Protein AF-0000000087530765 (afdb_homodimer)

Sequence (676 aa):
MNNKEIEQIQALQKEIGFSGTFSARGKEKQGSGSSGFANLPEKWENQITTRFNMASGSQIFTAVAVCRLIEEEKLDFDTLLKDCLDITFPYFDEDITIKHLLLHTSGIPDYFEDETMRAYEDLWIQKPMYRMKKTSDYLSLFQQKKMVSPVEAMFHANHAGYIVLGLIIEQVTGMDFSEYIEQHVFEKAGMKDSGYFKLDQLPERTAVGYIETKEGESKTNHYAIPIKGGPDRGAYTTAADMVLFWEALMSCKLLSKEMTTIFLEPHVSLSESISYGYAGYMEREGEEVVKYILMGYDPGANFRSFYRPDQNLAVAVCSNKEDGAHEMVRKIEEIFIKMNNKEIEQIQALQKEIGFSGTFSARGKEKQGSGSSGFANLPEKWENQITTRFNMASGSQIFTAVAVCRLIEEEKLDFDTLLKDCLDITFPYFDEDITIKHLLLHTSGIPDYFEDETMRAYEDLWIQKPMYRMKKTSDYLSLFQQKKMVSPVEAMFHANHAGYIVLGLIIEQVTGMDFSEYIEQHVFEKAGMKDSGYFKLDQLPERTAVGYIETKEGESKTNHYAIPIKGGPDRGAYTTAADMVLFWEALMSCKLLSKEMTTIFLEPHVSLSESISYGYAGYMEREGEEVVKYILMGYDPGANFRSFYRPDQNLAVAVCSNKEDGAHEMVRKIEEIFIK

Foldseek 3Di:
DDPVLVVVLVVLCVVVVFAWKKWKDWDPDTDIDGAFALDPVVRHGADLFFKFWQAQLLLLLLLLLLLQCVVVVLFHQQAFLVPQFPADQPAFDRRAGNVLLLQQQRQADALDDVVVDVALLVSCPVPFLAVCPALCVCCVSGSHPHGRDHGNPDHDDHLVSQSSSQNSSCRSPVDGSQVSSCVQQQVLLVQPSKGWDFQVGDDPSYGFFWAQDPVRDIDTCCRSHHRTDTSRTTMMGRNVSVLSRLVCLVVCSRHHPVSSVQQPAFDADPDPQWGQGSQGIFGDDVRDTQKRWGWRATRQWTKIWMAGPVGRMTMIIIGSHRDDRVVSVVSVVVVVVD/DDPVLVVVLVVLCVVVVFAWKKWKDWDPDTDIDGAFALDPVVRHGADLFFKFWQAQLLLLLLLLLLLQCVVVVLFHQQAFLVPQFPADQPAFDRRAGNVLLLQQQRQADALDDVVVDVALLVSCPPPFLAVCPALCVCCVSGSHPHGRDHGRPDHDDHLVSQSSSQNSSCRSPVDGSQVSSCVQQQVLLVQPSKGWDFQVGDDPSYGFFWAQDPVRDIDTCCRSHHRTDTSRTTIMGRNVSVLSRLVCLVVCSRHHPVSSVQQPAFDADPDPQWGQGSQGIFGDDVRDTQKRWGWRATRQWTKIWMAGPVGRMTMIIIGSHRDDRVVSVVSVCVVVVD

Radius of gyration: 29.15 Å; Cα contacts (8 Å, |Δi|>4): 1527; chains: 2; bounding box: 59×82×72 Å

pLDDT: mean 95.78, std 6.95, range [44.16, 98.94]

Nearest PDB structures (foldseek):
  3tg9-assembly1_B  TM=9.712E-01  e=1.327E-42  Halalkalibacterium halodurans C-125
  3tg9-assembly1_A  TM=9.652E-01  e=1.863E-41  Halalkalibacterium halodurans C-125
  2qmi-assembly1_C  TM=8.527E-01  e=4.474E-23  Pyrococcus abyssi
  4y7p-assembly2_A  TM=8.324E-01  e=9.471E-22  Bacillus cereus
  7mqn-assembly2_B  TM=7.438E-01  e=4.324E-16  Cereibacter sphaeroides 2.4.1

Organism: NCBI:txid342944

InterPro domains:
  IPR001466 Beta-lactamase-related [PF00144] (36-332)
  IPR012338 Beta-lactamase/transpeptidase-like [G3DSA:3.40.710.10] (5-336)
  IPR012338 Beta-lactamase/transpeptidase-like [SSF56601] (7-335)
  IPR050491 Beta-lactamase AmpC-like [PTHR46825] (32-329)

Structure (mmCIF, N/CA/C/O backbone):
data_AF-0000000087530765-model_v1
#
loop_
_entity.id
_entity.type
_entity.pdbx_description
1 polymer 'CubicO group peptidase (Beta-lactamase class C family)'
#
loop_
_atom_site.group_PDB
_atom_site.id
_atom_site.type_symbol
_atom_site.label_atom_id
_atom_site.label_alt_id
_atom_site.label_comp_id
_atom_site.label_asym_id
_atom_site.label_entity_id
_atom_site.label_seq_id
_atom_site.pdbx_PDB_ins_code
_atom_site.Cartn_x
_atom_site.Cartn_y
_atom_site.Cartn_z
_atom_site.occupancy
_atom_site.B_iso_or_equiv
_atom_site.auth_seq_id
_atom_site.auth_comp_id
_atom_site.auth_asym_id
_atom_site.auth_atom_id
_atom_site.pdbx_PDB_model_num
ATOM 1 N N . MET A 1 1 ? 25.078 26.406 9.094 1 92.44 1 MET A N 1
ATOM 2 C CA . MET A 1 1 ? 25.844 25.516 9.961 1 92.44 1 MET A CA 1
ATOM 3 C C . MET A 1 1 ? 27.266 25.328 9.445 1 92.44 1 MET A C 1
ATOM 5 O O . MET A 1 1 ? 27.484 25.266 8.242 1 92.44 1 MET A O 1
ATOM 9 N N . ASN A 1 2 ? 28.219 25.328 10.312 1 92.44 2 ASN A N 1
ATOM 10 C CA . ASN A 1 2 ? 29.594 25.047 9.922 1 92.44 2 ASN A CA 1
ATOM 11 C C . ASN A 1 2 ? 29.875 23.547 9.906 1 92.44 2 ASN A C 1
ATOM 13 O O . ASN A 1 2 ? 29.016 22.75 10.242 1 92.44 2 ASN A O 1
ATOM 17 N N . ASN A 1 3 ? 31.047 23.25 9.562 1 93.25 3 ASN A N 1
ATOM 18 C CA . ASN A 1 3 ? 31.422 21.859 9.367 1 93.25 3 ASN A CA 1
ATOM 19 C C . ASN A 1 3 ? 31.344 21.062 10.664 1 93.25 3 ASN A C 1
ATOM 21 O O . ASN A 1 3 ? 30.906 19.922 10.672 1 93.25 3 ASN A O 1
ATOM 25 N N . LYS A 1 4 ? 31.781 21.656 11.695 1 93.62 4 LYS A N 1
ATOM 26 C CA . LYS A 1 4 ? 31.766 20.984 12.984 1 93.62 4 LYS A CA 1
ATOM 27 C C . LYS A 1 4 ? 30.344 20.672 13.43 1 93.62 4 LYS A C 1
ATOM 29 O O . LYS A 1 4 ? 30.078 19.594 13.977 1 93.62 4 LYS A O 1
ATOM 34 N N . GLU A 1 5 ? 29.406 21.594 13.18 1 95.25 5 GLU A N 1
ATOM 35 C CA . GLU A 1 5 ? 28 21.438 13.508 1 95.25 5 GLU A CA 1
ATOM 36 C C . GLU A 1 5 ? 27.359 20.344 12.664 1 95.25 5 GLU A C 1
ATOM 38 O O . GLU A 1 5 ? 26.594 19.516 13.18 1 95.25 5 GLU A O 1
ATOM 43 N N . ILE A 1 6 ? 27.734 20.359 11.469 1 94.19 6 ILE A N 1
ATOM 44 C CA . ILE A 1 6 ? 27.234 19.359 10.539 1 94.19 6 ILE A CA 1
ATOM 45 C C . ILE A 1 6 ? 27.688 17.969 10.977 1 94.19 6 ILE A C 1
ATOM 47 O O . ILE A 1 6 ? 26.906 17.016 10.961 1 94.19 6 ILE A O 1
ATOM 51 N N . GLU A 1 7 ? 28.891 17.859 11.375 1 96 7 GLU A N 1
ATOM 52 C CA . GLU A 1 7 ? 29.453 16.594 11.82 1 96 7 GLU A CA 1
ATOM 53 C C . GLU A 1 7 ? 28.75 16.078 13.07 1 96 7 GLU A C 1
ATOM 55 O O . GLU A 1 7 ? 28.547 14.875 13.234 1 96 7 GLU A O 1
ATOM 60 N N . GLN A 1 8 ? 28.406 17 13.922 1 97 8 GLN A N 1
ATOM 61 C CA . GLN A 1 8 ? 27.688 16.609 15.133 1 97 8 GLN A CA 1
ATOM 62 C C . GLN A 1 8 ? 26.312 16.031 14.797 1 97 8 GLN A C 1
ATOM 64 O O . GLN A 1 8 ? 25.891 15.047 15.398 1 97 8 GLN A O 1
ATOM 69 N N . ILE A 1 9 ? 25.641 16.641 13.891 1 97.5 9 ILE A N 1
ATOM 70 C CA . ILE A 1 9 ? 24.328 16.188 13.484 1 97.5 9 ILE A CA 1
ATOM 71 C C . ILE A 1 9 ? 24.438 14.82 12.812 1 97.5 9 ILE A C 1
ATOM 73 O O . ILE A 1 9 ? 23.641 13.922 13.094 1 97.5 9 ILE A O 1
ATOM 77 N N . GLN A 1 10 ? 25.453 14.68 12 1 97 10 GLN A N 1
ATOM 78 C CA . GLN A 1 10 ? 25.656 13.422 11.297 1 97 10 GLN A CA 1
ATOM 79 C C . GLN A 1 10 ? 25.969 12.289 12.273 1 97 10 GLN A C 1
ATOM 81 O O . GLN A 1 10 ? 25.516 11.156 12.078 1 97 10 GLN A O 1
ATOM 86 N N . ALA A 1 11 ? 26.703 12.602 13.273 1 97.81 11 ALA A N 1
ATOM 87 C CA . ALA A 1 11 ? 27.031 11.609 14.297 1 97.81 11 ALA A CA 1
ATOM 88 C C . ALA A 1 11 ? 25.781 11.148 15.031 1 97.81 11 ALA A C 1
ATOM 90 O O . ALA A 1 11 ? 25.625 9.953 15.297 1 97.81 11 ALA A O 1
ATOM 91 N N . LEU A 1 12 ? 24.922 12.047 15.359 1 98.25 12 LEU A N 1
ATOM 92 C CA . LEU A 1 12 ? 23.656 11.695 16.016 1 98.25 12 LEU A CA 1
ATOM 93 C C . LEU A 1 12 ? 22.781 10.844 15.094 1 98.25 12 LEU A C 1
ATOM 95 O O . LEU A 1 12 ? 22.188 9.867 15.539 1 98.25 12 LEU A O 1
ATOM 99 N N . GLN A 1 13 ? 22.672 11.258 13.836 1 98.06 13 GLN A N 1
ATOM 100 C CA . GLN A 1 13 ? 21.859 10.523 12.859 1 98.06 13 GLN A CA 1
ATOM 101 C C . GLN A 1 13 ? 22.281 9.062 12.789 1 98.06 13 GLN A C 1
ATOM 103 O O . GLN A 1 13 ? 21.438 8.164 12.766 1 98.06 13 GLN A O 1
ATOM 108 N N . LYS A 1 14 ? 23.594 8.82 12.742 1 97.56 14 LYS A N 1
ATOM 109 C CA . LYS A 1 14 ? 24.125 7.465 12.695 1 97.56 14 LYS A CA 1
ATOM 110 C C . LYS A 1 14 ? 23.828 6.711 13.992 1 97.56 14 LYS A C 1
ATOM 112 O O . LYS A 1 14 ? 23.422 5.547 13.961 1 97.56 14 LYS A O 1
ATOM 117 N N . GLU A 1 15 ? 24.016 7.391 15.078 1 97.94 15 GLU A N 1
ATOM 118 C CA . GLU A 1 15 ? 23.828 6.785 16.391 1 97.94 15 GLU A CA 1
ATOM 119 C C . GLU A 1 15 ? 22.406 6.293 16.578 1 97.94 15 GLU A C 1
ATOM 121 O O . GLU A 1 15 ? 22.188 5.191 17.094 1 97.94 15 GLU A O 1
ATOM 126 N N . ILE A 1 16 ? 21.438 7.062 16.109 1 97.81 16 ILE A N 1
ATOM 127 C CA . ILE A 1 16 ? 20.047 6.727 16.422 1 97.81 16 ILE A CA 1
ATOM 128 C C . ILE A 1 16 ? 19.391 6.062 15.219 1 97.81 16 ILE A C 1
ATOM 130 O O . ILE A 1 16 ? 18.203 5.73 15.25 1 97.81 16 ILE A O 1
ATOM 134 N N . GLY A 1 17 ? 20.141 5.887 14.156 1 97.25 17 GLY A N 1
ATOM 135 C CA . GLY A 1 17 ? 19.562 5.312 12.953 1 97.25 17 GLY A CA 1
ATOM 136 C C . GLY A 1 17 ? 18.453 6.156 12.367 1 97.25 17 GLY A C 1
ATOM 137 O O . GLY A 1 17 ? 17.391 5.637 12 1 97.25 17 GLY A O 1
ATOM 138 N N . PHE A 1 18 ? 18.688 7.469 12.359 1 98.44 18 PHE A N 1
ATOM 139 C CA . PHE A 1 18 ? 17.703 8.414 11.867 1 98.44 18 PHE A CA 1
ATOM 140 C C . PHE A 1 18 ? 17.453 8.219 10.375 1 98.44 18 PHE A C 1
ATOM 142 O O . PHE A 1 18 ? 18.406 8.008 9.609 1 98.44 18 PHE A O 1
ATOM 149 N N . SER A 1 19 ? 16.281 8.211 9.969 1 98.75 19 SER A N 1
ATOM 150 C CA . SER A 1 19 ? 15.867 8.234 8.562 1 98.75 19 SER A CA 1
ATOM 151 C C . SER A 1 19 ? 14.898 9.375 8.289 1 98.75 19 SER A C 1
ATOM 153 O O . SER A 1 19 ? 13.727 9.312 8.68 1 98.75 19 SER A O 1
ATOM 155 N N . GLY A 1 20 ? 15.32 10.391 7.691 1 98.75 20 GLY A N 1
ATOM 156 C CA . GLY A 1 20 ? 14.523 11.594 7.496 1 98.75 20 GLY A CA 1
ATOM 157 C C . GLY A 1 20 ? 15.344 12.797 7.074 1 98.75 20 GLY A C 1
ATOM 158 O O . GLY A 1 20 ? 16.438 12.641 6.512 1 98.75 20 GLY A O 1
ATOM 159 N N . THR A 1 21 ? 14.75 13.953 7.172 1 98.81 21 THR A N 1
ATOM 160 C CA . THR A 1 21 ? 15.359 15.219 6.762 1 98.81 21 THR A CA 1
ATOM 161 C C . THR A 1 21 ? 15.109 16.297 7.801 1 98.81 21 THR A C 1
ATOM 163 O O . THR A 1 21 ? 14.219 16.156 8.648 1 98.81 21 THR A O 1
ATOM 166 N N . PHE A 1 22 ? 15.977 17.281 7.809 1 98.75 22 PHE A N 1
ATOM 167 C CA . PHE A 1 22 ? 15.727 18.469 8.625 1 98.75 22 PHE A CA 1
ATOM 168 C C . PHE A 1 22 ? 16.047 19.734 7.84 1 98.75 22 PHE A C 1
ATOM 170 O O . PHE A 1 22 ? 16.828 19.703 6.883 1 98.75 22 PHE A O 1
ATOM 177 N N . SER A 1 23 ? 15.398 20.75 8.125 1 98.81 23 SER A N 1
ATOM 178 C CA . SER A 1 23 ? 15.68 22.109 7.676 1 98.81 23 SER A CA 1
ATOM 179 C C . SER A 1 23 ? 15.578 23.109 8.828 1 98.81 23 SER A C 1
ATOM 181 O O . SER A 1 23 ? 14.68 23.016 9.664 1 98.81 23 SER A O 1
ATOM 183 N N . ALA A 1 24 ? 16.547 23.938 8.945 1 98.56 24 ALA A N 1
ATOM 184 C CA . ALA A 1 24 ? 16.609 24.984 9.969 1 98.56 24 ALA A CA 1
ATOM 185 C C . ALA A 1 24 ? 17.016 26.328 9.367 1 98.56 24 ALA A C 1
ATOM 187 O O . ALA A 1 24 ? 17.938 26.391 8.562 1 98.56 24 ALA A O 1
ATOM 188 N N . ARG A 1 25 ? 16.281 27.297 9.711 1 98.06 25 ARG A N 1
ATOM 189 C CA . ARG A 1 25 ? 16.578 28.656 9.242 1 98.06 25 ARG A CA 1
ATOM 190 C C . ARG A 1 25 ? 16.422 29.672 10.367 1 98.06 25 ARG A C 1
ATOM 192 O O . ARG A 1 25 ? 15.312 29.844 10.906 1 98.06 25 ARG A O 1
ATOM 199 N N . GLY A 1 26 ? 17.469 30.266 10.766 1 95.5 26 GLY A N 1
ATOM 200 C CA . GLY A 1 26 ? 17.453 31.344 11.734 1 95.5 26 GLY A CA 1
ATOM 201 C C . GLY A 1 26 ? 17.984 32.656 11.18 1 95.5 26 GLY A C 1
ATOM 202 O O . GLY A 1 26 ? 18.25 32.75 9.984 1 95.5 26 GLY A O 1
ATOM 203 N N . LYS A 1 27 ? 18.094 33.625 12 1 90 27 LYS A N 1
ATOM 204 C CA . LYS A 1 27 ? 18.562 34.969 11.602 1 90 27 LYS A CA 1
ATOM 205 C C . LYS A 1 27 ? 20 34.906 11.086 1 90 27 LYS A C 1
ATOM 207 O O . LYS A 1 27 ? 20.312 35.531 10.07 1 90 27 LYS A O 1
ATOM 212 N N . GLU A 1 28 ? 20.906 34.219 11.641 1 88.25 28 GLU A N 1
ATOM 213 C CA . GLU A 1 28 ? 22.328 34.25 11.352 1 88.25 28 GLU A CA 1
ATOM 214 C C . GLU A 1 28 ? 22.812 32.969 10.734 1 88.25 28 GLU A C 1
ATOM 216 O O . GLU A 1 28 ? 23.922 32.875 10.203 1 88.25 28 GLU A O 1
ATOM 221 N N . LYS A 1 29 ? 22 31.984 10.906 1 92.62 29 LYS A N 1
ATOM 222 C CA . LYS A 1 29 ? 22.438 30.641 10.57 1 92.62 29 LYS A CA 1
ATOM 223 C C . LYS A 1 29 ? 21.312 29.828 9.922 1 92.62 29 LYS A C 1
ATOM 225 O O . LYS A 1 29 ? 20.141 30.031 10.227 1 92.62 29 LYS A O 1
ATOM 230 N N . GLN A 1 30 ? 21.656 29.031 8.883 1 96.62 30 GLN A N 1
ATOM 231 C CA . GLN A 1 30 ? 20.719 28.078 8.289 1 96.62 30 GLN A CA 1
ATOM 232 C C . GLN A 1 30 ? 21.406 26.75 7.984 1 96.62 30 GLN A C 1
ATOM 234 O O . GLN A 1 30 ? 22.625 26.672 7.93 1 96.62 30 GLN A O 1
ATOM 239 N N . GLY A 1 31 ? 20.656 25.734 7.863 1 96.81 31 GLY A N 1
ATOM 240 C CA . GLY A 1 31 ? 21.188 24.406 7.531 1 96.81 31 GLY A CA 1
ATOM 241 C C . GLY A 1 31 ? 20.109 23.391 7.238 1 96.81 31 GLY A C 1
ATOM 242 O O . GLY A 1 31 ? 18.953 23.562 7.645 1 96.81 31 GLY A O 1
ATOM 243 N N . SER A 1 32 ? 20.469 22.406 6.434 1 97.94 32 SER A N 1
ATOM 244 C CA . SER A 1 32 ? 19.609 21.266 6.133 1 97.94 32 SER A CA 1
ATOM 245 C C . SER A 1 32 ? 20.406 19.984 5.969 1 97.94 32 SER A C 1
ATOM 247 O O . SER A 1 32 ? 21.641 20.031 5.824 1 97.94 32 SER A O 1
ATOM 249 N N . GLY A 1 33 ? 19.734 18.922 6.109 1 97.81 33 GLY A N 1
ATOM 250 C CA . GLY A 1 33 ? 20.375 17.625 5.938 1 97.81 33 GLY A CA 1
ATOM 251 C C . GLY A 1 33 ? 19.391 16.484 5.82 1 97.81 33 GLY A C 1
ATOM 252 O O . GLY A 1 33 ? 18.188 16.672 6.012 1 97.81 33 GLY A O 1
ATOM 253 N N . SER A 1 34 ? 19.875 15.375 5.34 1 98.38 34 SER A N 1
ATOM 254 C CA . SER A 1 34 ? 19.094 14.148 5.18 1 98.38 34 SER A CA 1
ATOM 255 C C . SER A 1 34 ? 19.891 12.93 5.625 1 98.38 34 SER A C 1
ATOM 257 O O . SER A 1 34 ? 21.109 12.984 5.734 1 98.38 34 SER A O 1
ATOM 259 N N . SER A 1 35 ? 19.234 11.922 5.992 1 98.62 35 SER A N 1
ATOM 260 C CA . SER A 1 35 ? 19.828 10.656 6.391 1 98.62 35 SER A CA 1
ATOM 261 C C . SER A 1 35 ? 18.859 9.5 6.18 1 98.62 35 SER A C 1
ATOM 263 O O . SER A 1 35 ? 17.656 9.703 6.105 1 98.62 35 SER A O 1
ATOM 265 N N . GLY A 1 36 ? 19.453 8.281 6.008 1 98.5 36 GLY A N 1
ATOM 266 C CA . GLY A 1 36 ? 18.641 7.086 5.883 1 98.5 36 GLY A CA 1
ATOM 267 C C . GLY A 1 36 ? 18.031 6.918 4.5 1 98.5 36 GLY A C 1
ATOM 268 O O . GLY A 1 36 ? 18.5 7.52 3.533 1 98.5 36 GLY A O 1
ATOM 269 N N . PHE A 1 37 ? 17.016 6.027 4.449 1 98.44 37 PHE A N 1
ATOM 270 C CA . PHE A 1 37 ? 16.516 5.617 3.143 1 98.44 37 PHE A CA 1
ATOM 271 C C . PHE A 1 37 ? 15.039 5.988 2.99 1 98.44 37 PHE A C 1
ATOM 273 O O . PHE A 1 37 ? 14.219 5.684 3.861 1 98.44 37 PHE A O 1
ATOM 280 N N . ALA A 1 38 ? 14.68 6.668 1.836 1 98.5 38 ALA A N 1
ATOM 281 C CA . ALA A 1 38 ? 13.289 6.922 1.47 1 98.5 38 ALA A CA 1
ATOM 282 C C . ALA A 1 38 ? 12.57 5.629 1.091 1 98.5 38 ALA A C 1
ATOM 284 O O . ALA A 1 38 ? 11.352 5.523 1.219 1 98.5 38 ALA A O 1
ATOM 285 N N . ASN A 1 39 ? 13.312 4.668 0.568 1 97.94 39 ASN A N 1
ATOM 286 C CA . ASN A 1 39 ? 12.898 3.312 0.233 1 97.94 39 ASN A CA 1
ATOM 287 C C . ASN A 1 39 ? 13.938 2.281 0.67 1 97.94 39 ASN A C 1
ATOM 289 O O . ASN A 1 39 ? 15.008 2.182 0.072 1 97.94 39 ASN A O 1
ATOM 293 N N . LEU A 1 40 ? 13.633 1.477 1.597 1 97.19 40 LEU A N 1
ATOM 294 C CA . LEU A 1 40 ? 14.602 0.633 2.289 1 97.19 40 LEU A CA 1
ATOM 295 C C . LEU A 1 40 ? 15.086 -0.494 1.384 1 97.19 40 LEU A C 1
ATOM 297 O O . LEU A 1 40 ? 16.281 -0.671 1.196 1 97.19 40 LEU A O 1
ATOM 301 N N . PRO A 1 41 ? 14.125 -1.277 0.775 1 96.38 41 PRO A N 1
ATOM 302 C CA . PRO A 1 41 ? 14.609 -2.4 -0.033 1 96.38 41 PRO A CA 1
ATOM 303 C C . PRO A 1 41 ? 15.484 -1.95 -1.2 1 96.38 41 PRO A C 1
ATOM 305 O O . PRO A 1 41 ? 16.438 -2.645 -1.565 1 96.38 41 PRO A O 1
ATOM 308 N N . GLU A 1 42 ? 15.227 -0.788 -1.736 1 96.19 42 GLU A N 1
ATOM 309 C CA . GLU A 1 42 ? 15.977 -0.279 -2.883 1 96.19 42 GLU A CA 1
ATOM 310 C C . GLU A 1 42 ? 17.188 0.524 -2.436 1 96.19 42 GLU A C 1
ATOM 312 O O . GLU A 1 42 ? 18.047 0.887 -3.256 1 96.19 42 GLU A O 1
ATOM 317 N N . LYS A 1 43 ? 17.234 0.859 -1.136 1 96.69 43 LYS A N 1
ATOM 318 C CA . LYS A 1 43 ? 18.297 1.688 -0.549 1 96.69 43 LYS A CA 1
ATOM 319 C C . LYS A 1 43 ? 18.359 3.053 -1.226 1 96.69 43 LYS A C 1
ATOM 321 O O . LYS A 1 43 ? 19.438 3.537 -1.557 1 96.69 43 LYS A O 1
ATOM 326 N N . TRP A 1 44 ? 17.188 3.521 -1.528 1 96.44 44 TRP A N 1
ATOM 327 C CA . TRP A 1 44 ? 17.094 4.887 -2.035 1 96.44 44 TRP A CA 1
ATOM 328 C C . TRP A 1 44 ? 17.25 5.898 -0.903 1 96.44 44 TRP A C 1
ATOM 330 O O . TRP A 1 44 ? 16.391 5.977 -0.014 1 96.44 44 TRP A O 1
ATOM 340 N N . GLU A 1 45 ? 18.266 6.684 -0.952 1 98.06 45 GLU A N 1
ATOM 341 C CA . GLU A 1 45 ? 18.578 7.613 0.131 1 98.06 45 GLU A CA 1
ATOM 342 C C . GLU A 1 45 ? 17.578 8.766 0.179 1 98.06 45 GLU A C 1
ATOM 344 O O . GLU A 1 45 ? 17.109 9.234 -0.862 1 98.06 45 GLU A O 1
ATOM 349 N N . ASN A 1 46 ? 17.297 9.242 1.345 1 98.62 46 ASN A N 1
ATOM 350 C CA . ASN A 1 46 ? 16.594 10.508 1.484 1 98.62 46 ASN A CA 1
ATOM 351 C C . ASN A 1 46 ? 17.391 11.664 0.915 1 98.62 46 ASN A C 1
ATOM 353 O O . ASN A 1 46 ? 18.625 11.688 1.033 1 98.62 46 ASN A O 1
ATOM 357 N N . GLN A 1 47 ? 16.672 12.516 0.3 1 98.38 47 GLN A N 1
ATOM 358 C CA . GLN A 1 47 ? 17.203 13.805 -0.126 1 98.38 47 GLN A CA 1
ATOM 359 C C . GLN A 1 47 ? 16.562 14.953 0.643 1 98.38 47 GLN A C 1
ATOM 361 O O . GLN A 1 47 ? 15.492 14.789 1.229 1 98.38 47 GLN A O 1
ATOM 366 N N . ILE A 1 48 ? 17.172 16.078 0.63 1 98.06 48 ILE A N 1
ATOM 367 C CA . ILE A 1 48 ? 16.656 17.234 1.365 1 98.06 48 ILE A CA 1
ATOM 368 C C . ILE A 1 48 ? 15.258 17.594 0.853 1 98.06 48 ILE A C 1
ATOM 370 O O . ILE A 1 48 ? 14.477 18.234 1.558 1 98.06 48 ILE A O 1
ATOM 374 N N . THR A 1 49 ? 14.938 17.078 -0.391 1 98.38 49 THR A N 1
ATOM 375 C CA . THR A 1 49 ? 13.672 17.438 -1.017 1 98.38 49 THR A CA 1
ATOM 376 C C . THR A 1 49 ? 12.656 16.312 -0.848 1 98.38 49 THR A C 1
ATOM 378 O O . THR A 1 49 ? 11.555 16.375 -1.396 1 98.38 49 THR A O 1
ATOM 381 N N . THR A 1 50 ? 13.047 15.242 -0.115 1 98.81 50 THR A N 1
ATOM 382 C CA . THR A 1 50 ? 12.141 14.117 0.086 1 98.81 50 THR A CA 1
ATOM 383 C C . THR A 1 50 ? 10.891 14.555 0.832 1 98.81 50 THR A C 1
ATOM 385 O O . THR A 1 50 ? 10.969 15.328 1.788 1 98.81 50 THR A O 1
ATOM 388 N N . ARG A 1 51 ? 9.703 14.117 0.33 1 98.88 51 ARG A N 1
ATOM 389 C CA . ARG A 1 51 ? 8.43 14.367 0.994 1 98.88 51 ARG A CA 1
ATOM 390 C C . ARG A 1 51 ? 8.156 13.32 2.07 1 98.88 51 ARG A C 1
ATOM 392 O O . ARG A 1 51 ? 8.445 12.141 1.881 1 98.88 51 ARG A O 1
ATOM 399 N N . PHE A 1 52 ? 7.598 13.797 3.207 1 98.88 52 PHE A N 1
ATOM 400 C CA . PHE A 1 52 ? 7.27 12.914 4.32 1 98.88 52 PHE A CA 1
ATOM 401 C C . PHE A 1 52 ? 5.852 13.172 4.816 1 98.88 52 PHE A C 1
ATOM 403 O O . PHE A 1 52 ? 5.363 14.305 4.75 1 98.88 52 PHE A O 1
ATOM 410 N N . ASN A 1 53 ? 5.23 12.086 5.281 1 98.69 53 ASN A N 1
ATOM 411 C CA . ASN A 1 53 ? 3.982 12.219 6.023 1 98.69 53 ASN A CA 1
ATOM 412 C C . ASN A 1 53 ? 4.188 12.969 7.34 1 98.69 53 ASN A C 1
ATOM 414 O O . ASN A 1 53 ? 5.09 12.633 8.109 1 98.69 53 ASN A O 1
ATOM 418 N N . MET A 1 54 ? 3.426 13.93 7.562 1 97.19 54 MET A N 1
ATOM 419 C CA . MET A 1 54 ? 3.666 14.75 8.742 1 97.19 54 MET A CA 1
ATOM 420 C C . MET A 1 54 ? 2.746 14.344 9.891 1 97.19 54 MET A C 1
ATOM 422 O O . MET A 1 54 ? 2.697 15.008 10.922 1 97.19 54 MET A O 1
ATOM 426 N N . ALA A 1 55 ? 1.949 13.305 9.711 1 97 55 ALA A N 1
ATOM 427 C CA . ALA A 1 55 ? 1.021 12.828 10.727 1 97 55 ALA A CA 1
ATOM 428 C C . ALA A 1 55 ? 0.166 13.969 11.273 1 97 55 ALA A C 1
ATOM 430 O O . ALA A 1 55 ? -0.416 14.734 10.5 1 97 55 ALA A O 1
ATOM 431 N N . SER A 1 56 ? 0.005 14.078 12.562 1 97.25 56 SER A N 1
ATOM 432 C CA . SER A 1 56 ? -0.9 15.055 13.164 1 97.25 56 SER A CA 1
ATOM 433 C C . SER A 1 56 ? -0.309 16.453 13.117 1 97.25 56 SER A C 1
ATOM 435 O O . SER A 1 56 ? -0.991 17.438 13.43 1 97.25 56 SER A O 1
ATOM 437 N N . GLY A 1 57 ? 0.926 16.562 12.656 1 97.62 57 GLY A N 1
ATOM 438 C CA . GLY A 1 57 ? 1.505 17.891 12.484 1 97.62 57 GLY A CA 1
ATOM 439 C C . GLY A 1 57 ? 0.714 18.766 11.531 1 97.62 57 GLY A C 1
ATOM 440 O O . GLY A 1 57 ? 0.801 20 11.594 1 97.62 57 GLY A O 1
ATOM 441 N N . SER A 1 58 ? -0.091 18.172 10.719 1 98.06 58 SER A N 1
ATOM 442 C CA . SER A 1 58 ? -0.817 18.906 9.688 1 98.06 58 SER A CA 1
ATOM 443 C C . SER A 1 58 ? -2.066 19.562 10.25 1 98.06 58 SER A C 1
ATOM 445 O O . SER A 1 58 ? -2.736 20.344 9.562 1 98.06 58 SER A O 1
ATOM 447 N N . GLN A 1 59 ? -2.357 19.375 11.539 1 98.56 59 GLN A N 1
ATOM 448 C CA . GLN A 1 59 ? -3.5 20.031 12.172 1 98.56 59 GLN A CA 1
ATOM 449 C C . GLN A 1 59 ? -3.389 21.547 12.094 1 98.56 59 GLN A C 1
ATOM 451 O O . GLN A 1 59 ? -4.398 22.25 12.016 1 98.56 59 GLN A O 1
ATOM 456 N N . ILE A 1 60 ? -2.193 22.031 12.062 1 98.88 60 ILE A N 1
ATOM 457 C CA . ILE A 1 60 ? -1.99 23.469 12.055 1 98.88 60 ILE A CA 1
ATOM 458 C C . ILE A 1 60 ? -2.576 24.062 10.781 1 98.88 60 ILE A C 1
ATOM 460 O O . ILE A 1 60 ? -3.072 25.203 10.781 1 98.88 60 ILE A O 1
ATOM 464 N N . PHE A 1 61 ? -2.557 23.328 9.664 1 98.94 61 PHE A N 1
ATOM 465 C CA . PHE A 1 61 ? -3.119 23.812 8.414 1 98.94 61 PHE A CA 1
ATOM 466 C C . PHE A 1 61 ? -4.629 23.984 8.531 1 98.94 61 PHE A C 1
ATOM 468 O O . PHE A 1 61 ? -5.195 24.953 8.016 1 98.94 61 PHE A O 1
ATOM 475 N N . THR A 1 62 ? -5.266 23.031 9.211 1 98.88 62 THR A N 1
ATOM 476 C CA . THR A 1 62 ? -6.699 23.125 9.461 1 98.88 62 THR A CA 1
ATOM 477 C C . THR A 1 62 ? -7.02 24.328 10.336 1 98.88 62 THR A C 1
ATOM 479 O O . THR A 1 62 ? -7.977 25.062 10.07 1 98.88 62 THR A O 1
ATOM 482 N N . ALA A 1 63 ? -6.223 24.531 11.359 1 98.94 63 ALA A N 1
ATOM 483 C CA . ALA A 1 63 ? -6.426 25.688 12.25 1 98.94 63 ALA A CA 1
ATOM 484 C C . ALA A 1 63 ? -6.301 27 11.484 1 98.94 63 ALA A C 1
ATOM 486 O O . ALA A 1 63 ? -7.117 27.906 11.656 1 98.94 63 ALA A O 1
ATOM 487 N N . VAL A 1 64 ? -5.309 27.078 10.633 1 98.94 64 VAL A N 1
ATOM 488 C CA . VAL A 1 64 ? -5.125 28.281 9.812 1 98.94 64 VAL A CA 1
ATOM 489 C C . VAL A 1 64 ? -6.348 28.484 8.914 1 98.94 64 VAL A C 1
ATOM 491 O O . VAL A 1 64 ? -6.855 29.594 8.789 1 98.94 64 VAL A O 1
ATOM 494 N N . ALA A 1 65 ? -6.801 27.406 8.297 1 98.88 65 ALA A N 1
ATOM 495 C CA . ALA A 1 65 ? -7.949 27.484 7.398 1 98.88 65 ALA A CA 1
ATOM 496 C C . ALA A 1 65 ? -9.188 28 8.133 1 98.88 65 ALA A C 1
ATOM 498 O O . ALA A 1 65 ? -9.906 28.859 7.625 1 98.88 65 ALA A O 1
ATOM 499 N N . VAL A 1 66 ? -9.414 27.484 9.328 1 98.88 66 VAL A N 1
ATOM 500 C CA . VAL A 1 66 ? -10.57 27.906 10.117 1 98.88 66 VAL A CA 1
ATOM 501 C C . VAL A 1 66 ? -10.438 29.391 10.469 1 98.88 66 VAL A C 1
ATOM 503 O O . VAL A 1 66 ? -11.398 30.141 10.328 1 98.88 66 VAL A O 1
ATOM 506 N N . CYS A 1 67 ? -9.305 29.797 10.883 1 98.88 67 CYS A N 1
ATOM 507 C CA . CYS A 1 67 ? -9.094 31.172 11.273 1 98.88 67 CYS A CA 1
ATOM 508 C C . CYS A 1 67 ? -9.219 32.125 10.078 1 98.88 67 CYS A C 1
ATOM 510 O O . CYS A 1 67 ? -9.68 33.25 10.219 1 98.88 67 CYS A O 1
ATOM 512 N N . ARG A 1 68 ? -8.805 31.594 8.914 1 98.69 68 ARG A N 1
ATOM 513 C CA . ARG A 1 68 ? -9.031 32.375 7.695 1 98.69 68 ARG A CA 1
ATOM 514 C C . ARG A 1 68 ? -10.516 32.594 7.461 1 98.69 68 ARG A C 1
ATOM 516 O O . ARG A 1 68 ? -10.93 33.719 7.137 1 98.69 68 ARG A O 1
ATOM 523 N N . LEU A 1 69 ? -11.32 31.594 7.648 1 98.62 69 LEU A N 1
ATOM 524 C CA . LEU A 1 69 ? -12.758 31.719 7.449 1 98.62 69 LEU A CA 1
ATOM 525 C C . LEU A 1 69 ? -13.375 32.625 8.5 1 98.62 69 LEU A C 1
ATOM 527 O O . LEU A 1 69 ? -14.359 33.312 8.219 1 98.62 69 LEU A O 1
ATOM 531 N N . ILE A 1 70 ? -12.781 32.688 9.703 1 98.62 70 ILE A N 1
ATOM 532 C CA . ILE A 1 70 ? -13.25 33.562 10.766 1 98.62 70 ILE A CA 1
ATOM 533 C C . ILE A 1 70 ? -12.922 35.031 10.414 1 98.62 70 ILE A C 1
ATOM 535 O O . ILE A 1 70 ? -13.781 35.906 10.531 1 98.62 70 ILE A O 1
ATOM 539 N N . GLU A 1 71 ? -11.703 35.25 9.961 1 97.88 71 GLU A N 1
ATOM 540 C CA . GLU A 1 71 ? -11.367 36.625 9.625 1 97.88 71 GLU A CA 1
ATOM 541 C C . GLU A 1 71 ? -12.141 37.125 8.391 1 97.88 71 GLU A C 1
ATOM 543 O O . GLU A 1 71 ? -12.352 38.312 8.211 1 97.88 71 GLU A O 1
ATOM 548 N N . GLU A 1 72 ? -12.625 36.156 7.586 1 97.69 72 GLU A N 1
ATOM 549 C CA . GLU A 1 72 ? -13.492 36.469 6.453 1 97.69 72 GLU A CA 1
ATOM 550 C C . GLU A 1 72 ? -14.945 36.625 6.895 1 97.69 72 GLU A C 1
ATOM 552 O O . GLU A 1 72 ? -15.836 36.812 6.062 1 97.69 72 GLU A O 1
ATOM 557 N N . GLU A 1 73 ? -15.211 36.469 8.133 1 97.94 73 GLU A N 1
ATOM 558 C CA . GLU A 1 73 ? -16.5 36.656 8.773 1 97.94 73 GLU A CA 1
ATOM 559 C C . GLU A 1 73 ? -17.516 35.594 8.328 1 97.94 73 GLU A C 1
ATOM 561 O O . GLU A 1 73 ? -18.719 35.812 8.344 1 97.94 73 GLU A O 1
ATOM 566 N N . LYS A 1 74 ? -17 34.438 7.934 1 97.88 74 LYS A N 1
ATOM 567 C CA . LYS A 1 74 ? -17.859 33.312 7.57 1 97.88 74 LYS A CA 1
ATOM 568 C C . LYS A 1 74 ? -18.156 32.438 8.781 1 97.88 74 LYS A C 1
ATOM 570 O O . LYS A 1 74 ? -19.125 31.688 8.789 1 97.88 74 LYS A O 1
ATOM 575 N N . LEU A 1 75 ? -17.25 32.469 9.703 1 98.06 75 LEU A N 1
ATOM 576 C CA . LEU A 1 75 ? -17.359 31.781 10.992 1 98.06 75 LEU A CA 1
ATOM 577 C C . LEU A 1 75 ? -16.953 32.719 12.133 1 98.06 75 LEU A C 1
ATOM 579 O O . LEU A 1 75 ? -16.453 33.812 11.906 1 98.06 75 LEU A O 1
ATOM 583 N N . ASP A 1 76 ? -17.281 32.281 13.297 1 98.44 76 ASP A N 1
ATOM 584 C CA . ASP A 1 76 ? -16.781 32.875 14.539 1 98.44 76 ASP A CA 1
ATOM 585 C C . ASP A 1 76 ? -16.25 31.797 15.492 1 98.44 76 ASP A C 1
ATOM 587 O O . ASP A 1 76 ? -16.688 30.641 15.438 1 98.44 76 ASP A O 1
ATOM 591 N N . PHE A 1 77 ? -15.328 32.188 16.344 1 98.56 77 PHE A N 1
ATOM 592 C CA . PHE A 1 77 ? -14.828 31.234 17.328 1 98.56 77 PHE A CA 1
ATOM 593 C C . PHE A 1 77 ? -15.969 30.688 18.172 1 98.56 77 PHE A C 1
ATOM 595 O O . PHE A 1 77 ? -15.938 29.531 18.578 1 98.56 77 PHE A O 1
ATOM 602 N N . ASP A 1 78 ? -16.984 31.484 18.359 1 98.31 78 ASP A N 1
ATOM 603 C CA . ASP A 1 78 ? -18.094 31.094 19.234 1 98.31 78 ASP A CA 1
ATOM 604 C C . ASP A 1 78 ? -19.266 30.516 18.438 1 98.31 78 ASP A C 1
ATOM 606 O O . ASP A 1 78 ? -20.312 30.219 19 1 98.31 78 ASP A O 1
ATOM 610 N N . THR A 1 79 ? -19.062 30.391 17.141 1 98.19 79 THR A N 1
ATOM 611 C CA . THR A 1 79 ? -20.094 29.734 16.359 1 98.19 79 THR A CA 1
ATOM 612 C C . THR A 1 79 ? -20.359 28.328 16.891 1 98.19 79 THR A C 1
ATOM 614 O O . THR A 1 79 ? -19.422 27.547 17.125 1 98.19 79 THR A O 1
ATOM 617 N N . LEU A 1 80 ? -21.656 28.016 17.094 1 98.06 80 LEU A N 1
ATOM 618 C CA . LEU A 1 80 ? -22.047 26.703 17.578 1 98.06 80 LEU A CA 1
ATOM 619 C C . LEU A 1 80 ? -21.953 25.672 16.453 1 98.06 80 LEU A C 1
ATOM 621 O O . LEU A 1 80 ? -22.328 25.953 15.32 1 98.06 80 LEU A O 1
ATOM 625 N N . LEU A 1 81 ? -21.438 24.438 16.844 1 98.06 81 LEU A N 1
ATOM 626 C CA . LEU A 1 81 ? -21.328 23.344 15.883 1 98.06 81 LEU A CA 1
ATOM 627 C C . LEU A 1 81 ? -22.688 23.047 15.234 1 98.06 81 LEU A C 1
ATOM 629 O O . LEU A 1 81 ? -22.766 22.859 14.023 1 98.06 81 LEU A O 1
ATOM 633 N N . LYS A 1 82 ? -23.766 23.047 15.961 1 96.06 82 LYS A N 1
ATOM 634 C CA . LYS A 1 82 ? -25.109 22.688 15.492 1 96.06 82 LYS A CA 1
ATOM 635 C C . LYS A 1 82 ? -25.625 23.703 14.477 1 96.06 82 LYS A C 1
ATOM 637 O O . LYS A 1 82 ? -26.547 23.406 13.711 1 96.06 82 LYS A O 1
ATOM 642 N N . ASP A 1 83 ? -25 24.875 14.414 1 95.44 83 ASP A N 1
ATOM 643 C CA . ASP A 1 83 ? -25.5 25.953 13.555 1 95.44 83 ASP A CA 1
ATOM 644 C C . ASP A 1 83 ? -24.703 26.031 12.258 1 95.44 83 ASP A C 1
ATOM 646 O O . ASP A 1 83 ? -25.125 26.703 11.305 1 95.44 83 ASP A O 1
ATOM 650 N N . CYS A 1 84 ? -23.547 25.359 12.203 1 93.12 84 CYS A N 1
ATOM 651 C CA . CYS A 1 84 ? -22.688 25.625 11.055 1 93.12 84 CYS A CA 1
ATOM 652 C C . CYS A 1 84 ? -22.469 24.344 10.242 1 93.12 84 CYS A C 1
ATOM 654 O O . CYS A 1 84 ? -21.797 24.375 9.203 1 93.12 84 CYS A O 1
ATOM 656 N N . LEU A 1 85 ? -22.922 23.25 10.68 1 95.81 85 LEU A N 1
ATOM 657 C CA . LEU A 1 85 ? -22.75 21.984 9.969 1 95.81 85 LEU A CA 1
ATOM 658 C C . LEU A 1 85 ? -24.062 21.234 9.844 1 95.81 85 LEU A C 1
ATOM 660 O O . LEU A 1 85 ? -24.734 20.984 10.844 1 95.81 85 LEU A O 1
ATOM 664 N N . ASP A 1 86 ? -24.438 20.906 8.602 1 94.88 86 ASP A N 1
ATOM 665 C CA . ASP A 1 86 ? -25.688 20.188 8.336 1 94.88 86 ASP A CA 1
ATOM 666 C C . ASP A 1 86 ? -25.516 18.688 8.57 1 94.88 86 ASP A C 1
ATOM 668 O O . ASP A 1 86 ? -25.781 17.875 7.684 1 94.88 86 ASP A O 1
ATOM 672 N N . ILE A 1 87 ? -24.844 18.25 9.492 1 96.62 87 ILE A N 1
ATOM 673 C CA . ILE A 1 87 ? -24.672 16.875 9.953 1 96.62 87 ILE A CA 1
ATOM 674 C C . ILE A 1 87 ? -25.109 16.75 11.414 1 96.62 87 ILE A C 1
ATOM 676 O O . ILE A 1 87 ? -24.766 17.609 12.234 1 96.62 87 ILE A O 1
ATOM 680 N N . THR A 1 88 ? -25.828 15.781 11.688 1 95.38 88 THR A N 1
ATOM 681 C CA . THR A 1 88 ? -26.344 15.617 13.039 1 95.38 88 THR A CA 1
ATOM 682 C C . THR A 1 88 ? -25.406 14.742 13.875 1 95.38 88 THR A C 1
ATOM 684 O O . THR A 1 88 ? -24.938 13.711 13.406 1 95.38 88 THR A O 1
ATOM 687 N N . PHE A 1 89 ? -25.141 15.211 15.023 1 97.75 89 PHE A N 1
ATOM 688 C CA . PHE A 1 89 ? -24.469 14.445 16.062 1 97.75 89 PHE A CA 1
ATOM 689 C C . PHE A 1 89 ? -25.391 14.266 17.281 1 97.75 89 PHE A C 1
ATOM 691 O O . PHE A 1 89 ? -25.359 15.086 18.203 1 97.75 89 PHE A O 1
ATOM 698 N N . PRO A 1 90 ? -26.047 13.102 17.312 1 97.38 90 PRO A N 1
ATOM 699 C CA . PRO A 1 90 ? -27.156 12.945 18.266 1 97.38 90 PRO A CA 1
ATOM 700 C C . PRO A 1 90 ? -26.719 13.086 19.719 1 97.38 90 PRO A C 1
ATOM 702 O O . PRO A 1 90 ? -27.516 13.453 20.578 1 97.38 90 PRO A O 1
ATOM 705 N N . TYR A 1 91 ? -25.484 12.859 19.953 1 97.88 91 TYR A N 1
ATOM 706 C CA . TYR A 1 91 ? -25.078 12.781 21.359 1 97.88 91 TYR A CA 1
ATOM 707 C C . TYR A 1 91 ? -24.078 13.875 21.719 1 97.88 91 TYR A C 1
ATOM 709 O O . TYR A 1 91 ? -23.562 13.906 22.828 1 97.88 91 TYR A O 1
ATOM 717 N N . PHE A 1 92 ? -23.797 14.734 20.781 1 98 92 PHE A N 1
ATOM 718 C CA . PHE A 1 92 ? -22.875 15.836 21.047 1 98 92 PHE A CA 1
ATOM 719 C C . PHE A 1 92 ? -23.578 16.953 21.812 1 98 92 PHE A C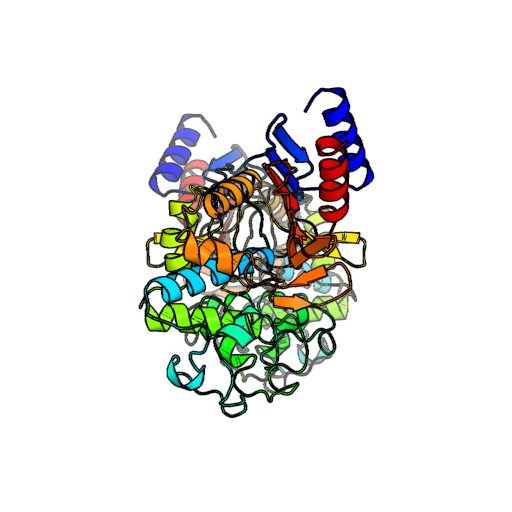 1
ATOM 721 O O . PHE A 1 92 ? -24.75 17.25 21.562 1 98 92 PHE A O 1
ATOM 728 N N . ASP A 1 93 ? -22.891 17.547 22.734 1 98.12 93 ASP A N 1
ATOM 729 C CA . ASP A 1 93 ? -23.406 18.719 23.453 1 98.12 93 ASP A CA 1
ATOM 730 C C . ASP A 1 93 ? -23.688 19.859 22.484 1 98.12 93 ASP A C 1
ATOM 732 O O . ASP A 1 93 ? -22.875 20.156 21.609 1 98.12 93 ASP A O 1
ATOM 736 N N . GLU A 1 94 ? -24.781 20.562 22.625 1 96.88 94 GLU A N 1
ATOM 737 C CA . GLU A 1 94 ? -25.219 21.625 21.719 1 96.88 94 GLU A CA 1
ATOM 738 C C . GLU A 1 94 ? -24.406 22.891 21.922 1 96.88 94 GLU A C 1
ATOM 740 O O . GLU A 1 94 ? -24.438 23.797 21.078 1 96.88 94 GLU A O 1
ATOM 745 N N . ASP A 1 95 ? -23.609 22.953 22.953 1 97.5 95 ASP A N 1
ATOM 746 C CA . ASP A 1 95 ? -22.859 24.156 23.281 1 97.5 95 ASP A CA 1
ATOM 747 C C . ASP A 1 95 ? -21.469 24.125 22.672 1 97.5 95 ASP A C 1
ATOM 749 O O . ASP A 1 95 ? -20.688 25.078 22.812 1 97.5 95 ASP A O 1
ATOM 753 N N . ILE A 1 96 ? -21.141 23.062 21.984 1 98.19 96 ILE A N 1
ATOM 754 C CA . ILE A 1 96 ? -19.828 22.953 21.375 1 98.19 96 ILE A CA 1
ATOM 755 C C . ILE A 1 96 ? -19.625 24.062 20.344 1 98.19 96 ILE A C 1
ATOM 757 O O . ILE A 1 96 ? -20.484 24.25 19.469 1 98.19 96 ILE A O 1
ATOM 761 N N . THR A 1 97 ? -18.516 24.766 20.453 1 98.56 97 THR A N 1
ATOM 762 C CA . THR A 1 97 ? -18.188 25.844 19.516 1 98.56 97 THR A CA 1
ATOM 763 C C . THR A 1 97 ? -16.953 25.469 18.688 1 98.56 97 THR A C 1
ATOM 765 O O . THR A 1 97 ? -16.297 24.453 18.953 1 98.56 97 THR A O 1
ATOM 768 N N . ILE A 1 98 ? -16.672 26.297 17.719 1 98.56 98 ILE A N 1
ATOM 769 C CA . ILE A 1 98 ? -15.477 26.156 16.891 1 98.56 98 ILE A CA 1
ATOM 770 C C . ILE A 1 98 ? -14.234 26.25 17.766 1 98.56 98 ILE A C 1
ATOM 772 O O . ILE A 1 98 ? -13.297 25.453 17.609 1 98.56 98 ILE A O 1
ATOM 776 N N . LYS A 1 99 ? -14.266 27.141 18.703 1 98.62 99 LYS A N 1
ATOM 777 C CA . LYS A 1 99 ? -13.156 27.328 19.625 1 98.62 99 LYS A CA 1
ATOM 778 C C . LYS A 1 99 ? -12.867 26.031 20.406 1 98.62 99 LYS A C 1
ATOM 780 O O . LYS A 1 99 ? -11.711 25.641 20.547 1 98.62 99 LYS A O 1
ATOM 785 N N . HIS A 1 100 ? -13.891 25.375 20.844 1 98.56 100 HIS A N 1
ATOM 786 C CA . HIS A 1 100 ? -13.734 24.141 21.609 1 98.56 100 HIS A CA 1
ATOM 787 C C . HIS A 1 100 ? -13.055 23.062 20.781 1 98.56 100 HIS A C 1
ATOM 789 O O . HIS A 1 100 ? -12.219 22.312 21.281 1 98.56 100 HIS A O 1
ATOM 795 N N . LEU A 1 101 ? -13.43 22.969 19.516 1 98.56 101 LEU A N 1
ATOM 796 C CA . LEU A 1 101 ? -12.844 21.984 18.625 1 98.56 101 LEU A CA 1
ATOM 797 C C . LEU A 1 101 ? -11.383 22.297 18.344 1 98.56 101 LEU A C 1
ATOM 799 O O . LEU A 1 101 ? -10.523 21.406 18.438 1 98.56 101 LEU A O 1
ATOM 803 N N . LEU A 1 102 ? -11.062 23.547 18.094 1 98.69 102 LEU A N 1
ATOM 804 C CA . LEU A 1 102 ? -9.711 23.969 17.781 1 98.69 102 LEU A CA 1
ATOM 805 C C . LEU A 1 102 ? -8.773 23.719 18.953 1 98.69 102 LEU A C 1
ATOM 807 O O . LEU A 1 102 ? -7.605 23.375 18.766 1 98.69 102 LEU A O 1
ATOM 811 N N . LEU A 1 103 ? -9.344 23.844 20.172 1 98.62 103 LEU A N 1
ATOM 812 C CA . LEU A 1 103 ? -8.508 23.828 21.375 1 98.62 103 LEU A CA 1
ATOM 813 C C . LEU A 1 103 ? -8.57 22.469 22.062 1 98.62 103 LEU A C 1
ATOM 815 O O . LEU A 1 103 ? -8.078 22.312 23.188 1 98.62 103 LEU A O 1
ATOM 819 N N . HIS A 1 104 ? -9.188 21.453 21.469 1 97.88 104 HIS A N 1
ATOM 820 C CA . HIS A 1 104 ? -9.273 20.109 22 1 97.88 104 HIS A CA 1
ATOM 821 C C . HIS A 1 104 ? -9.945 20.094 23.375 1 97.88 104 HIS A C 1
ATOM 823 O O . HIS A 1 104 ? -9.508 19.391 24.281 1 97.88 104 HIS A O 1
ATOM 829 N N . THR A 1 105 ? -10.992 20.953 23.453 1 97.94 105 THR A N 1
ATOM 830 C CA . THR A 1 105 ? -11.711 21.031 24.719 1 97.94 105 THR A CA 1
ATOM 831 C C . THR A 1 105 ? -13.203 20.766 24.516 1 97.94 105 THR A C 1
ATOM 833 O O . THR A 1 105 ? -14.023 21.141 25.344 1 97.94 105 THR A O 1
ATOM 836 N N . SER A 1 106 ? -13.586 20.141 23.422 1 97.62 106 SER A N 1
ATOM 837 C CA . SER A 1 106 ? -14.992 19.953 23.078 1 97.62 106 SER A CA 1
ATOM 838 C C . SER A 1 106 ? -15.617 18.828 23.891 1 97.62 106 SER A C 1
ATOM 840 O O . SER A 1 106 ? -16.828 18.766 24.062 1 97.62 106 SER A O 1
ATOM 842 N N . GLY A 1 107 ? -14.781 17.891 24.297 1 96.88 107 GLY A N 1
ATOM 843 C CA . GLY A 1 107 ? -15.281 16.75 25.047 1 96.88 107 GLY A CA 1
ATOM 844 C C . GLY A 1 107 ? -15.883 15.664 24.172 1 96.88 107 GLY A C 1
ATOM 845 O O . GLY A 1 107 ? -16.328 14.633 24.688 1 96.88 107 GLY A O 1
ATOM 846 N N . ILE A 1 108 ? -15.867 15.797 22.891 1 96.38 108 ILE A N 1
ATOM 847 C CA . ILE A 1 108 ? -16.453 14.797 22 1 96.38 108 ILE A CA 1
ATOM 848 C C . ILE A 1 108 ? -15.57 13.547 21.984 1 96.38 108 ILE A C 1
ATOM 850 O O . ILE A 1 108 ? -14.398 13.602 22.359 1 96.38 108 ILE A O 1
ATOM 854 N N . PRO A 1 109 ? -16.156 12.391 21.609 1 95.31 109 PRO A N 1
ATOM 855 C CA . PRO A 1 109 ? -15.352 11.18 21.469 1 95.31 109 PRO A CA 1
ATOM 856 C C . PRO A 1 109 ? -14.359 11.266 20.297 1 95.31 109 PRO A C 1
ATOM 858 O O . PRO A 1 109 ? -14.633 11.938 19.297 1 95.31 109 PRO A O 1
ATOM 861 N N . ASP A 1 110 ? -13.258 10.609 20.5 1 94.06 110 ASP A N 1
ATOM 862 C CA . ASP A 1 110 ? -12.32 10.461 19.375 1 94.06 110 ASP A CA 1
ATOM 863 C C . ASP A 1 110 ? -12.609 9.18 18.594 1 94.06 110 ASP A C 1
ATOM 865 O O . ASP A 1 110 ? -13.422 8.352 19.016 1 94.06 110 ASP A O 1
ATOM 869 N N . TYR A 1 111 ? -12.047 9.148 17.406 1 89.25 111 TYR A N 1
ATOM 870 C CA . TYR A 1 111 ? -12.273 7.926 16.641 1 89.25 111 TYR A CA 1
ATOM 871 C C . TYR A 1 111 ? -11.148 6.922 16.875 1 89.25 111 TYR A C 1
ATOM 873 O O . TYR A 1 111 ? -11.25 5.766 16.469 1 89.25 111 TYR A O 1
ATOM 881 N N . PHE A 1 112 ? -10.047 7.418 17.438 1 78.62 112 PHE A N 1
ATOM 882 C CA . PHE A 1 112 ? -8.961 6.535 17.859 1 78.62 112 PHE A CA 1
ATOM 883 C C . PHE A 1 112 ? -8.758 6.602 19.375 1 78.62 112 PHE A C 1
ATOM 885 O O . PHE A 1 112 ? -8.539 7.68 19.922 1 78.62 112 PHE A O 1
ATOM 892 N N . GLU A 1 113 ? -9.32 5.688 20.031 1 64.81 113 GLU A N 1
ATOM 893 C CA . GLU A 1 113 ? -9.188 5.754 21.484 1 64.81 113 GLU A CA 1
ATOM 894 C C . GLU A 1 113 ? -8.047 4.875 21.969 1 64.81 113 GLU A C 1
ATOM 896 O O . GLU A 1 113 ? -8.055 3.66 21.766 1 64.81 113 GLU A O 1
ATOM 901 N N . ASP A 1 114 ? -7 5.52 22.344 1 55.25 114 ASP A N 1
ATOM 902 C CA . ASP A 1 114 ? -5.805 4.84 22.828 1 55.25 114 ASP A CA 1
ATOM 903 C C . ASP A 1 114 ? -6.164 3.775 23.859 1 55.25 114 ASP A C 1
ATOM 905 O O . ASP A 1 114 ? -5.578 2.691 23.875 1 55.25 114 ASP A O 1
ATOM 909 N N . GLU A 1 115 ? -7.059 4.156 24.734 1 47.44 115 GLU A N 1
ATOM 910 C CA . GLU A 1 115 ? -7.352 3.236 25.828 1 47.44 115 GLU A CA 1
ATOM 911 C C . GLU A 1 115 ? -7.961 1.937 25.312 1 47.44 115 GLU A C 1
ATOM 913 O O . GLU A 1 115 ? -7.742 0.869 25.891 1 47.44 115 GLU A O 1
ATOM 918 N N . THR A 1 116 ? -8.586 2.029 24.297 1 44.16 116 THR A N 1
ATOM 919 C CA . THR A 1 116 ? -9.297 0.856 23.797 1 44.16 116 THR A CA 1
ATOM 920 C C . THR A 1 116 ? -8.594 0.256 22.594 1 44.16 116 THR A C 1
ATOM 922 O O . THR A 1 116 ? -8.742 -0.934 22.297 1 44.16 116 THR A O 1
ATOM 925 N N . MET A 1 117 ? -7.762 1.084 22.062 1 56.22 117 MET A N 1
ATOM 926 C CA . MET A 1 117 ? -7.102 0.581 20.859 1 56.22 117 MET A CA 1
ATOM 927 C C . MET A 1 117 ? -5.617 0.337 21.109 1 56.22 117 MET A C 1
ATOM 929 O O . MET A 1 117 ? -4.922 1.212 21.625 1 56.22 117 MET A O 1
ATOM 933 N N . ARG A 1 118 ? -5.336 -0.902 20.984 1 53.47 118 ARG A N 1
ATOM 934 C CA . ARG A 1 118 ? -3.965 -1.329 21.25 1 53.47 118 ARG A CA 1
ATOM 935 C C . ARG A 1 118 ? -3.002 -0.705 20.25 1 53.47 118 ARG A C 1
ATOM 937 O O . ARG A 1 118 ? -1.897 -0.294 20.609 1 53.47 118 ARG A O 1
ATOM 944 N N . ALA A 1 119 ? -3.566 -0.713 19.031 1 67.44 119 ALA A N 1
ATOM 945 C CA . ALA A 1 119 ? -2.713 -0.183 17.984 1 67.44 119 ALA A CA 1
ATOM 946 C C . ALA A 1 119 ? -3.537 0.57 16.938 1 67.44 119 ALA A C 1
ATOM 948 O O . ALA A 1 119 ? -4.672 0.188 16.641 1 67.44 119 ALA A O 1
ATOM 949 N N . TYR A 1 120 ? -3.025 1.788 16.578 1 74.12 120 TYR A N 1
ATOM 950 C CA . TYR A 1 120 ? -3.645 2.576 15.516 1 74.12 120 TYR A CA 1
ATOM 951 C C . TYR A 1 120 ? -4.113 1.684 14.375 1 74.12 120 TYR A C 1
ATOM 953 O O . TYR A 1 120 ? -5.199 1.887 13.828 1 74.12 120 TYR A O 1
ATOM 961 N N . GLU A 1 121 ? -3.469 0.628 14.164 1 77.31 121 GLU A N 1
ATOM 962 C CA . GLU A 1 121 ? -3.756 -0.284 13.055 1 77.31 121 GLU A CA 1
ATOM 963 C C . GLU A 1 121 ? -5.031 -1.08 13.32 1 77.31 121 GLU A C 1
ATOM 965 O O . GLU A 1 121 ? -5.652 -1.589 12.383 1 77.31 121 GLU A O 1
ATOM 970 N N . ASP A 1 122 ? -5.445 -1.14 14.57 1 79.31 122 ASP A N 1
ATOM 971 C CA . ASP A 1 122 ? -6.629 -1.913 14.922 1 79.31 122 ASP A CA 1
ATOM 972 C C . ASP A 1 122 ? -7.891 -1.289 14.328 1 79.31 122 ASP A C 1
ATOM 974 O O . ASP A 1 122 ? -8.875 -1.988 14.062 1 79.31 122 ASP A O 1
ATOM 978 N N . LEU A 1 123 ? -7.762 -0.021 14.055 1 81.62 123 LEU A N 1
ATOM 979 C CA . LEU A 1 123 ? -8.883 0.709 13.477 1 81.62 123 LEU A CA 1
ATOM 980 C C . LEU A 1 123 ? -9.258 0.132 12.109 1 81.62 123 LEU A C 1
ATOM 982 O O . LEU A 1 123 ? -10.422 0.169 11.719 1 81.62 123 LEU A O 1
ATOM 986 N N . TRP A 1 124 ? -8.289 -0.467 11.516 1 86.56 124 TRP A N 1
ATOM 987 C CA . TRP A 1 124 ? -8.453 -0.79 10.102 1 86.56 124 TRP A CA 1
ATOM 988 C C . TRP A 1 124 ? -8.75 -2.273 9.906 1 86.56 124 TRP A C 1
ATOM 990 O O . TRP A 1 124 ? -8.68 -2.791 8.789 1 86.56 124 TRP A O 1
ATOM 1000 N N . ILE A 1 125 ? -9.016 -2.947 11 1 82.62 125 ILE A N 1
ATOM 1001 C CA . ILE A 1 125 ? -9.305 -4.375 10.938 1 82.62 125 ILE A CA 1
ATOM 1002 C C . ILE A 1 125 ? -10.68 -4.598 10.297 1 82.62 125 ILE A C 1
ATOM 1004 O O . ILE A 1 125 ? -10.828 -5.449 9.414 1 82.62 125 ILE A O 1
ATOM 1008 N N . GLN A 1 126 ? -11.625 -3.77 10.695 1 79.44 126 GLN A N 1
ATOM 1009 C CA . GLN A 1 126 ? -12.969 -3.963 10.148 1 79.44 126 GLN A CA 1
ATOM 1010 C C . GLN A 1 126 ? -13.32 -2.865 9.148 1 79.44 126 GLN A C 1
ATOM 1012 O O . GLN A 1 126 ? -14.281 -2.992 8.391 1 79.44 126 GLN A O 1
ATOM 1017 N N . LYS A 1 127 ? -12.594 -1.786 9.203 1 86.88 127 LYS A N 1
ATOM 1018 C CA . LYS A 1 127 ? -12.773 -0.67 8.281 1 86.88 127 LYS A CA 1
ATOM 1019 C C . LYS A 1 127 ? -11.516 -0.444 7.445 1 86.88 127 LYS A C 1
ATOM 1021 O O . LYS A 1 127 ? -10.547 0.156 7.918 1 86.88 127 LYS A O 1
ATOM 1026 N N . PRO A 1 128 ? -11.609 -0.853 6.18 1 93.44 128 PRO A N 1
ATOM 1027 C CA . PRO A 1 128 ? -10.391 -0.719 5.387 1 93.44 128 PRO A CA 1
ATOM 1028 C C . PRO A 1 128 ? -9.914 0.728 5.273 1 93.44 128 PRO A C 1
ATOM 1030 O O . PRO A 1 128 ? -10.68 1.603 4.863 1 93.44 128 PRO A O 1
ATOM 1033 N N . MET A 1 129 ? -8.625 0.966 5.559 1 94.75 129 MET A N 1
ATOM 1034 C CA . MET A 1 129 ? -8.039 2.303 5.559 1 94.75 129 MET A CA 1
ATOM 1035 C C . MET A 1 129 ? -8.125 2.936 4.172 1 94.75 129 MET A C 1
ATOM 1037 O O . MET A 1 129 ? -8.188 4.16 4.051 1 94.75 129 MET A O 1
ATOM 1041 N N . TYR A 1 130 ? -8.133 2.119 3.113 1 94.94 130 TYR A N 1
ATOM 1042 C CA . TYR A 1 130 ? -8.102 2.674 1.766 1 94.94 130 TYR A CA 1
ATOM 1043 C C . TYR A 1 130 ? -9.492 3.113 1.325 1 94.94 130 TYR A C 1
ATOM 1045 O O . TYR A 1 130 ? -9.672 3.57 0.195 1 94.94 130 TYR A O 1
ATOM 1053 N N . ARG A 1 131 ? -10.492 3.039 2.213 1 93.75 131 ARG A N 1
ATOM 1054 C CA . ARG A 1 131 ? -11.82 3.58 1.978 1 93.75 131 ARG A CA 1
ATOM 1055 C C . ARG A 1 131 ? -11.953 4.984 2.561 1 93.75 131 ARG A C 1
ATOM 1057 O O . ARG A 1 131 ? -12.938 5.68 2.305 1 93.75 131 ARG A O 1
ATOM 1064 N N . MET A 1 132 ? -10.992 5.414 3.309 1 94.88 132 MET A N 1
ATOM 1065 C CA . MET A 1 132 ? -11.008 6.727 3.947 1 94.88 132 MET A CA 1
ATOM 1066 C C . MET A 1 132 ? -10.484 7.797 2.998 1 94.88 132 MET A C 1
ATOM 1068 O O . MET A 1 132 ? -9.383 8.32 3.191 1 94.88 132 MET A O 1
ATOM 1072 N N . LYS A 1 133 ? -11.336 8.188 2.029 1 94.94 133 LYS A N 1
ATOM 1073 C CA . LYS A 1 133 ? -10.906 9.023 0.915 1 94.94 133 LYS A CA 1
ATOM 1074 C C . LYS A 1 133 ? -11.336 10.477 1.112 1 94.94 133 LYS A C 1
ATOM 1076 O O . LYS A 1 133 ? -10.742 11.391 0.546 1 94.94 133 LYS A O 1
ATOM 1081 N N . LYS A 1 134 ? -12.398 10.648 1.875 1 97.06 134 LYS A N 1
ATOM 1082 C CA . LYS A 1 134 ? -12.938 11.984 2.117 1 97.06 134 LYS A CA 1
ATOM 1083 C C . LYS A 1 134 ? -13.172 12.219 3.605 1 97.06 134 LYS A C 1
ATOM 1085 O O . LYS A 1 134 ? -13.234 11.273 4.387 1 97.06 134 LYS A O 1
ATOM 1090 N N . THR A 1 135 ? -13.336 13.461 3.918 1 98.38 135 THR A N 1
ATOM 1091 C CA . THR A 1 135 ? -13.508 13.844 5.312 1 98.38 135 THR A CA 1
ATOM 1092 C C . THR A 1 135 ? -14.727 13.156 5.922 1 98.38 135 THR A C 1
ATOM 1094 O O . THR A 1 135 ? -14.664 12.672 7.055 1 98.38 135 THR A O 1
ATOM 1097 N N . SER A 1 136 ? -15.797 13.016 5.156 1 98.12 136 SER A N 1
ATOM 1098 C CA . SER A 1 136 ? -17.062 12.477 5.656 1 98.12 136 SER A CA 1
ATOM 1099 C C . SER A 1 136 ? -16.953 10.977 5.91 1 98.12 136 SER A C 1
ATOM 1101 O O . SER A 1 136 ? -17.812 10.398 6.59 1 98.12 136 SER A O 1
ATOM 1103 N N . ASP A 1 137 ? -15.922 10.352 5.324 1 96.62 137 ASP A N 1
ATOM 1104 C CA . ASP A 1 137 ? -15.766 8.914 5.52 1 96.62 137 ASP A CA 1
ATOM 1105 C C . ASP A 1 137 ? -15.453 8.586 6.98 1 96.62 137 ASP A C 1
ATOM 1107 O O . ASP A 1 137 ? -15.648 7.457 7.422 1 96.62 137 ASP A O 1
ATOM 1111 N N . TYR A 1 138 ? -15.023 9.562 7.762 1 96.5 138 TYR A N 1
ATOM 1112 C CA . TYR A 1 138 ? -14.641 9.352 9.156 1 96.5 138 TYR A CA 1
ATOM 1113 C C . TYR A 1 138 ? -15.859 9.398 10.07 1 96.5 138 TYR A C 1
ATOM 1115 O O . TYR A 1 138 ? -15.781 8.992 11.234 1 96.5 138 TYR A O 1
ATOM 1123 N N . LEU A 1 139 ? -17 9.883 9.594 1 97.12 139 LEU A N 1
ATOM 1124 C CA . LEU A 1 139 ? -18.172 10.094 10.43 1 97.12 139 LEU A CA 1
ATOM 1125 C C . LEU A 1 139 ? -18.609 8.781 11.078 1 97.12 139 LEU A C 1
ATOM 1127 O O . LEU A 1 139 ? -18.984 8.766 12.25 1 97.12 139 LEU A O 1
ATOM 1131 N N . SER A 1 140 ? -18.484 7.699 10.336 1 93.56 140 SER A N 1
ATOM 1132 C CA . SER A 1 140 ? -18.969 6.406 10.82 1 93.56 140 SER A CA 1
ATOM 1133 C C . SER A 1 140 ? -18.219 5.969 12.07 1 93.56 140 SER A C 1
ATOM 1135 O O . SER A 1 140 ? -18.688 5.105 12.82 1 93.56 140 SER A O 1
ATOM 1137 N N . LEU A 1 141 ? -17.109 6.562 12.32 1 93.31 141 LEU A N 1
ATOM 1138 C CA . LEU A 1 141 ? -16.234 6.113 13.406 1 93.31 141 LEU A CA 1
ATOM 1139 C C . LEU A 1 141 ? -16.609 6.793 14.719 1 93.31 141 LEU A C 1
ATOM 1141 O O . LEU A 1 141 ? -16.188 6.344 15.789 1 93.31 141 LEU A O 1
ATOM 1145 N N . PHE A 1 142 ? -17.391 7.918 14.656 1 95.62 142 PHE A N 1
ATOM 1146 C CA . PHE A 1 142 ? -17.578 8.602 15.93 1 95.62 142 PHE A CA 1
ATOM 1147 C C . PHE A 1 142 ? -18.938 9.312 15.961 1 95.62 142 PHE A C 1
ATOM 1149 O O . PHE A 1 142 ? -19.359 9.797 17.016 1 95.62 142 PHE A O 1
ATOM 1156 N N . GLN A 1 143 ? -19.703 9.398 14.875 1 96.56 143 GLN A N 1
ATOM 1157 C CA . GLN A 1 143 ? -20.891 10.227 14.742 1 96.56 143 GLN A CA 1
ATOM 1158 C C . GLN A 1 143 ? -21.938 9.852 15.781 1 96.56 143 GLN A C 1
ATOM 1160 O O . GLN A 1 143 ? -22.656 10.719 16.297 1 96.56 143 GLN A O 1
ATOM 1165 N N . GLN A 1 144 ? -21.984 8.531 16.156 1 96.75 144 GLN A N 1
ATOM 1166 C CA . GLN A 1 144 ? -23.031 8.047 17.031 1 96.75 144 GLN A CA 1
ATOM 1167 C C . GLN A 1 144 ? -22.516 7.828 18.453 1 96.75 144 GLN A C 1
ATOM 1169 O O . GLN A 1 144 ? -23.188 7.227 19.281 1 96.75 144 GLN A O 1
ATOM 1174 N N . LYS A 1 145 ? -21.312 8.258 18.719 1 95.81 145 LYS A N 1
ATOM 1175 C CA . LYS A 1 145 ? -20.719 8.047 20.031 1 95.81 145 LYS A CA 1
ATOM 1176 C C . LYS A 1 145 ? -21.078 9.172 21 1 95.81 145 LYS A C 1
ATOM 1178 O O . LYS A 1 145 ? -21.344 10.297 20.562 1 95.81 145 LYS A O 1
ATOM 1183 N N . LYS A 1 146 ? -21.031 8.883 22.219 1 96.88 146 LYS A N 1
ATOM 1184 C CA . LYS A 1 146 ? -21.406 9.828 23.266 1 96.88 146 LYS A CA 1
ATOM 1185 C C . LYS A 1 146 ? -20.219 10.68 23.703 1 96.88 146 LYS A C 1
ATOM 1187 O O . LYS A 1 146 ? -19.062 10.305 23.469 1 96.88 146 LYS A O 1
ATOM 1192 N N . MET A 1 147 ? -20.594 11.82 24.344 1 97 147 MET A N 1
ATOM 1193 C CA . MET A 1 147 ? -19.578 12.688 24.938 1 97 147 MET A CA 1
ATOM 1194 C C . MET A 1 147 ? -18.719 11.906 25.922 1 97 147 MET A C 1
ATOM 1196 O O . MET A 1 147 ? -19.203 11.023 26.625 1 97 147 MET A O 1
ATOM 1200 N N . VAL A 1 148 ? -17.391 12.242 25.969 1 95.19 148 VAL A N 1
ATOM 1201 C CA . VAL A 1 148 ? -16.516 11.57 26.922 1 95.19 148 VAL A CA 1
ATOM 1202 C C . VAL A 1 148 ? -16.25 12.477 28.109 1 95.19 148 VAL A C 1
ATOM 1204 O O . VAL A 1 148 ? -15.82 12.016 29.172 1 95.19 148 VAL A O 1
ATOM 1207 N N . SER A 1 149 ? -16.516 13.805 28 1 96.38 149 SER A N 1
ATOM 1208 C CA . SER A 1 149 ? -16.453 14.797 29.062 1 96.38 149 SER A CA 1
ATOM 1209 C C . SER A 1 149 ? -17.297 16.016 28.734 1 96.38 149 SER A C 1
ATOM 1211 O O . SER A 1 149 ? -17.688 16.219 27.594 1 96.38 149 SER A O 1
ATOM 1213 N N . PRO A 1 150 ? -17.609 16.812 29.766 1 96.56 150 PRO A N 1
ATOM 1214 C CA . PRO A 1 150 ? -18.312 18.062 29.484 1 96.56 150 PRO A CA 1
ATOM 1215 C C . PRO A 1 150 ? -17.453 19.031 28.656 1 96.56 150 PRO A C 1
ATOM 1217 O O . PRO A 1 150 ? -16.234 18.969 28.703 1 96.56 150 PRO A O 1
ATOM 1220 N N . VAL A 1 151 ? -18.109 19.859 27.953 1 96.62 151 VAL A N 1
ATOM 1221 C CA . VAL A 1 151 ? -17.438 20.906 27.172 1 96.62 151 VAL A CA 1
ATOM 1222 C C . VAL A 1 151 ? -16.531 21.734 28.078 1 96.62 151 VAL A C 1
ATOM 1224 O O . VAL A 1 151 ? -16.922 22.078 29.203 1 96.62 151 VAL A O 1
ATOM 1227 N N . GLU A 1 152 ? -15.312 21.953 27.719 1 93.06 152 GLU A N 1
ATOM 1228 C CA . GLU A 1 152 ? -14.32 22.844 28.328 1 93.06 152 GLU A CA 1
ATOM 1229 C C . GLU A 1 152 ? -13.781 22.25 29.625 1 93.06 152 GLU A C 1
ATOM 1231 O O . GLU A 1 152 ? -12.992 22.891 30.328 1 93.06 152 GLU A O 1
ATOM 1236 N N . ALA A 1 153 ? -14.156 21 29.875 1 88.75 153 ALA A N 1
ATOM 1237 C CA . ALA A 1 153 ? -13.75 20.406 31.156 1 88.75 153 ALA A CA 1
ATOM 1238 C C . ALA A 1 153 ? -12.266 20.047 31.141 1 88.75 153 ALA A C 1
ATOM 1240 O O . ALA A 1 153 ? -11.586 20.156 32.156 1 88.75 153 ALA A O 1
ATOM 1241 N N . MET A 1 154 ? -11.828 19.578 30.047 1 91.56 154 MET A N 1
ATOM 1242 C CA . MET A 1 154 ? -10.445 19.094 30 1 91.56 154 MET A CA 1
ATOM 1243 C C . MET A 1 154 ? -9.891 19.172 28.578 1 91.56 154 MET A C 1
ATOM 1245 O O . MET A 1 154 ? -10.641 19.078 27.609 1 91.56 154 MET A O 1
ATOM 1249 N N . PHE A 1 155 ? -8.57 19.406 28.594 1 94.75 155 PHE A N 1
ATOM 1250 C CA . PHE A 1 155 ? -7.844 19.266 27.344 1 94.75 155 PHE A CA 1
ATOM 1251 C C . PHE A 1 155 ? -7.617 17.797 27 1 94.75 155 PHE A C 1
ATOM 1253 O O . PHE A 1 155 ? -7.039 17.062 27.812 1 94.75 155 PHE A O 1
ATOM 1260 N N . HIS A 1 156 ? -8.055 17.422 25.844 1 92.06 156 HIS A N 1
ATOM 1261 C CA . HIS A 1 156 ? -7.805 16.078 25.297 1 92.06 156 HIS A CA 1
ATOM 1262 C C . HIS A 1 156 ? -7.645 16.109 23.781 1 92.06 156 HIS A C 1
ATOM 1264 O O . HIS A 1 156 ? -8.625 16.297 23.062 1 92.06 156 HIS A O 1
ATOM 1270 N N . ALA A 1 157 ? -6.344 15.906 23.438 1 91 157 ALA A N 1
ATOM 1271 C CA . ALA A 1 157 ? -6.113 15.898 21.984 1 91 157 ALA A CA 1
ATOM 1272 C C . ALA A 1 157 ? -7.098 14.977 21.281 1 91 157 ALA A C 1
ATOM 1274 O O . ALA A 1 157 ? -7.23 13.805 21.641 1 91 157 ALA A O 1
ATOM 1275 N N . ASN A 1 158 ? -7.77 15.508 20.312 1 94.88 158 ASN A N 1
ATOM 1276 C CA . ASN A 1 158 ? -8.906 14.836 19.703 1 94.88 158 ASN A CA 1
ATOM 1277 C C . ASN A 1 158 ? -8.883 14.961 18.188 1 94.88 158 ASN A C 1
ATOM 1279 O O . ASN A 1 158 ? -8.984 16.062 17.656 1 94.88 158 ASN A O 1
ATOM 1283 N N . HIS A 1 159 ? -8.766 13.852 17.5 1 95.69 159 HIS A N 1
ATOM 1284 C CA . HIS A 1 159 ? -8.711 13.852 16.047 1 95.69 159 HIS A CA 1
ATOM 1285 C C . HIS A 1 159 ? -10.102 14.055 15.445 1 95.69 159 HIS A C 1
ATOM 1287 O O . HIS A 1 159 ? -10.242 14.711 14.414 1 95.69 159 HIS A O 1
ATOM 1293 N N . ALA A 1 160 ? -11.094 13.523 16.047 1 97 160 ALA A N 1
ATOM 1294 C CA . ALA A 1 160 ? -12.469 13.672 15.562 1 97 160 ALA A CA 1
ATOM 1295 C C . ALA A 1 160 ? -12.867 15.148 15.5 1 97 160 ALA A C 1
ATOM 1297 O O . ALA A 1 160 ? -13.57 15.562 14.578 1 97 160 ALA A O 1
ATOM 1298 N N . GLY A 1 161 ? -12.43 15.906 16.453 1 97.94 161 GLY A N 1
ATOM 1299 C CA . GLY A 1 161 ? -12.703 17.344 16.438 1 97.94 161 GLY A CA 1
ATOM 1300 C C . GLY A 1 161 ? -12.172 18.031 15.203 1 97.94 161 GLY A C 1
ATOM 1301 O O . GLY A 1 161 ? -12.859 18.891 14.625 1 97.94 161 GLY A O 1
ATOM 1302 N N . TYR A 1 162 ? -11.055 17.641 14.805 1 98.5 162 TYR A N 1
ATOM 1303 C CA . TYR A 1 162 ? -10.461 18.25 13.617 1 98.5 162 TYR A CA 1
ATOM 1304 C C . TYR A 1 162 ? -11.125 17.719 12.352 1 98.5 162 TYR A C 1
ATOM 1306 O O . TYR A 1 162 ? -11.25 18.453 11.359 1 98.5 162 TYR A O 1
ATOM 1314 N N . ILE A 1 163 ? -11.57 16.469 12.383 1 98.62 163 ILE A N 1
ATOM 1315 C CA . ILE A 1 163 ? -12.383 15.992 11.266 1 98.62 163 ILE A CA 1
ATOM 1316 C C . ILE A 1 163 ? -13.633 16.859 11.125 1 98.62 163 ILE A C 1
ATOM 1318 O O . ILE A 1 163 ? -13.977 17.281 10.023 1 98.62 163 ILE A O 1
ATOM 1322 N N . VAL A 1 164 ? -14.266 17.156 12.211 1 98.75 164 VAL A N 1
ATOM 1323 C CA . VAL A 1 164 ? -15.469 18 12.219 1 98.75 164 VAL A CA 1
ATOM 1324 C C . VAL A 1 164 ? -15.141 19.375 11.672 1 98.75 164 VAL A C 1
ATOM 1326 O O . VAL A 1 164 ? -15.883 19.922 10.859 1 98.75 164 VAL A O 1
ATOM 1329 N N . LEU A 1 165 ? -13.984 19.938 12.109 1 98.88 165 LEU A N 1
ATOM 1330 C CA . LEU A 1 165 ? -13.555 21.234 11.586 1 98.88 165 LEU A CA 1
ATOM 1331 C C . LEU A 1 165 ? -13.398 21.188 10.062 1 98.88 165 LEU A C 1
ATOM 1333 O O . LEU A 1 165 ? -13.766 22.141 9.367 1 98.88 165 LEU A O 1
ATOM 1337 N N . GLY A 1 166 ? -12.82 20.078 9.57 1 98.88 166 GLY A N 1
ATOM 1338 C CA . GLY A 1 166 ? -12.719 19.906 8.133 1 98.88 166 GLY A CA 1
ATOM 1339 C C . GLY A 1 166 ? -14.062 19.891 7.43 1 98.88 166 GLY A C 1
ATOM 1340 O O . GLY A 1 166 ? -14.219 20.484 6.367 1 98.88 166 GLY A O 1
ATOM 1341 N N . LEU A 1 167 ? -15.047 19.188 8.023 1 98.81 167 LEU A N 1
ATOM 1342 C CA . LEU A 1 167 ? -16.391 19.156 7.473 1 98.81 167 LEU A CA 1
ATOM 1343 C C . LEU A 1 167 ? -17.016 20.547 7.449 1 98.81 167 LEU A C 1
ATOM 1345 O O . LEU A 1 167 ? -17.703 20.906 6.496 1 98.81 167 LEU A O 1
ATOM 1349 N N . ILE A 1 168 ? -16.75 21.344 8.43 1 98.75 168 ILE A N 1
ATOM 1350 C CA . ILE A 1 168 ? -17.234 22.719 8.492 1 98.75 168 ILE A CA 1
ATOM 1351 C C . ILE A 1 168 ? -16.625 23.547 7.371 1 98.75 168 ILE A C 1
ATOM 1353 O O . ILE A 1 168 ? -17.312 24.281 6.676 1 98.75 168 ILE A O 1
ATOM 1357 N N . ILE A 1 169 ? -15.305 23.406 7.172 1 98.75 169 ILE A N 1
ATOM 1358 C CA . ILE A 1 169 ? -14.609 24.109 6.098 1 98.75 169 ILE A CA 1
ATOM 1359 C C . ILE A 1 169 ? -15.258 23.766 4.758 1 98.75 169 ILE A C 1
ATOM 1361 O O . ILE A 1 169 ? -15.547 24.656 3.959 1 98.75 169 ILE A O 1
ATOM 1365 N N . GLU A 1 170 ? -15.477 22.453 4.57 1 98.75 170 GLU A N 1
ATOM 1366 C CA . GLU A 1 170 ? -16.094 22.016 3.32 1 98.75 170 GLU A CA 1
ATOM 1367 C C . GLU A 1 170 ? -17.484 22.625 3.156 1 98.75 170 GLU A C 1
ATOM 1369 O O . GLU A 1 170 ? -17.844 23.094 2.072 1 98.75 170 GLU A O 1
ATOM 1374 N N . GLN A 1 171 ? -18.266 22.625 4.219 1 98.12 171 GLN A N 1
ATOM 1375 C CA . GLN A 1 171 ? -19.625 23.141 4.156 1 98.12 171 GLN A CA 1
ATOM 1376 C C . GLN A 1 171 ? -19.641 24.641 3.883 1 98.12 171 GLN A C 1
ATOM 1378 O O . GLN A 1 171 ? -20.422 25.109 3.057 1 98.12 171 GLN A O 1
ATOM 1383 N N . VAL A 1 172 ? -18.797 25.391 4.504 1 97.94 172 VAL A N 1
ATOM 1384 C CA . VAL A 1 172 ? -18.781 26.844 4.441 1 97.94 172 VAL A CA 1
ATOM 1385 C C . VAL A 1 172 ? -18.219 27.297 3.096 1 97.94 172 VAL A C 1
ATOM 1387 O O . VAL A 1 172 ? -18.672 28.297 2.533 1 97.94 172 VAL A O 1
ATOM 1390 N N . THR A 1 173 ? -17.281 26.547 2.496 1 98.19 173 THR A N 1
ATOM 1391 C CA . THR A 1 173 ? -16.562 27.016 1.319 1 98.19 173 THR A CA 1
ATOM 1392 C C . THR A 1 173 ? -17.094 26.344 0.056 1 98.19 173 THR A C 1
ATOM 1394 O O . THR A 1 173 ? -16.875 26.844 -1.053 1 98.19 173 THR A O 1
ATOM 1397 N N . GLY A 1 174 ? -17.656 25.141 0.218 1 98 174 GLY A N 1
ATOM 1398 C CA . GLY A 1 174 ? -18.047 24.344 -0.938 1 98 174 GLY A CA 1
ATOM 1399 C C . GLY A 1 174 ? -16.891 23.625 -1.59 1 98 174 GLY A C 1
ATOM 1400 O O . GLY A 1 174 ? -17.062 22.953 -2.611 1 98 174 GLY A O 1
ATOM 1401 N N . MET A 1 175 ? -15.75 23.734 -1.013 1 98.31 175 MET A N 1
ATOM 1402 C CA . MET A 1 175 ? -14.555 23.094 -1.552 1 98.31 175 MET A CA 1
ATOM 1403 C C . MET A 1 175 ? -14.203 21.844 -0.752 1 98.31 175 MET A C 1
ATOM 1405 O O . MET A 1 175 ? -14.5 21.75 0.441 1 98.31 175 MET A O 1
ATOM 1409 N N . ASP A 1 176 ? -13.555 20.891 -1.447 1 98.44 176 ASP A N 1
ATOM 1410 C CA . ASP A 1 176 ? -12.93 19.797 -0.715 1 98.44 176 ASP A CA 1
ATOM 1411 C C . ASP A 1 176 ? -11.859 20.328 0.241 1 98.44 176 ASP A C 1
ATOM 1413 O O . ASP A 1 176 ? -11.109 21.234 -0.099 1 98.44 176 ASP A O 1
ATOM 1417 N N . PHE A 1 177 ? -11.812 19.688 1.387 1 98.69 177 PHE A N 1
ATOM 1418 C CA . PHE A 1 177 ? -10.898 20.141 2.426 1 98.69 177 PHE A CA 1
ATOM 1419 C C . PHE A 1 177 ? -9.477 20.266 1.884 1 98.69 177 PHE A C 1
ATOM 1421 O O . PHE A 1 177 ? -8.836 21.297 2.035 1 98.69 177 PHE A O 1
ATOM 1428 N N . SER A 1 178 ? -8.984 19.172 1.261 1 98.5 178 SER A N 1
ATOM 1429 C CA . SER A 1 178 ? -7.598 19.156 0.795 1 98.5 178 SER A CA 1
ATOM 1430 C C . SER A 1 178 ? -7.359 20.234 -0.263 1 98.5 178 SER A C 1
ATOM 1432 O O . SER A 1 178 ? -6.316 20.891 -0.268 1 98.5 178 SER A O 1
ATOM 1434 N N . GLU A 1 179 ? -8.289 20.438 -1.124 1 98.12 179 GLU A N 1
ATOM 1435 C CA . GLU A 1 179 ? -8.188 21.484 -2.143 1 98.12 179 GLU A CA 1
ATOM 1436 C C . GLU A 1 179 ? -8.102 22.859 -1.51 1 98.12 179 GLU A C 1
ATOM 1438 O O . GLU A 1 179 ? -7.328 23.719 -1.957 1 98.12 179 GLU A O 1
ATOM 1443 N N . TYR A 1 180 ? -8.93 23.094 -0.527 1 98.75 180 TYR A N 1
ATOM 1444 C CA . TYR A 1 180 ? -8.914 24.375 0.159 1 98.75 180 TYR A CA 1
ATOM 1445 C C . TYR A 1 180 ? -7.551 24.641 0.789 1 98.75 180 TYR A C 1
ATOM 1447 O O . TYR A 1 180 ? -7.008 25.75 0.67 1 98.75 180 TYR A O 1
ATOM 1455 N N . ILE A 1 181 ? -6.984 23.656 1.475 1 98.81 181 ILE A N 1
ATOM 1456 C CA . ILE A 1 181 ? -5.695 23.828 2.131 1 98.81 181 ILE A CA 1
ATOM 1457 C C . ILE A 1 181 ? -4.613 24.094 1.085 1 98.81 181 ILE A C 1
ATOM 1459 O O . ILE A 1 181 ? -3.768 24.969 1.267 1 98.81 181 ILE A O 1
ATOM 1463 N N . GLU A 1 182 ? -4.602 23.312 0.034 1 98.25 182 GLU A N 1
ATOM 1464 C CA . GLU A 1 182 ? -3.588 23.469 -1.004 1 98.25 182 GLU A CA 1
ATOM 1465 C C . GLU A 1 182 ? -3.625 24.859 -1.614 1 98.25 182 GLU A C 1
ATOM 1467 O O . GLU A 1 182 ? -2.584 25.5 -1.784 1 98.25 182 GLU A O 1
ATOM 1472 N N . GLN A 1 183 ? -4.789 25.359 -1.796 1 98.06 183 GLN A N 1
ATOM 1473 C CA . GLN A 1 183 ? -4.953 26.656 -2.459 1 98.06 183 GLN A CA 1
ATOM 1474 C C . GLN A 1 183 ? -4.707 27.812 -1.488 1 98.06 183 GLN A C 1
ATOM 1476 O O . GLN A 1 183 ? -4.074 28.797 -1.845 1 98.06 183 GLN A O 1
ATOM 1481 N N . HIS A 1 184 ? -5.16 27.688 -0.273 1 98.38 184 HIS A N 1
ATOM 1482 C CA . HIS A 1 184 ? -5.227 28.859 0.599 1 98.38 184 HIS A CA 1
ATOM 1483 C C . HIS A 1 184 ? -4.141 28.812 1.67 1 98.38 184 HIS A C 1
ATOM 1485 O O . HIS A 1 184 ? -3.947 29.781 2.408 1 98.38 184 HIS A O 1
ATOM 1491 N N . VAL A 1 185 ? -3.439 27.719 1.727 1 98.75 185 VAL A N 1
ATOM 1492 C CA . VAL A 1 185 ? -2.367 27.625 2.713 1 98.75 185 VAL A CA 1
ATOM 1493 C C . VAL A 1 185 ? -1.052 27.281 2.018 1 98.75 185 VAL A C 1
ATOM 1495 O O . VAL A 1 185 ? -0.133 28.109 1.979 1 98.75 185 VAL A O 1
ATOM 1498 N N . PHE A 1 186 ? -0.987 26.156 1.295 1 98.88 186 PHE A N 1
ATOM 1499 C CA . PHE A 1 186 ? 0.271 25.703 0.714 1 98.88 186 PHE A CA 1
ATOM 1500 C C . PHE A 1 186 ? 0.748 26.672 -0.366 1 98.88 186 PHE A C 1
ATOM 1502 O O . PHE A 1 186 ? 1.894 27.125 -0.336 1 98.88 186 PHE A O 1
ATOM 1509 N N . GLU A 1 187 ? -0.141 26.953 -1.296 1 98.62 187 GLU A N 1
ATOM 1510 C CA . GLU A 1 187 ? 0.244 27.844 -2.377 1 98.62 187 GLU A CA 1
ATOM 1511 C C . GLU A 1 187 ? 0.653 29.219 -1.837 1 98.62 187 GLU A C 1
ATOM 1513 O O . GLU A 1 187 ? 1.662 29.781 -2.264 1 98.62 187 GLU A O 1
ATOM 1518 N N . LYS A 1 188 ? -0.038 29.734 -0.899 1 98.38 188 LYS A N 1
ATOM 1519 C CA . LYS A 1 188 ? 0.242 31.047 -0.326 1 98.38 188 LYS A CA 1
ATOM 1520 C C . LYS A 1 188 ? 1.576 31.062 0.415 1 98.38 188 LYS A C 1
ATOM 1522 O O . LYS A 1 188 ? 2.279 32.062 0.433 1 98.38 188 LYS A O 1
ATOM 1527 N N . ALA A 1 189 ? 1.882 29.969 1 1 98.75 189 ALA A N 1
ATOM 1528 C CA . ALA A 1 189 ? 3.109 29.875 1.787 1 98.75 189 ALA A CA 1
ATOM 1529 C C . ALA A 1 189 ? 4.289 29.453 0.916 1 98.75 189 ALA A C 1
ATOM 1531 O O . ALA A 1 189 ? 5.422 29.359 1.396 1 98.75 189 ALA A O 1
ATOM 1532 N N . GLY A 1 190 ? 4.012 29.156 -0.376 1 98.69 190 GLY A N 1
ATOM 1533 C CA . GLY A 1 190 ? 5.062 28.703 -1.271 1 98.69 190 GLY A CA 1
ATOM 1534 C C . GLY A 1 190 ? 5.469 27.266 -1.029 1 98.69 190 GLY A C 1
ATOM 1535 O O . GLY A 1 190 ? 6.57 26.844 -1.404 1 98.69 190 GLY A O 1
ATOM 1536 N N . MET A 1 191 ? 4.66 26.516 -0.388 1 98.75 191 MET A N 1
ATOM 1537 C CA . MET A 1 191 ? 4.918 25.094 -0.111 1 98.75 191 MET A CA 1
ATOM 1538 C C . MET A 1 191 ? 4.594 24.234 -1.326 1 98.75 191 MET A C 1
ATOM 1540 O O . MET A 1 191 ? 3.699 23.391 -1.27 1 98.75 191 MET A O 1
ATOM 1544 N N . LYS A 1 192 ? 5.363 24.266 -2.303 1 98.31 192 LYS A N 1
ATOM 1545 C CA . LYS A 1 192 ? 5.074 23.688 -3.611 1 98.31 192 LYS A CA 1
ATOM 1546 C C . LYS A 1 192 ? 5.227 22.172 -3.584 1 98.31 192 LYS A C 1
ATOM 1548 O O . LYS A 1 192 ? 4.734 21.469 -4.477 1 98.31 192 LYS A O 1
ATOM 1553 N N . ASP A 1 193 ? 5.941 21.703 -2.59 1 98.56 193 ASP A N 1
ATOM 1554 C CA . ASP A 1 193 ? 6.195 20.266 -2.527 1 98.56 193 ASP A CA 1
ATOM 1555 C C . ASP A 1 193 ? 5.328 19.609 -1.459 1 98.56 193 ASP A C 1
ATOM 1557 O O . ASP A 1 193 ? 5.625 18.5 -1.014 1 98.56 193 ASP A O 1
ATOM 1561 N N . SER A 1 194 ? 4.293 20.266 -1.021 1 98.81 194 SER A N 1
ATOM 1562 C CA . SER A 1 194 ? 3.4 19.75 0.006 1 98.81 194 SER A CA 1
ATOM 1563 C C . SER A 1 194 ? 2.016 19.453 -0.562 1 98.81 194 SER A C 1
ATOM 1565 O O . SER A 1 194 ? 1.619 20.047 -1.575 1 98.81 194 SER A O 1
ATOM 1567 N N . GLY A 1 195 ? 1.315 18.5 0.037 1 98.69 195 GLY A N 1
ATOM 1568 C CA . GLY A 1 195 ? -0.024 18.172 -0.416 1 98.69 195 GLY A CA 1
ATOM 1569 C C . GLY A 1 195 ? -0.659 17.047 0.387 1 98.69 195 GLY A C 1
ATOM 1570 O O . GLY A 1 195 ? 0.001 16.422 1.22 1 98.69 195 GLY A O 1
ATOM 1571 N N . TYR A 1 196 ? -1.941 16.922 0.221 1 98.56 196 TYR A N 1
ATOM 1572 C CA . TYR A 1 196 ? -2.664 15.734 0.672 1 98.56 196 TYR A CA 1
ATOM 1573 C C . TYR A 1 196 ? -2.76 14.695 -0.439 1 98.56 196 TYR A C 1
ATOM 1575 O O . TYR A 1 196 ? -3.625 14.789 -1.314 1 98.56 196 TYR A O 1
ATOM 1583 N N . PHE A 1 197 ? -1.854 13.727 -0.365 1 98.19 197 PHE A N 1
ATOM 1584 C CA . PHE A 1 197 ? -1.724 12.758 -1.447 1 98.19 197 PHE A CA 1
ATOM 1585 C C . PHE A 1 197 ? -2.342 11.422 -1.057 1 98.19 197 PHE A C 1
ATOM 1587 O O . PHE A 1 197 ? -2.316 11.039 0.114 1 98.19 197 PHE A O 1
ATOM 1594 N N . LYS A 1 198 ? -2.916 10.773 -2.098 1 97.75 198 LYS A N 1
ATOM 1595 C CA . LYS A 1 198 ? -3.346 9.391 -1.892 1 97.75 198 LYS A CA 1
ATOM 1596 C C . LYS A 1 198 ? -2.152 8.438 -1.869 1 97.75 198 LYS A C 1
ATOM 1598 O O . LYS A 1 198 ? -1.242 8.555 -2.693 1 97.75 198 LYS A O 1
ATOM 1603 N N . LEU A 1 199 ? -2.211 7.504 -0.955 1 98.25 199 LEU A N 1
ATOM 1604 C CA . LEU A 1 199 ? -1.107 6.562 -0.791 1 98.25 199 LEU A CA 1
ATOM 1605 C C . LEU A 1 199 ? -0.867 5.777 -2.076 1 98.25 199 LEU A C 1
ATOM 1607 O O . LEU A 1 199 ? 0.258 5.348 -2.346 1 98.25 199 LEU A O 1
ATOM 1611 N N . ASP A 1 200 ? -1.871 5.535 -2.883 1 97.75 200 ASP A N 1
ATOM 1612 C CA . ASP A 1 200 ? -1.706 4.75 -4.102 1 97.75 200 ASP A CA 1
ATOM 1613 C C . ASP A 1 200 ? -1.432 5.652 -5.301 1 97.75 200 ASP A C 1
ATOM 1615 O O . ASP A 1 200 ? -1.438 5.191 -6.445 1 97.75 200 ASP A O 1
ATOM 1619 N N . GLN A 1 201 ? -1.19 6.961 -5.074 1 97.88 201 GLN A N 1
ATOM 1620 C CA . GLN A 1 201 ? -0.841 7.922 -6.113 1 97.88 201 GLN A CA 1
ATOM 1621 C C . GLN A 1 201 ? 0.177 8.938 -5.598 1 97.88 201 GLN A C 1
ATOM 1623 O O . GLN A 1 201 ? 0.053 10.141 -5.863 1 97.88 201 GLN A O 1
ATOM 1628 N N . LEU A 1 202 ? 1.081 8.516 -4.793 1 98.25 202 LEU A N 1
ATOM 1629 C CA . LEU A 1 202 ? 2.104 9.398 -4.242 1 98.25 202 LEU A CA 1
ATOM 1630 C C . LEU A 1 202 ? 2.988 9.961 -5.348 1 98.25 202 LEU A C 1
ATOM 1632 O O . LEU A 1 202 ? 3.344 9.25 -6.289 1 98.25 202 LEU A O 1
ATOM 1636 N N . PRO A 1 203 ? 3.365 11.211 -5.301 1 98 203 PRO A N 1
ATOM 1637 C CA . PRO A 1 203 ? 4.297 11.789 -6.27 1 98 203 PRO A CA 1
ATOM 1638 C C . PRO A 1 203 ? 5.738 11.336 -6.047 1 98 203 PRO A C 1
ATOM 1640 O O . PRO A 1 203 ? 6.02 10.617 -5.086 1 98 203 PRO A O 1
ATOM 1643 N N . GLU A 1 204 ? 6.605 11.727 -6.938 1 97.75 204 GLU A N 1
ATOM 1644 C CA . GLU A 1 204 ? 8.031 11.43 -6.828 1 97.75 204 GLU A CA 1
ATOM 1645 C C . GLU A 1 204 ? 8.617 12 -5.539 1 97.75 204 GLU A C 1
ATOM 1647 O O . GLU A 1 204 ? 8.016 12.883 -4.922 1 97.75 204 GLU A O 1
ATOM 1652 N N . ARG A 1 205 ? 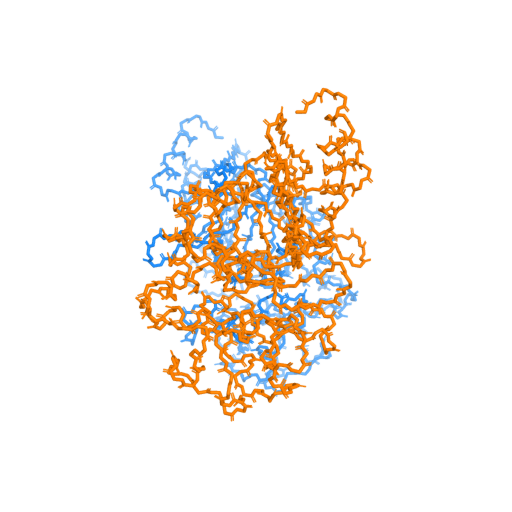9.664 11.477 -5.039 1 98.06 205 ARG A N 1
ATOM 1653 C CA . ARG A 1 205 ? 10.445 11.93 -3.887 1 98.06 205 ARG A CA 1
ATOM 1654 C C . ARG A 1 205 ? 9.641 11.789 -2.598 1 98.06 205 ARG A C 1
ATOM 1656 O O . ARG A 1 205 ? 9.742 12.641 -1.705 1 98.06 205 ARG A O 1
ATOM 1663 N N . THR A 1 206 ? 8.766 10.859 -2.535 1 98.75 206 THR A N 1
ATOM 1664 C CA . THR A 1 206 ? 8.016 10.633 -1.307 1 98.75 206 THR A CA 1
ATOM 1665 C C . THR A 1 206 ? 8.555 9.414 -0.562 1 98.75 206 THR A C 1
ATOM 1667 O O . THR A 1 206 ? 8.664 8.328 -1.134 1 98.75 206 THR A O 1
ATOM 1670 N N . ALA A 1 207 ? 8.953 9.633 0.667 1 98.75 207 ALA A N 1
ATOM 1671 C CA . ALA A 1 207 ? 9.492 8.539 1.477 1 98.75 207 ALA A CA 1
ATOM 1672 C C . ALA A 1 207 ? 8.398 7.539 1.845 1 98.75 207 ALA A C 1
ATOM 1674 O O . ALA A 1 207 ? 7.27 7.93 2.164 1 98.75 207 ALA A O 1
ATOM 1675 N N . VAL A 1 208 ? 8.711 6.316 1.794 1 98.38 208 VAL A N 1
ATOM 1676 C CA . VAL A 1 208 ? 7.859 5.262 2.334 1 98.38 208 VAL A CA 1
ATOM 1677 C C . VAL A 1 208 ? 7.988 5.223 3.855 1 98.38 208 VAL A C 1
ATOM 1679 O O . VAL A 1 208 ? 9.094 5.254 4.395 1 98.38 208 VAL A O 1
ATOM 1682 N N . GLY A 1 209 ? 6.859 5.25 4.57 1 98.5 209 GLY A N 1
ATOM 1683 C CA . GLY A 1 209 ? 6.898 5.066 6.012 1 98.5 209 GLY A CA 1
ATOM 1684 C C . GLY A 1 209 ? 7.148 3.629 6.422 1 98.5 209 GLY A C 1
ATOM 1685 O O . GLY A 1 209 ? 6.609 2.701 5.816 1 98.5 209 GLY A O 1
ATOM 1686 N N . TYR A 1 210 ? 7.961 3.455 7.43 1 98.25 210 TYR A N 1
ATOM 1687 C CA . TYR A 1 210 ? 8.305 2.104 7.859 1 98.25 210 TYR A CA 1
ATOM 1688 C C . TYR A 1 210 ? 7.977 1.9 9.336 1 98.25 210 TYR A C 1
ATOM 1690 O O . TYR A 1 210 ? 8.195 2.795 10.156 1 98.25 210 TYR A O 1
ATOM 1698 N N . ILE A 1 211 ? 7.414 0.758 9.625 1 96.75 211 ILE A N 1
ATOM 1699 C CA . ILE A 1 211 ? 7.121 0.287 10.977 1 96.75 211 ILE A CA 1
ATOM 1700 C C . ILE A 1 211 ? 8.023 -0.896 11.312 1 96.75 211 ILE A C 1
ATOM 1702 O O . ILE A 1 211 ? 8.242 -1.777 10.484 1 96.75 211 ILE A O 1
ATOM 1706 N N . GLU A 1 212 ? 8.539 -0.895 12.492 1 93.75 212 GLU A N 1
ATOM 1707 C CA . GLU A 1 212 ? 9.312 -2.045 12.945 1 93.75 212 GLU A CA 1
ATOM 1708 C C . GLU A 1 212 ? 8.422 -3.082 13.617 1 93.75 212 GLU A C 1
ATOM 1710 O O . GLU A 1 212 ? 7.672 -2.76 14.547 1 93.75 212 GLU A O 1
ATOM 1715 N N . THR A 1 213 ? 8.477 -4.262 13.125 1 90.81 213 THR A N 1
ATOM 1716 C CA . THR A 1 213 ? 7.684 -5.34 13.711 1 90.81 213 THR A CA 1
ATOM 1717 C C . THR A 1 213 ? 8.297 -5.801 15.031 1 90.81 213 THR A C 1
ATOM 1719 O O . THR A 1 213 ? 9.414 -5.418 15.367 1 90.81 213 THR A O 1
ATOM 1722 N N . LYS A 1 214 ? 7.582 -6.66 15.758 1 86.81 214 LYS A N 1
ATOM 1723 C CA . LYS A 1 214 ? 8.062 -7.223 17.016 1 86.81 214 LYS A CA 1
ATOM 1724 C C . LYS A 1 214 ? 9.305 -8.078 16.797 1 86.81 214 LYS A C 1
ATOM 1726 O O . LYS A 1 214 ? 10.141 -8.211 17.703 1 86.81 214 LYS A O 1
ATOM 1731 N N . GLU A 1 215 ? 9.445 -8.633 15.57 1 88.69 215 GLU A N 1
ATOM 1732 C CA . GLU A 1 215 ? 10.562 -9.5 15.227 1 88.69 215 GLU A CA 1
ATOM 1733 C C . GLU A 1 215 ? 11.758 -8.695 14.719 1 88.69 215 GLU A C 1
ATOM 1735 O O . GLU A 1 215 ? 12.797 -9.258 14.367 1 88.69 215 GLU A O 1
ATOM 1740 N N . GLY A 1 216 ? 11.586 -7.402 14.633 1 89.62 216 GLY A N 1
ATOM 1741 C CA . GLY A 1 216 ? 12.688 -6.551 14.219 1 89.62 216 GLY A CA 1
ATOM 1742 C C . GLY A 1 216 ? 12.734 -6.312 12.727 1 89.62 216 GLY A C 1
ATOM 1743 O O . GLY A 1 216 ? 13.695 -5.746 12.211 1 89.62 216 GLY A O 1
ATOM 1744 N N . GLU A 1 217 ? 11.672 -6.727 12.078 1 92.75 217 GLU A N 1
ATOM 1745 C CA . GLU A 1 217 ? 11.602 -6.512 10.641 1 92.75 217 GLU A CA 1
ATOM 1746 C C . GLU A 1 217 ? 10.883 -5.203 10.312 1 92.75 217 GLU A C 1
ATOM 1748 O O . GLU A 1 217 ? 10.102 -4.699 11.117 1 92.75 217 GLU A O 1
ATOM 1753 N N . SER A 1 218 ? 11.266 -4.66 9.203 1 95.94 218 SER A N 1
ATOM 1754 C CA . SER A 1 218 ? 10.633 -3.422 8.75 1 95.94 218 SER A CA 1
ATOM 1755 C C . SER A 1 218 ? 9.508 -3.707 7.758 1 95.94 218 SER A C 1
ATOM 1757 O O . SER A 1 218 ? 9.664 -4.523 6.852 1 95.94 218 SER A O 1
ATOM 1759 N N . LYS A 1 219 ? 8.375 -3.148 7.973 1 97.19 219 LYS A N 1
ATOM 1760 C CA . LYS A 1 219 ? 7.289 -3.184 7 1 97.19 219 LYS A CA 1
ATOM 1761 C C . LYS A 1 219 ? 6.797 -1.775 6.676 1 97.19 219 LYS A C 1
ATOM 1763 O O . LYS A 1 219 ? 6.941 -0.859 7.488 1 97.19 219 LYS A O 1
ATOM 1768 N N . THR A 1 220 ? 6.281 -1.565 5.5 1 97.94 220 THR A N 1
ATOM 1769 C CA . THR A 1 220 ? 5.754 -0.26 5.121 1 97.94 220 THR A CA 1
ATOM 1770 C C . THR A 1 220 ? 4.473 0.051 5.887 1 97.94 220 THR A C 1
ATOM 1772 O O . THR A 1 220 ? 3.826 -0.854 6.422 1 97.94 220 THR A O 1
ATOM 1775 N N . ASN A 1 221 ? 4.078 1.256 5.957 1 97.06 221 ASN A N 1
ATOM 1776 C CA . ASN A 1 221 ? 2.904 1.646 6.727 1 97.06 221 ASN A CA 1
ATOM 1777 C C . ASN A 1 221 ? 1.675 1.803 5.836 1 97.06 221 ASN A C 1
ATOM 1779 O O . ASN A 1 221 ? 0.688 2.424 6.238 1 97.06 221 ASN A O 1
ATOM 1783 N N . HIS A 1 222 ? 1.737 1.252 4.648 1 96 222 HIS A N 1
ATOM 1784 C CA . HIS A 1 222 ? 0.723 1.458 3.619 1 96 222 HIS A CA 1
ATOM 1785 C C . HIS A 1 222 ? -0.645 0.978 4.09 1 96 222 HIS A C 1
ATOM 1787 O O . HIS A 1 222 ? -1.675 1.445 3.6 1 96 222 HIS A O 1
ATOM 1793 N N . TYR A 1 223 ? -0.63 0.065 5.016 1 95.69 223 TYR A N 1
ATOM 1794 C CA . TYR A 1 223 ? -1.903 -0.493 5.461 1 95.69 223 TYR A CA 1
ATOM 1795 C C . TYR A 1 223 ? -2.234 -0.034 6.875 1 95.69 223 TYR A C 1
ATOM 1797 O O . TYR A 1 223 ? -3.18 -0.535 7.492 1 95.69 223 TYR A O 1
ATOM 1805 N N . ALA A 1 224 ? -1.413 0.879 7.398 1 94.81 224 ALA A N 1
ATOM 1806 C CA . ALA A 1 224 ? -1.537 1.253 8.805 1 94.81 224 ALA A CA 1
ATOM 1807 C C . ALA A 1 224 ? -2.053 2.682 8.953 1 94.81 224 ALA A C 1
ATOM 1809 O O . ALA A 1 224 ? -2.357 3.129 10.055 1 94.81 224 ALA A O 1
ATOM 1810 N N . ILE A 1 225 ? -2.143 3.406 7.891 1 96.06 225 ILE A N 1
ATOM 1811 C CA . ILE A 1 225 ? -2.633 4.781 7.906 1 96.06 225 ILE A CA 1
ATOM 1812 C C . ILE A 1 225 ? -3.682 4.965 6.812 1 96.06 225 ILE A C 1
ATOM 1814 O O . ILE A 1 225 ? -3.734 4.188 5.855 1 96.06 225 ILE A O 1
ATOM 1818 N N . PRO A 1 226 ? -4.551 5.984 6.957 1 95.94 226 PRO A N 1
ATOM 1819 C CA . PRO A 1 226 ? -5.562 6.203 5.918 1 95.94 226 PRO A CA 1
ATOM 1820 C C . PRO A 1 226 ? -4.949 6.461 4.543 1 95.94 226 PRO A C 1
ATOM 1822 O O . PRO A 1 226 ? -3.848 7.008 4.449 1 95.94 226 PRO A O 1
ATOM 1825 N N . ILE A 1 227 ? -5.652 6.137 3.492 1 97.12 227 ILE A N 1
ATOM 1826 C CA . ILE A 1 227 ? -5.16 6.238 2.123 1 97.12 227 ILE A CA 1
ATOM 1827 C C . ILE A 1 227 ? -4.836 7.695 1.798 1 97.12 227 ILE A C 1
ATOM 1829 O O . ILE A 1 227 ? -3.939 7.977 0.998 1 97.12 227 ILE A O 1
ATOM 1833 N N . LYS A 1 228 ? -5.562 8.562 2.371 1 98 228 LYS A N 1
ATOM 1834 C CA . LYS A 1 228 ? -5.383 10 2.197 1 98 228 LYS A CA 1
ATOM 1835 C C . LYS A 1 228 ? -5.543 10.742 3.521 1 98 228 LYS A C 1
ATOM 1837 O O . LYS A 1 228 ? -6.438 10.422 4.312 1 98 228 LYS A O 1
ATOM 1842 N N . GLY A 1 229 ? -4.641 11.648 3.754 1 97.25 229 GLY A N 1
ATOM 1843 C CA . GLY A 1 229 ? -4.77 12.453 4.957 1 97.25 229 GLY A CA 1
ATOM 1844 C C . GLY A 1 229 ? -5.996 13.344 4.949 1 97.25 229 GLY A C 1
ATOM 1845 O O . GLY A 1 229 ? -6.625 13.531 3.908 1 97.25 229 GLY A O 1
ATOM 1846 N N . GLY A 1 230 ? -6.348 13.844 6.066 1 97.5 230 GLY A N 1
ATOM 1847 C CA . GLY A 1 230 ? -7.48 14.734 6.258 1 97.5 230 GLY A CA 1
ATOM 1848 C C . GLY A 1 230 ? -7.176 15.883 7.203 1 97.5 230 GLY A C 1
ATOM 1849 O O . GLY A 1 230 ? -6.02 16.297 7.344 1 97.5 230 GLY A O 1
ATOM 1850 N N . PRO A 1 231 ? -8.273 16.438 7.75 1 98.75 231 PRO A N 1
ATOM 1851 C CA . PRO A 1 231 ? -8.117 17.641 8.57 1 98.75 231 PRO A CA 1
ATOM 1852 C C . PRO A 1 231 ? -7.309 17.391 9.844 1 98.75 231 PRO A C 1
ATOM 1854 O O . PRO A 1 231 ? -6.738 18.328 10.414 1 98.75 231 PRO A O 1
ATOM 1857 N N . ASP A 1 232 ? -7.258 16.141 10.211 1 97.44 232 ASP A N 1
ATOM 1858 C CA . ASP A 1 232 ? -6.637 15.844 11.5 1 97.44 232 ASP A CA 1
ATOM 1859 C C . ASP A 1 232 ? -5.188 15.398 11.32 1 97.44 232 ASP A C 1
ATOM 1861 O O . ASP A 1 232 ? -4.418 15.359 12.289 1 97.44 232 ASP A O 1
ATOM 1865 N N . ARG A 1 233 ? -4.812 14.93 10.07 1 96.81 233 ARG A N 1
ATOM 1866 C CA . ARG A 1 233 ? -3.467 14.398 9.891 1 96.81 233 ARG A CA 1
ATOM 1867 C C . ARG A 1 233 ? -3.201 14.078 8.422 1 96.81 233 ARG A C 1
ATOM 1869 O O . ARG A 1 233 ? -4.125 14.078 7.602 1 96.81 233 ARG A O 1
ATOM 1876 N N . GLY A 1 234 ? -1.984 13.914 8.133 1 97.38 234 GLY A N 1
ATOM 1877 C CA . GLY A 1 234 ? -1.637 13.086 6.988 1 97.38 234 GLY A CA 1
ATOM 1878 C C . GLY A 1 234 ? -1.257 13.898 5.762 1 97.38 234 GLY A C 1
ATOM 1879 O O . GLY A 1 234 ? -1.196 13.367 4.656 1 97.38 234 GLY A O 1
ATOM 1880 N N . ALA A 1 235 ? -1.046 15.195 5.891 1 98.69 235 ALA A N 1
ATOM 1881 C CA . ALA A 1 235 ? -0.412 15.914 4.785 1 98.69 235 ALA A CA 1
ATOM 1882 C C . ALA A 1 235 ? 1.024 15.438 4.578 1 98.69 235 ALA A C 1
ATOM 1884 O O . ALA A 1 235 ? 1.657 14.93 5.512 1 98.69 235 ALA A O 1
ATOM 1885 N N . TYR A 1 236 ? 1.461 15.523 3.361 1 98.88 236 TYR A N 1
ATOM 1886 C CA . TYR A 1 236 ? 2.873 15.336 3.053 1 98.88 236 TYR A CA 1
ATOM 1887 C C . TYR A 1 236 ? 3.576 16.672 2.857 1 98.88 236 TYR A C 1
ATOM 1889 O O . TYR A 1 236 ? 2.998 17.609 2.301 1 98.88 236 TYR A O 1
ATOM 1897 N N . THR A 1 237 ? 4.805 16.75 3.33 1 98.81 237 THR A N 1
ATOM 1898 C CA . THR A 1 237 ? 5.574 17.984 3.193 1 98.81 237 THR A CA 1
ATOM 1899 C C . THR A 1 237 ? 7.07 17.672 3.125 1 98.81 237 THR A C 1
ATOM 1901 O O . THR A 1 237 ? 7.477 16.516 3.186 1 98.81 237 THR A O 1
ATOM 1904 N N . THR A 1 238 ? 7.891 18.656 2.807 1 98.88 238 THR A N 1
ATOM 1905 C CA . THR A 1 238 ? 9.336 18.625 3.027 1 98.88 238 THR A CA 1
ATOM 1906 C C . THR A 1 238 ? 9.711 19.484 4.23 1 98.88 238 THR A C 1
ATOM 1908 O O . THR A 1 238 ? 8.961 20.375 4.625 1 98.88 238 THR A O 1
ATOM 1911 N N . ALA A 1 239 ? 10.852 19.125 4.809 1 98.88 239 ALA A N 1
ATOM 1912 C CA . ALA A 1 239 ? 11.32 19.953 5.918 1 98.88 239 ALA A CA 1
ATOM 1913 C C . ALA A 1 239 ? 11.445 21.406 5.504 1 98.88 239 ALA A C 1
ATOM 1915 O O . ALA A 1 239 ? 11.062 22.312 6.254 1 98.88 239 ALA A O 1
ATOM 1916 N N . ALA A 1 240 ? 11.883 21.656 4.312 1 98.81 240 ALA A N 1
ATOM 1917 C CA . ALA A 1 240 ? 12.047 23.016 3.795 1 98.81 240 ALA A CA 1
ATOM 1918 C C . ALA A 1 240 ? 10.695 23.703 3.652 1 98.81 240 ALA A C 1
ATOM 1920 O O . ALA A 1 240 ? 10.562 24.891 3.975 1 98.81 240 ALA A O 1
ATOM 1921 N N . ASP A 1 241 ? 9.688 23.047 3.129 1 98.88 241 ASP A N 1
ATOM 1922 C CA . ASP A 1 241 ? 8.352 23.609 2.992 1 98.88 241 ASP A CA 1
ATOM 1923 C C . ASP A 1 241 ? 7.797 24.031 4.352 1 98.88 241 ASP A C 1
ATOM 1925 O O . ASP A 1 241 ? 7.121 25.062 4.457 1 98.88 241 ASP A O 1
ATOM 1929 N N . MET A 1 242 ? 8.055 23.25 5.363 1 98.88 242 MET A N 1
ATOM 1930 C CA . MET A 1 242 ? 7.539 23.578 6.688 1 98.88 242 MET A CA 1
ATOM 1931 C C . MET A 1 242 ? 8.195 24.859 7.23 1 98.88 242 MET A C 1
ATOM 1933 O O . MET A 1 242 ? 7.562 25.609 7.965 1 98.88 242 MET A O 1
ATOM 1937 N N . VAL A 1 243 ? 9.445 25.031 6.895 1 98.81 243 VAL A N 1
ATOM 1938 C CA . VAL A 1 243 ? 10.109 26.281 7.258 1 98.81 243 VAL A CA 1
ATOM 1939 C C . VAL A 1 243 ? 9.438 27.453 6.539 1 98.81 243 VAL A C 1
ATOM 1941 O O . VAL A 1 243 ? 9.195 28.5 7.141 1 98.81 243 VAL A O 1
ATOM 1944 N N . LEU A 1 244 ? 9.109 27.25 5.289 1 98.88 244 LEU A N 1
ATOM 1945 C CA . LEU A 1 244 ? 8.391 28.281 4.539 1 98.88 244 LEU A CA 1
ATOM 1946 C C . LEU A 1 244 ? 7.043 28.578 5.191 1 98.88 244 LEU A C 1
ATOM 1948 O O . LEU A 1 244 ? 6.609 29.734 5.227 1 98.88 244 LEU A O 1
ATOM 1952 N N . PHE A 1 245 ? 6.402 27.578 5.656 1 98.94 245 PHE A N 1
ATOM 1953 C CA . PHE A 1 245 ? 5.129 27.766 6.344 1 98.94 245 PHE A CA 1
ATOM 1954 C C . PHE A 1 245 ? 5.281 28.719 7.523 1 98.94 245 PHE A C 1
ATOM 1956 O O . PHE A 1 245 ? 4.496 29.656 7.676 1 98.94 245 PHE A O 1
ATOM 1963 N N . TRP A 1 246 ? 6.254 28.453 8.406 1 98.81 246 TRP A N 1
ATOM 1964 C CA . TRP A 1 246 ? 6.488 29.297 9.57 1 98.81 246 TRP A CA 1
ATOM 1965 C C . TRP A 1 246 ? 6.742 30.734 9.148 1 98.81 246 TRP A C 1
ATOM 1967 O O . TRP A 1 246 ? 6.191 31.672 9.734 1 98.81 246 TRP A O 1
ATOM 1977 N N . GLU A 1 247 ? 7.547 30.875 8.148 1 98.19 247 GLU A N 1
ATOM 1978 C CA . GLU A 1 247 ? 7.852 32.219 7.66 1 98.19 247 GLU A CA 1
ATOM 1979 C C . GLU A 1 247 ? 6.594 32.938 7.176 1 98.19 247 GLU A C 1
ATOM 1981 O O . GLU A 1 247 ? 6.375 34.094 7.496 1 98.19 247 GLU A O 1
ATOM 1986 N N . ALA A 1 248 ? 5.809 32.219 6.465 1 98.75 248 ALA A N 1
ATOM 1987 C CA . ALA A 1 248 ? 4.574 32.781 5.938 1 98.75 248 ALA A CA 1
ATOM 1988 C C . ALA A 1 248 ? 3.607 33.125 7.066 1 98.75 248 ALA A C 1
ATOM 1990 O O . ALA A 1 248 ? 2.967 34.188 7.039 1 98.75 248 ALA A O 1
ATOM 1991 N N . LEU A 1 249 ? 3.486 32.25 8.039 1 98.75 249 LEU A N 1
ATOM 1992 C CA . LEU A 1 249 ? 2.594 32.5 9.172 1 98.75 249 LEU A CA 1
ATOM 1993 C C . LEU A 1 249 ? 3.041 33.719 9.969 1 98.75 249 LEU A C 1
ATOM 1995 O O . LEU A 1 249 ? 2.23 34.594 10.273 1 98.75 249 LEU A O 1
ATOM 1999 N N . MET A 1 250 ? 4.34 33.844 10.188 1 98.25 250 MET A N 1
ATOM 2000 C CA . MET A 1 250 ? 4.867 34.875 11.07 1 98.25 250 MET A CA 1
ATOM 2001 C C . MET A 1 250 ? 4.945 36.219 10.359 1 98.25 250 MET A C 1
ATOM 2003 O O . MET A 1 250 ? 4.988 37.281 11 1 98.25 250 MET A O 1
ATOM 2007 N N . SER A 1 251 ? 4.926 36.156 9.07 1 97.62 251 SER A N 1
ATOM 2008 C CA . SER A 1 251 ? 4.941 37.406 8.297 1 97.62 251 SER A CA 1
ATOM 2009 C C . SER A 1 251 ? 3.533 37.844 7.895 1 97.62 251 SER A C 1
ATOM 2011 O O . SER A 1 251 ? 3.359 38.719 7.066 1 97.62 251 SER A O 1
ATOM 2013 N N . CYS A 1 252 ? 2.504 37.188 8.359 1 98.44 252 CYS A N 1
ATOM 2014 C CA . CYS A 1 252 ? 1.096 37.5 8.188 1 98.44 252 CYS A CA 1
ATOM 2015 C C . CYS A 1 252 ? 0.673 37.344 6.73 1 98.44 252 CYS A C 1
ATOM 2017 O O . CYS A 1 252 ? -0.185 38.062 6.242 1 98.44 252 CYS A O 1
ATOM 2019 N N . LYS A 1 253 ? 1.375 36.438 6.082 1 98.12 253 LYS A N 1
ATOM 2020 C CA . LYS A 1 253 ? 0.998 36.156 4.699 1 98.12 253 LYS A CA 1
ATOM 2021 C C . LYS A 1 253 ? -0.231 35.25 4.648 1 98.12 253 LYS A C 1
ATOM 2023 O O . LYS A 1 253 ? -1.001 35.281 3.684 1 98.12 253 LYS A O 1
ATOM 2028 N N . LEU A 1 254 ? -0.454 34.438 5.703 1 98.69 254 LEU A N 1
ATOM 2029 C CA . LEU A 1 254 ? -1.542 33.469 5.719 1 98.69 254 LEU A CA 1
ATOM 2030 C C . LEU A 1 254 ? -2.785 34.062 6.379 1 98.69 254 LEU A C 1
ATOM 2032 O O . LEU A 1 254 ? -3.91 33.688 6.02 1 98.69 254 LEU A O 1
ATOM 2036 N N . LEU A 1 255 ? -2.568 34.844 7.344 1 98.81 255 LEU A N 1
ATOM 2037 C CA . LEU A 1 255 ? -3.6 35.531 8.125 1 98.81 255 LEU A CA 1
ATOM 2038 C C . LEU A 1 255 ? -3.277 37.031 8.273 1 98.81 255 LEU A C 1
ATOM 2040 O O . LEU A 1 255 ? -2.113 37.406 8.195 1 98.81 255 LEU A O 1
ATOM 2044 N N . SER A 1 256 ? -4.32 37.812 8.523 1 98.56 256 SER A N 1
ATOM 2045 C CA . SER A 1 256 ? -4.086 39.219 8.82 1 98.56 256 SER A CA 1
ATOM 2046 C C . SER A 1 256 ? -3.248 39.406 10.086 1 98.56 256 SER A C 1
ATOM 2048 O O . SER A 1 256 ? -3.107 38.438 10.867 1 98.56 256 SER A O 1
ATOM 2050 N N . LYS A 1 257 ? -2.701 40.594 10.234 1 98.5 257 LYS A N 1
ATOM 2051 C CA . LYS A 1 257 ? -1.921 40.875 11.438 1 98.5 257 LYS A CA 1
ATOM 2052 C C . LYS A 1 257 ? -2.752 40.656 12.695 1 98.5 257 LYS A C 1
ATOM 2054 O O . LYS A 1 257 ? -2.271 40.062 13.664 1 98.5 257 LYS A O 1
ATOM 2059 N N . GLU A 1 258 ? -3.947 41.094 12.664 1 98.44 258 GLU A N 1
ATOM 2060 C CA . GLU A 1 258 ? -4.848 40.938 13.805 1 98.44 258 GLU A CA 1
ATOM 2061 C C . GLU A 1 258 ? -5.129 39.469 14.094 1 98.44 258 GLU A C 1
ATOM 2063 O O . GLU A 1 258 ? -5.02 39.031 15.242 1 98.44 258 GLU A O 1
ATOM 2068 N N . MET A 1 259 ? -5.453 38.719 13.109 1 98.75 259 MET A N 1
ATOM 2069 C CA . MET A 1 259 ? -5.773 37.312 13.297 1 98.75 259 MET A CA 1
ATOM 2070 C C . MET A 1 259 ? -4.531 36.531 13.672 1 98.75 259 MET A C 1
ATOM 2072 O O . MET A 1 259 ? -4.609 35.562 14.461 1 98.75 259 MET A O 1
ATOM 2076 N N . THR A 1 260 ? -3.398 36.906 13.094 1 98.81 260 THR A N 1
ATOM 2077 C CA . THR A 1 260 ? -2.156 36.219 13.445 1 98.81 260 THR A CA 1
ATOM 2078 C C . THR A 1 260 ? -1.857 36.375 14.938 1 98.81 260 THR A C 1
ATOM 2080 O O . THR A 1 260 ? -1.43 35.438 15.594 1 98.81 260 THR A O 1
ATOM 2083 N N . THR A 1 261 ? -2.092 37.562 15.414 1 98.31 261 THR A N 1
ATOM 2084 C CA . THR A 1 261 ? -1.892 37.812 16.844 1 98.31 261 THR A CA 1
ATOM 2085 C C . THR A 1 261 ? -2.77 36.906 17.672 1 98.31 261 THR A C 1
ATOM 2087 O O . THR A 1 261 ? -2.293 36.281 18.625 1 98.31 261 THR A O 1
ATOM 2090 N N . ILE A 1 262 ? -4 36.781 17.297 1 98.5 262 ILE A N 1
ATOM 2091 C CA . ILE A 1 262 ? -4.938 35.906 18 1 98.5 262 ILE A CA 1
ATOM 2092 C C . ILE A 1 262 ? -4.492 34.438 17.844 1 98.5 262 ILE A C 1
ATOM 2094 O O . ILE A 1 262 ? -4.492 33.688 18.828 1 98.5 262 ILE A O 1
ATOM 2098 N N . PHE A 1 263 ? -4.043 34.062 16.672 1 98.81 263 PHE A N 1
ATOM 2099 C CA . PHE A 1 263 ? -3.648 32.719 16.328 1 98.81 263 PHE A CA 1
ATOM 2100 C C . PHE A 1 263 ? -2.479 32.25 17.188 1 98.81 263 PHE A C 1
ATOM 2102 O O . PHE A 1 263 ? -2.398 31.078 17.547 1 98.81 263 PHE A O 1
ATOM 2109 N N . LEU A 1 264 ? -1.648 33.156 17.547 1 98.56 264 LEU A N 1
ATOM 2110 C CA . LEU A 1 264 ? -0.389 32.844 18.203 1 98.56 264 LEU A CA 1
ATOM 2111 C C . LEU A 1 264 ? -0.519 32.938 19.719 1 98.56 264 LEU A C 1
ATOM 2113 O O . LEU A 1 264 ? 0.436 32.688 20.453 1 98.56 264 LEU A O 1
ATOM 2117 N N . GLU A 1 265 ? -1.694 33.25 20.203 1 98 265 GLU A N 1
ATOM 2118 C CA . GLU A 1 265 ? -1.914 33.375 21.625 1 98 265 GLU A CA 1
ATOM 2119 C C . GLU A 1 265 ? -2.139 32.031 22.297 1 98 265 GLU A C 1
ATOM 2121 O O . GLU A 1 265 ? -2.805 31.156 21.734 1 98 265 GLU A O 1
ATOM 2126 N N . PRO A 1 266 ? -1.58 31.828 23.547 1 97.81 266 PRO A N 1
ATOM 2127 C CA . PRO A 1 266 ? -1.96 30.641 24.328 1 97.81 266 PRO A CA 1
ATOM 2128 C C . PRO A 1 266 ? -3.387 30.719 24.859 1 97.81 266 PRO A C 1
ATOM 2130 O O . PRO A 1 266 ? -3.848 31.797 25.25 1 97.81 266 PRO A O 1
ATOM 2133 N N . HIS A 1 267 ? -4.055 29.594 24.875 1 97.06 267 HIS A N 1
ATOM 2134 C CA . HIS A 1 267 ? -5.449 29.609 25.297 1 97.06 267 HIS A CA 1
ATOM 2135 C C . HIS A 1 267 ? -5.699 28.609 26.422 1 97.06 267 HIS A C 1
ATOM 2137 O O . HIS A 1 267 ? -6.555 28.844 27.281 1 97.06 267 HIS A O 1
ATOM 2143 N N . VAL A 1 268 ? -5.02 27.484 26.375 1 97.12 268 VAL A N 1
ATOM 2144 C CA . VAL A 1 268 ? -5.203 26.422 27.359 1 97.12 268 VAL A CA 1
ATOM 2145 C C . VAL A 1 268 ? -3.875 26.141 28.062 1 97.12 268 VAL A C 1
ATOM 2147 O O . VAL A 1 268 ? -2.883 25.812 27.406 1 97.12 268 VAL A O 1
ATOM 2150 N N . SER A 1 269 ? -3.838 26.234 29.391 1 96.06 269 SER A N 1
ATOM 2151 C CA . SER A 1 269 ? -2.631 25.906 30.141 1 96.06 269 SER A CA 1
ATOM 2152 C C . SER A 1 269 ? -2.553 24.406 30.422 1 96.06 269 SER A C 1
ATOM 2154 O O . SER A 1 269 ? -3.455 23.844 31.047 1 96.06 269 SER A O 1
ATOM 2156 N N . LEU A 1 270 ? -1.53 23.781 29.969 1 96.5 270 LEU A N 1
ATOM 2157 C CA . LEU A 1 270 ? -1.333 22.359 30.203 1 96.5 270 LEU A CA 1
ATOM 2158 C C . LEU A 1 270 ? -0.385 22.125 31.375 1 96.5 270 LEU A C 1
ATOM 2160 O O . LEU A 1 270 ? -0.487 21.094 32.062 1 96.5 270 LEU A O 1
ATOM 2164 N N . SER A 1 271 ? 0.536 22.953 31.562 1 95.69 271 SER A N 1
ATOM 2165 C CA . SER A 1 271 ? 1.489 23 32.656 1 95.69 271 SER A CA 1
ATOM 2166 C C . SER A 1 271 ? 1.983 24.422 32.906 1 95.69 271 SER A C 1
ATOM 2168 O O . SER A 1 271 ? 1.476 25.375 32.312 1 95.69 271 SER A O 1
ATOM 2170 N N . GLU A 1 272 ? 2.918 24.484 33.781 1 94.56 272 GLU A N 1
ATOM 2171 C CA . GLU A 1 272 ? 3.479 25.797 34.094 1 94.56 272 GLU A CA 1
ATOM 2172 C C . GLU A 1 272 ? 4.184 26.391 32.875 1 94.56 272 GLU A C 1
ATOM 2174 O O . GLU A 1 272 ? 4.172 27.609 32.688 1 94.56 272 GLU A O 1
ATOM 2179 N N . SER A 1 273 ? 4.676 25.578 32.094 1 97 273 SER A N 1
ATOM 2180 C CA . SER A 1 273 ? 5.523 26.094 31.016 1 97 273 SER A CA 1
ATOM 2181 C C . SER A 1 273 ? 4.957 25.75 29.641 1 97 273 SER A C 1
ATOM 2183 O O . SER A 1 273 ? 5.516 26.141 28.625 1 97 273 SER A O 1
ATOM 2185 N N . ILE A 1 274 ? 3.924 24.984 29.609 1 97.88 274 ILE A N 1
ATOM 2186 C CA . ILE A 1 274 ? 3.391 24.547 28.312 1 97.88 274 ILE A CA 1
ATOM 2187 C C . ILE A 1 274 ? 1.924 24.953 28.203 1 97.88 274 ILE A C 1
ATOM 2189 O O . ILE A 1 274 ? 1.137 24.734 29.125 1 97.88 274 ILE A O 1
ATOM 2193 N N . SER A 1 275 ? 1.567 25.562 27.141 1 98.06 275 SER A N 1
ATOM 2194 C CA . SER A 1 275 ? 0.193 25.906 26.797 1 98.06 275 SER A CA 1
ATOM 2195 C C . SER A 1 275 ? -0.166 25.406 25.391 1 98.06 275 SER A C 1
ATOM 2197 O O . SER A 1 275 ? 0.699 24.922 24.656 1 98.06 275 SER A O 1
ATOM 2199 N N . TYR A 1 276 ? -1.413 25.406 25.156 1 98.19 276 TYR A N 1
ATOM 2200 C CA . TYR A 1 276 ? -1.931 25.078 23.828 1 98.19 276 TYR A CA 1
ATOM 2201 C C . TYR A 1 276 ? -2.768 26.219 23.281 1 98.19 276 TYR A C 1
ATOM 2203 O O . TYR A 1 276 ? -3.402 26.953 24.031 1 98.19 276 TYR A O 1
ATOM 2211 N N . GLY A 1 277 ? -2.689 26.484 22.016 1 98.31 277 GLY A N 1
ATOM 2212 C CA . GLY A 1 277 ? -3.486 27.453 21.266 1 98.31 277 GLY A CA 1
ATOM 2213 C C . GLY A 1 277 ? -3.75 27.016 19.844 1 98.31 277 GLY A C 1
ATOM 2214 O O . GLY A 1 277 ? -3.594 25.844 19.5 1 98.31 277 GLY A O 1
ATOM 2215 N N . TYR A 1 278 ? -4.211 27.938 19.047 1 98.62 278 TYR A N 1
ATOM 2216 C CA . TYR A 1 278 ? -4.562 27.609 17.672 1 98.62 278 TYR A CA 1
ATOM 2217 C C . TYR A 1 278 ? -3.326 27.219 16.875 1 98.62 278 TYR A C 1
ATOM 2219 O O . TYR A 1 278 ? -3.418 26.438 15.922 1 98.62 278 TYR A O 1
ATOM 2227 N N . ALA A 1 279 ? -2.148 27.641 17.328 1 98.44 279 ALA A N 1
ATOM 2228 C CA . ALA A 1 279 ? -0.888 27.344 16.641 1 98.44 279 ALA A CA 1
ATOM 2229 C C . ALA A 1 279 ? -0.264 26.062 17.188 1 98.44 279 ALA A C 1
ATOM 2231 O O . ALA A 1 279 ? 0.866 25.719 16.828 1 98.44 279 ALA A O 1
ATOM 2232 N N . GLY A 1 280 ? -0.997 25.375 18.031 1 98 280 GLY A N 1
ATOM 2233 C CA . GLY A 1 280 ? -0.461 24.156 18.609 1 98 280 GLY A CA 1
ATOM 2234 C C . GLY A 1 280 ? 0.13 24.359 19.984 1 98 280 GLY A C 1
ATOM 2235 O O . GLY A 1 280 ? -0.376 25.156 20.766 1 98 280 GLY A O 1
ATOM 2236 N N . TYR A 1 281 ? 1.109 23.547 20.328 1 98.5 281 TYR A N 1
ATOM 2237 C CA . TYR A 1 281 ? 1.763 23.625 21.641 1 98.5 281 TYR A CA 1
ATOM 2238 C C . TYR A 1 281 ? 2.705 24.828 21.703 1 98.5 281 TYR A C 1
ATOM 2240 O O . TYR A 1 281 ? 3.328 25.188 20.703 1 98.5 281 TYR A O 1
ATOM 2248 N N . MET A 1 282 ? 2.803 25.391 22.906 1 98.56 282 MET A N 1
ATOM 2249 C CA . MET A 1 282 ? 3.633 26.578 23.125 1 98.56 282 MET A CA 1
ATOM 2250 C C . MET A 1 282 ? 4.41 26.453 24.422 1 98.56 282 MET A C 1
ATOM 2252 O O . MET A 1 282 ? 3.852 26.078 25.453 1 98.56 282 MET A O 1
ATOM 2256 N N . GLU A 1 283 ? 5.625 26.672 24.297 1 98.44 283 GLU A N 1
ATOM 2257 C CA . GLU A 1 283 ? 6.445 26.828 25.484 1 98.44 283 GLU A CA 1
ATOM 2258 C C . GLU A 1 283 ? 6.465 28.281 25.969 1 98.44 283 GLU A C 1
ATOM 2260 O O . GLU A 1 283 ? 6.645 29.203 25.172 1 98.44 283 GLU A O 1
ATOM 2265 N N . ARG A 1 284 ? 6.277 28.391 27.25 1 97.12 284 ARG A N 1
ATOM 2266 C CA . ARG A 1 284 ? 6.191 29.734 27.812 1 97.12 284 ARG A CA 1
ATOM 2267 C C . ARG A 1 284 ? 7.23 29.938 28.906 1 97.12 284 ARG A C 1
ATOM 2269 O O . ARG A 1 284 ? 7.602 29 29.609 1 97.12 284 ARG A O 1
ATOM 2276 N N . GLU A 1 285 ? 7.719 31.078 29 1 95.81 285 GLU A N 1
ATOM 2277 C CA . GLU A 1 285 ? 8.453 31.641 30.125 1 95.81 285 GLU A CA 1
ATOM 2278 C C . GLU A 1 285 ? 7.73 32.844 30.703 1 95.81 285 GLU A C 1
ATOM 2280 O O . GLU A 1 285 ? 7.824 33.938 30.156 1 95.81 285 GLU A O 1
ATOM 2285 N N . GLY A 1 286 ? 7.082 32.656 31.828 1 92.12 286 GLY A N 1
ATOM 2286 C CA . GLY A 1 286 ? 6.164 33.688 32.281 1 92.12 286 GLY A CA 1
ATOM 2287 C C . GLY A 1 286 ? 4.996 33.906 31.344 1 92.12 286 GLY A C 1
ATOM 2288 O O . GLY A 1 286 ? 4.297 32.969 30.984 1 92.12 286 GLY A O 1
ATOM 2289 N N . GLU A 1 287 ? 4.832 35.094 30.953 1 90.19 287 GLU A N 1
ATOM 2290 C CA . GLU A 1 287 ? 3.709 35.438 30.094 1 90.19 287 GLU A CA 1
ATOM 2291 C C . GLU A 1 287 ? 4.113 35.406 28.625 1 90.19 287 GLU A C 1
ATOM 2293 O O . GLU A 1 287 ? 3.266 35.531 27.734 1 90.19 287 GLU A O 1
ATOM 2298 N N . GLU A 1 288 ? 5.328 35.031 28.406 1 95.12 288 GLU A N 1
ATOM 2299 C CA . GLU A 1 288 ? 5.836 35.125 27.047 1 95.12 288 GLU A CA 1
ATOM 2300 C C . GLU A 1 288 ? 5.938 33.719 26.406 1 95.12 288 GLU A C 1
ATOM 2302 O O . GLU A 1 288 ? 6.406 32.781 27.047 1 95.12 288 GLU A O 1
ATOM 2307 N N . VAL A 1 289 ? 5.441 33.656 25.203 1 97.62 289 VAL A N 1
ATOM 2308 C CA . VAL A 1 289 ? 5.664 32.438 24.438 1 97.62 289 VAL A CA 1
ATOM 2309 C C . VAL A 1 289 ? 7.059 32.469 23.812 1 97.62 289 VAL A C 1
ATOM 2311 O O . VAL A 1 289 ? 7.383 33.344 23.047 1 97.62 289 VAL A O 1
ATOM 2314 N N . VAL A 1 290 ? 7.871 31.453 24.109 1 97.69 290 VAL A N 1
ATOM 2315 C CA . VAL A 1 290 ? 9.258 31.469 23.656 1 97.69 290 VAL A CA 1
ATOM 2316 C C . VAL A 1 290 ? 9.43 30.469 22.516 1 97.69 290 VAL A C 1
ATOM 2318 O O . VAL A 1 290 ? 10.438 30.516 21.797 1 97.69 290 VAL A O 1
ATOM 2321 N N . LYS A 1 291 ? 8.469 29.562 22.359 1 98.25 291 LYS A N 1
ATOM 2322 C CA . LYS A 1 291 ? 8.586 28.547 21.328 1 98.25 291 LYS A CA 1
ATOM 2323 C C . LYS A 1 291 ? 7.211 28.016 20.938 1 98.25 291 LYS A C 1
ATOM 2325 O O . LYS A 1 291 ? 6.391 27.688 21.797 1 98.25 291 LYS A O 1
ATOM 2330 N N . TYR A 1 292 ? 6.922 28.016 19.656 1 98.75 292 TYR A N 1
ATOM 2331 C CA . TYR A 1 292 ? 5.777 27.312 19.094 1 98.75 292 TYR A CA 1
ATOM 2332 C C . TYR A 1 292 ? 6.176 25.906 18.625 1 98.75 292 TYR A C 1
ATOM 2334 O O . TYR A 1 292 ? 7.191 25.75 17.953 1 98.75 292 TYR A O 1
ATOM 2342 N N . ILE A 1 293 ? 5.406 24.875 19 1 98.62 293 ILE A N 1
ATOM 2343 C CA . ILE A 1 293 ? 5.844 23.5 18.812 1 98.62 293 ILE A CA 1
ATOM 2344 C C . ILE A 1 293 ? 4.781 22.719 18.047 1 98.62 293 ILE A C 1
ATOM 2346 O O . ILE A 1 293 ? 3.6 22.766 18.391 1 98.62 293 ILE A O 1
ATOM 2350 N N . LEU A 1 294 ? 5.211 22.062 16.984 1 98.19 294 LEU A N 1
ATOM 2351 C CA . LEU A 1 294 ? 4.395 21.094 16.25 1 98.19 294 LEU A CA 1
ATOM 2352 C C . LEU A 1 294 ? 4.984 19.688 16.344 1 98.19 294 LEU A C 1
ATOM 2354 O O . LEU A 1 294 ? 6.199 19.516 16.266 1 98.19 294 LEU A O 1
ATOM 2358 N N . MET A 1 295 ? 4.148 18.766 16.578 1 97.38 295 MET A N 1
ATOM 2359 C CA . MET A 1 295 ? 4.543 17.359 16.625 1 97.38 295 MET A CA 1
ATOM 2360 C C . MET A 1 295 ? 3.527 16.484 15.891 1 97.38 295 MET A C 1
ATOM 2362 O O . MET A 1 295 ? 2.346 16.828 15.82 1 97.38 295 MET A O 1
ATOM 2366 N N . GLY A 1 296 ? 3.982 15.453 15.289 1 96.62 296 GLY A N 1
ATOM 2367 C CA . GLY A 1 296 ? 3.146 14.469 14.617 1 96.62 296 GLY A CA 1
ATOM 2368 C C . GLY A 1 296 ? 3.723 13.07 14.656 1 96.62 296 GLY A C 1
ATOM 2369 O O . GLY A 1 296 ? 4.918 12.875 14.422 1 96.62 296 GLY A O 1
ATOM 2370 N N . TYR A 1 297 ? 2.812 12.148 15.031 1 95.06 297 TYR A N 1
ATOM 2371 C CA . TYR A 1 297 ? 3.184 10.742 15.062 1 95.06 297 TYR A CA 1
ATOM 2372 C C . TYR A 1 297 ? 2.117 9.883 14.391 1 95.06 297 TYR A C 1
ATOM 2374 O O . TYR A 1 297 ? 0.92 10.102 14.586 1 95.06 297 TYR A O 1
ATOM 2382 N N . ASP A 1 298 ? 2.461 9.039 13.539 1 94.75 298 ASP A N 1
ATOM 2383 C CA . ASP A 1 298 ? 1.696 7.945 12.953 1 94.75 298 ASP A CA 1
ATOM 2384 C C . ASP A 1 298 ? 2.568 6.707 12.758 1 94.75 298 ASP A C 1
ATOM 2386 O O . ASP A 1 298 ? 3.797 6.789 12.82 1 94.75 298 ASP A O 1
ATOM 2390 N N . PRO A 1 299 ? 1.912 5.531 12.586 1 95.56 299 PRO A N 1
ATOM 2391 C CA . PRO A 1 299 ? 2.75 4.402 12.172 1 95.56 299 PRO A CA 1
ATOM 2392 C C . PRO A 1 299 ? 3.66 4.742 10.992 1 95.56 299 PRO A C 1
ATOM 2394 O O . PRO A 1 299 ? 3.18 5.172 9.945 1 95.56 299 PRO A O 1
ATOM 2397 N N . GLY A 1 300 ? 4.98 4.688 11.227 1 97.19 300 GLY A N 1
ATOM 2398 C CA . GLY A 1 300 ? 5.953 4.887 10.156 1 97.19 300 GLY A CA 1
ATOM 2399 C C . GLY A 1 300 ? 6.215 6.352 9.859 1 97.19 300 GLY A C 1
ATOM 2400 O O . GLY A 1 300 ? 6.781 6.684 8.812 1 97.19 300 GLY A O 1
ATOM 2401 N N . ALA A 1 301 ? 5.801 7.262 10.711 1 97.56 301 ALA A N 1
ATOM 2402 C CA . ALA A 1 301 ? 6.016 8.695 10.508 1 97.56 301 ALA A CA 1
ATOM 2403 C C . ALA A 1 301 ? 6.234 9.414 11.836 1 97.56 301 ALA A C 1
ATOM 2405 O O . ALA A 1 301 ? 5.562 9.117 12.828 1 97.56 301 ALA A O 1
ATOM 2406 N N . ASN A 1 302 ? 7.188 10.266 11.82 1 98.25 302 ASN A N 1
ATOM 2407 C CA . ASN A 1 302 ? 7.508 11.117 12.953 1 98.25 302 ASN A CA 1
ATOM 2408 C C . ASN A 1 302 ? 7.91 12.523 12.508 1 98.25 302 ASN A C 1
ATOM 2410 O O . ASN A 1 302 ? 8.797 12.68 11.672 1 98.25 302 ASN A O 1
ATOM 2414 N N . PHE A 1 303 ? 7.199 13.5 12.984 1 98.56 303 PHE A N 1
ATOM 2415 C CA . PHE A 1 303 ? 7.379 14.883 12.57 1 98.56 303 PHE A CA 1
ATOM 2416 C C . PHE A 1 303 ? 7.555 15.797 13.781 1 98.56 303 PHE A C 1
ATOM 2418 O O . PHE A 1 303 ? 6.828 15.664 14.773 1 98.56 303 PHE A O 1
ATOM 2425 N N . ARG A 1 304 ? 8.562 16.672 13.742 1 98.75 304 ARG A N 1
ATOM 2426 C CA . ARG A 1 304 ? 8.781 17.688 14.758 1 98.75 304 ARG A CA 1
ATOM 2427 C C . ARG A 1 304 ? 9.133 19.031 14.125 1 98.75 304 ARG A C 1
ATOM 2429 O O . ARG A 1 304 ? 9.906 19.078 13.164 1 98.75 304 ARG A O 1
ATOM 2436 N N . SER A 1 305 ? 8.578 20.016 14.617 1 98.81 305 SER A N 1
ATOM 2437 C CA . SER A 1 305 ? 8.891 21.359 14.148 1 98.81 305 SER A CA 1
ATOM 2438 C C . SER A 1 305 ? 8.664 22.406 15.242 1 98.81 305 SER A C 1
ATOM 2440 O O . SER A 1 305 ? 7.863 22.188 16.156 1 98.81 305 SER A O 1
ATOM 2442 N N . PHE A 1 306 ? 9.453 23.469 15.172 1 98.69 306 PHE A N 1
ATOM 2443 C CA . PHE A 1 306 ? 9.188 24.578 16.094 1 98.69 306 PHE A CA 1
ATOM 2444 C C . PHE A 1 306 ? 9.609 25.906 15.477 1 98.69 306 PHE A C 1
ATOM 2446 O O . PHE A 1 306 ? 10.328 25.938 14.469 1 98.69 306 PHE A O 1
ATOM 2453 N N . TYR A 1 307 ? 9.094 26.938 15.969 1 98.75 307 TYR A N 1
ATOM 2454 C CA . TYR A 1 307 ? 9.5 28.312 15.68 1 98.75 307 TYR A CA 1
ATOM 2455 C C . TYR A 1 307 ? 9.82 29.078 16.953 1 98.75 307 TYR A C 1
ATOM 2457 O O . TYR A 1 307 ? 9.023 29.078 17.906 1 98.75 307 TYR A O 1
ATOM 2465 N N . ARG A 1 308 ? 10.93 29.703 17.016 1 97.69 308 ARG A N 1
ATOM 2466 C CA . ARG A 1 308 ? 11.336 30.578 18.109 1 97.69 308 ARG A CA 1
ATOM 2467 C C . ARG A 1 308 ? 11.359 32.031 17.672 1 97.69 308 ARG A C 1
ATOM 2469 O O . ARG A 1 308 ? 12.234 32.438 16.906 1 97.69 308 ARG A O 1
ATOM 2476 N N . PRO A 1 309 ? 10.445 32.812 18.281 1 95.62 309 PRO A N 1
ATOM 2477 C CA . PRO A 1 309 ? 10.32 34.188 17.812 1 95.62 309 PRO A CA 1
ATOM 2478 C C . PRO A 1 309 ? 11.57 35 18.094 1 95.62 309 PRO A C 1
ATOM 2480 O O . PRO A 1 309 ? 11.938 35.875 17.297 1 95.62 309 PRO A O 1
ATOM 2483 N N . ASP A 1 310 ? 12.242 34.812 19.25 1 92.5 310 ASP A N 1
ATOM 2484 C CA . ASP A 1 310 ? 13.383 35.625 19.656 1 92.5 310 ASP A CA 1
ATOM 2485 C C . ASP A 1 310 ? 14.523 35.531 18.656 1 92.5 310 ASP A C 1
ATOM 2487 O O . ASP A 1 310 ? 15.258 36.5 18.453 1 92.5 310 ASP A O 1
ATOM 2491 N N . GLN A 1 311 ? 14.641 34.438 17.984 1 92.81 311 GLN A N 1
ATOM 2492 C CA . GLN A 1 311 ? 15.734 34.219 17.047 1 92.81 311 GLN A CA 1
ATOM 2493 C C . GLN A 1 311 ? 15.219 34.094 15.617 1 92.81 311 GLN A C 1
ATOM 2495 O O . GLN A 1 311 ? 15.984 33.812 14.695 1 92.81 311 GLN A O 1
ATOM 2500 N N . ASN A 1 312 ? 13.961 34.312 15.469 1 96.19 312 ASN A N 1
ATOM 2501 C CA . ASN A 1 312 ? 13.344 34.031 14.18 1 96.19 312 ASN A CA 1
ATOM 2502 C C . ASN A 1 312 ? 13.805 32.688 13.617 1 96.19 312 ASN A C 1
ATOM 2504 O O . ASN A 1 312 ? 14.242 32.594 12.469 1 96.19 312 ASN A O 1
ATOM 2508 N N . LEU A 1 313 ? 13.836 31.688 14.469 1 97.75 313 LEU A N 1
ATOM 2509 C CA . LEU A 1 313 ? 14.352 30.359 14.117 1 97.75 313 LEU A CA 1
ATOM 2510 C C . LEU A 1 313 ? 13.211 29.391 13.828 1 97.75 313 LEU A C 1
ATOM 2512 O O . LEU A 1 313 ? 12.383 29.125 14.703 1 97.75 313 LEU A O 1
ATOM 2516 N N . ALA A 1 314 ? 13.148 28.938 12.586 1 98.75 314 ALA A N 1
ATOM 2517 C CA . ALA A 1 314 ? 12.234 27.875 12.188 1 98.75 314 ALA A CA 1
ATOM 2518 C C . ALA A 1 314 ? 12.977 26.578 11.938 1 98.75 314 ALA A C 1
ATOM 2520 O O . ALA A 1 314 ? 13.984 26.547 11.227 1 98.75 314 ALA A O 1
ATOM 2521 N N . VAL A 1 315 ? 12.523 25.5 12.586 1 98.75 315 VAL A N 1
ATOM 2522 C CA . VAL A 1 315 ? 13.125 24.172 12.422 1 98.75 315 VAL A CA 1
ATOM 2523 C C . VAL A 1 315 ? 12.039 23.141 12.117 1 98.75 315 VAL A C 1
ATOM 2525 O O . VAL A 1 315 ? 10.945 23.203 12.68 1 98.75 315 VAL A O 1
ATOM 2528 N N . ALA A 1 316 ? 12.32 22.266 11.172 1 98.88 316 ALA A N 1
ATOM 2529 C CA . ALA A 1 316 ? 11.453 21.125 10.891 1 98.88 316 ALA A CA 1
ATOM 2530 C C . ALA A 1 316 ? 12.273 19.859 10.688 1 98.88 316 ALA A C 1
ATOM 2532 O O . ALA A 1 316 ? 13.336 19.891 10.062 1 98.88 316 ALA A O 1
ATOM 2533 N N . VAL A 1 317 ? 11.828 18.812 11.273 1 98.94 317 VAL A N 1
ATOM 2534 C CA . VAL A 1 317 ? 12.422 17.484 11.125 1 98.94 317 VAL A CA 1
ATOM 2535 C C . VAL A 1 317 ? 11.344 16.484 10.711 1 98.94 317 VAL A C 1
ATOM 2537 O O . VAL A 1 317 ? 10.297 16.391 11.352 1 98.94 317 VAL A O 1
ATOM 2540 N N . CYS A 1 318 ? 11.578 15.812 9.609 1 98.81 318 CYS A N 1
ATOM 2541 C CA . CYS A 1 318 ? 10.695 14.773 9.102 1 98.81 318 CYS A CA 1
ATOM 2542 C C . CYS A 1 318 ? 11.383 13.406 9.141 1 98.81 318 CYS A C 1
ATOM 2544 O O . CYS A 1 318 ? 12.547 13.281 8.758 1 98.81 318 CYS A O 1
ATOM 2546 N N . SER A 1 319 ? 10.695 12.453 9.648 1 98.81 319 SER A N 1
ATOM 2547 C CA . SER A 1 319 ? 11.195 11.086 9.688 1 98.81 319 SER A CA 1
ATOM 2548 C C . SER A 1 319 ? 10.172 10.102 9.133 1 98.81 319 SER A C 1
ATOM 2550 O O . SER A 1 319 ? 8.969 10.242 9.391 1 98.81 319 SER A O 1
ATOM 2552 N N . ASN A 1 320 ? 10.602 9.172 8.289 1 98.75 320 ASN A N 1
ATOM 2553 C CA . ASN A 1 320 ? 9.695 8.148 7.781 1 98.75 320 ASN A CA 1
ATOM 2554 C C . ASN A 1 320 ? 9.773 6.871 8.617 1 98.75 320 ASN A C 1
ATOM 2556 O O . ASN A 1 320 ? 9.516 5.777 8.109 1 98.75 320 ASN A O 1
ATOM 2560 N N . LYS A 1 321 ? 10.234 7.027 9.836 1 97.81 321 LYS A N 1
ATOM 2561 C CA . LYS A 1 321 ? 10.156 6.031 10.898 1 97.81 321 LYS A CA 1
ATOM 2562 C C . LYS A 1 321 ? 9.375 6.57 12.094 1 97.81 321 LYS A C 1
ATOM 2564 O O . LYS A 1 321 ? 8.977 7.738 12.109 1 97.81 321 LYS A O 1
ATOM 2569 N N . GLU A 1 322 ? 9.125 5.723 13.039 1 95.12 322 GLU A N 1
ATOM 2570 C CA . GLU A 1 322 ? 8.281 6.09 14.172 1 95.12 322 GLU A CA 1
ATOM 2571 C C . GLU A 1 322 ? 9.086 6.844 15.227 1 95.12 322 GLU A C 1
ATOM 2573 O O . GLU A 1 322 ? 8.516 7.402 16.172 1 95.12 322 GLU A O 1
ATOM 2578 N N . ASP A 1 323 ? 10.422 6.945 15 1 93.81 323 ASP A N 1
ATOM 2579 C CA . ASP A 1 323 ? 11.273 7.59 15.992 1 93.81 323 ASP A CA 1
ATOM 2580 C C . ASP A 1 323 ? 12.32 8.477 15.328 1 93.81 323 ASP A C 1
ATOM 2582 O O . ASP A 1 323 ? 12.273 8.695 14.117 1 93.81 323 ASP A O 1
ATOM 2586 N N . GLY A 1 324 ? 13.117 9.195 16.203 1 96.25 324 GLY A N 1
ATOM 2587 C CA . GLY A 1 324 ? 14.305 9.891 15.727 1 96.25 324 GLY A CA 1
ATOM 2588 C C . GLY A 1 324 ? 14.117 11.391 15.648 1 96.25 324 GLY A C 1
ATOM 2589 O O . GLY A 1 324 ? 15.055 12.148 15.891 1 96.25 324 GLY A O 1
ATOM 2590 N N . ALA A 1 325 ? 12.938 11.812 15.281 1 97.62 325 ALA A N 1
ATOM 2591 C CA . ALA A 1 325 ? 12.727 13.234 15.031 1 97.62 325 ALA A CA 1
ATOM 2592 C C . ALA A 1 325 ? 12.922 14.055 16.297 1 97.62 325 ALA A C 1
ATOM 2594 O O . ALA A 1 325 ? 13.398 15.188 16.25 1 97.62 325 ALA A O 1
ATOM 2595 N N . HIS A 1 326 ? 12.539 13.508 17.422 1 97.12 326 HIS A N 1
ATOM 2596 C CA . HIS A 1 326 ? 12.656 14.234 18.688 1 97.12 326 HIS A CA 1
ATOM 2597 C C . HIS A 1 326 ? 14.117 14.508 19.031 1 97.12 326 HIS A C 1
ATOM 2599 O O . HIS A 1 326 ? 14.484 15.633 19.359 1 97.12 326 HIS A O 1
ATOM 2605 N N . GLU A 1 327 ? 14.977 13.484 18.922 1 98.12 327 GLU A N 1
ATOM 2606 C CA . GLU A 1 327 ? 16.406 13.633 19.188 1 98.12 327 GLU A CA 1
ATOM 2607 C C . GLU A 1 327 ? 17.047 14.625 18.219 1 98.12 327 GLU A C 1
ATOM 2609 O O . GLU A 1 327 ? 17.875 15.445 18.625 1 98.12 327 GLU A O 1
ATOM 2614 N N . MET A 1 328 ? 16.656 14.547 17.016 1 98.56 328 MET A N 1
ATOM 2615 C CA . MET A 1 328 ? 17.203 15.422 15.984 1 98.56 328 MET A CA 1
ATOM 2616 C C . MET A 1 328 ? 16.859 16.875 16.266 1 98.56 328 MET A C 1
ATOM 2618 O O . MET A 1 328 ? 17.719 17.75 16.188 1 98.56 328 MET A O 1
ATOM 2622 N N . VAL A 1 329 ? 15.562 17.094 16.547 1 98.06 329 VAL A N 1
ATOM 2623 C CA . VAL A 1 329 ? 15.125 18.484 16.719 1 98.06 329 VAL A CA 1
ATOM 2624 C C . VAL A 1 329 ? 15.812 19.094 17.938 1 98.06 329 VAL A C 1
ATOM 2626 O O . VAL A 1 329 ? 16.172 20.266 17.922 1 98.06 329 VAL A O 1
ATOM 2629 N N . ARG A 1 330 ? 16.016 18.359 18.984 1 97.5 330 ARG A N 1
ATOM 2630 C CA . ARG A 1 330 ? 16.719 18.844 20.172 1 97.5 330 ARG A CA 1
ATOM 2631 C C . ARG A 1 330 ? 18.156 19.203 19.859 1 97.5 330 ARG A C 1
ATOM 2633 O O . ARG A 1 330 ? 18.656 20.25 20.312 1 97.5 330 ARG A O 1
ATOM 2640 N N . LYS A 1 331 ? 18.812 18.359 19.172 1 97.88 331 LYS A N 1
ATOM 2641 C CA . LYS A 1 331 ? 20.203 18.609 18.812 1 97.88 331 LYS A CA 1
ATOM 2642 C C . LYS A 1 331 ? 20.328 19.859 17.938 1 97.88 331 LYS A C 1
ATOM 2644 O O . LYS A 1 331 ? 21.25 20.656 18.125 1 97.88 331 LYS A O 1
ATOM 2649 N N . ILE A 1 332 ? 19.422 20.016 16.984 1 97.44 332 ILE A N 1
ATOM 2650 C CA . ILE A 1 332 ? 19.438 21.172 16.094 1 97.44 332 ILE A CA 1
ATOM 2651 C C . ILE A 1 332 ? 19.203 22.453 16.906 1 97.44 332 ILE A C 1
ATOM 2653 O O . ILE A 1 332 ? 19.891 23.453 16.703 1 97.44 332 ILE A O 1
ATOM 2657 N N . GLU A 1 333 ? 18.188 22.344 17.766 1 96.44 333 GLU A N 1
ATOM 2658 C CA . GLU A 1 333 ? 17.922 23.5 18.609 1 96.44 333 GLU A CA 1
ATOM 2659 C C . GLU A 1 333 ? 19.156 23.906 19.422 1 96.44 333 GLU A C 1
ATOM 2661 O O . GLU A 1 333 ? 19.484 25.078 19.516 1 96.44 333 GLU A O 1
ATOM 2666 N N . GLU A 1 334 ? 19.844 22.938 19.984 1 96.12 334 GLU A N 1
ATOM 2667 C CA . GLU A 1 334 ? 21.062 23.188 20.75 1 96.12 334 GLU A CA 1
ATOM 2668 C C . GLU A 1 334 ? 22.109 23.906 19.922 1 96.12 334 GLU A C 1
ATOM 2670 O O . GLU A 1 334 ? 22.766 24.844 20.391 1 96.12 334 GLU A O 1
ATOM 2675 N N . ILE A 1 335 ? 22.266 23.484 18.734 1 95 335 ILE A N 1
ATOM 2676 C CA . ILE A 1 335 ? 23.297 24.016 17.828 1 95 335 ILE A CA 1
ATOM 2677 C C . ILE A 1 335 ? 22.953 25.453 17.453 1 95 335 ILE A C 1
ATOM 2679 O O . ILE A 1 335 ? 23.859 26.297 17.344 1 95 335 ILE A O 1
ATOM 2683 N N . PHE A 1 336 ? 21.719 25.781 17.297 1 94.06 336 PHE A N 1
ATOM 2684 C CA . PHE A 1 336 ? 21.312 27.094 16.781 1 94.06 336 PHE A CA 1
ATOM 2685 C C . PHE A 1 336 ? 21.172 28.094 17.922 1 94.06 336 PHE A C 1
ATOM 2687 O O . PHE A 1 336 ? 21.219 29.297 17.703 1 94.06 336 PHE A O 1
ATOM 2694 N N . ILE A 1 337 ? 20.859 27.719 19.094 1 87.62 337 ILE A N 1
ATOM 2695 C CA . ILE A 1 337 ? 20.641 28.625 20.219 1 87.62 337 ILE A CA 1
ATOM 2696 C C . ILE A 1 337 ? 21.938 28.797 20.984 1 87.62 337 ILE A C 1
ATOM 2698 O O . ILE A 1 337 ? 22.188 29.859 21.578 1 87.62 337 IL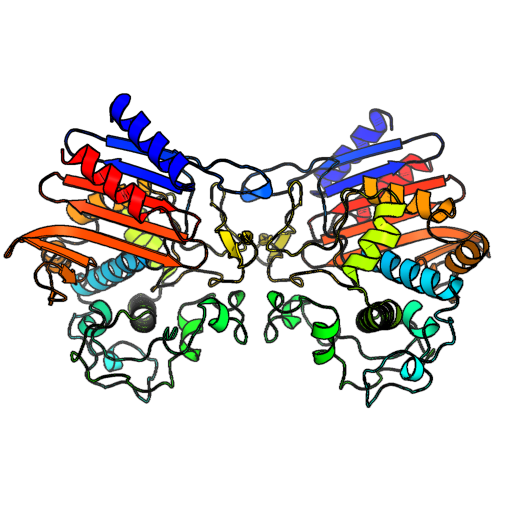E A O 1
ATOM 2702 N N . LYS A 1 338 ? 22.812 27.766 21.109 1 75.19 338 LYS A N 1
ATOM 2703 C CA . LYS A 1 338 ? 24.094 27.953 21.781 1 75.19 338 LYS A CA 1
ATOM 2704 C C . LYS A 1 338 ? 25.125 28.578 20.844 1 75.19 338 LYS A C 1
ATOM 2706 O O . LYS A 1 338 ? 25.141 28.266 19.641 1 75.19 338 LYS A O 1
ATOM 2711 N N . MET B 1 1 ? 18.703 -13.625 -29.844 1 92.25 1 MET B N 1
ATOM 2712 C CA . MET B 1 1 ? 18.062 -12.695 -30.766 1 92.25 1 MET B CA 1
ATOM 2713 C C . MET B 1 1 ? 19.094 -11.766 -31.406 1 92.25 1 MET B C 1
ATOM 2715 O O . MET B 1 1 ? 20.047 -11.359 -30.766 1 92.25 1 MET B O 1
ATOM 2719 N N . ASN B 1 2 ? 18.984 -11.523 -32.656 1 92.5 2 ASN B N 1
ATOM 2720 C CA . ASN B 1 2 ? 19.859 -10.57 -33.344 1 92.5 2 ASN B CA 1
ATOM 2721 C C . ASN B 1 2 ? 19.344 -9.141 -33.188 1 92.5 2 ASN B C 1
ATOM 2723 O O . ASN B 1 2 ? 18.266 -8.922 -32.625 1 92.5 2 ASN B O 1
ATOM 2727 N N . ASN B 1 3 ? 20.062 -8.281 -33.75 1 93.31 3 ASN B N 1
ATOM 2728 C CA . ASN B 1 3 ? 19.75 -6.863 -33.594 1 93.31 3 ASN B CA 1
ATOM 2729 C C . ASN B 1 3 ? 18.406 -6.5 -34.219 1 93.31 3 ASN B C 1
ATOM 2731 O O . ASN B 1 3 ? 17.641 -5.711 -33.656 1 93.31 3 ASN B O 1
ATOM 2735 N N . LYS B 1 4 ? 18.188 -7.031 -35.344 1 93.5 4 LYS B N 1
ATOM 2736 C CA . LYS B 1 4 ? 16.938 -6.73 -36.031 1 93.5 4 LYS B CA 1
ATOM 2737 C C . LYS B 1 4 ? 15.727 -7.219 -35.25 1 93.5 4 LYS B C 1
ATOM 2739 O O . LYS B 1 4 ? 14.703 -6.535 -35.156 1 93.5 4 LYS B O 1
ATOM 2744 N N . GLU B 1 5 ? 15.828 -8.391 -34.594 1 95.25 5 GLU B N 1
ATOM 2745 C CA . GLU B 1 5 ? 14.781 -8.969 -33.781 1 95.25 5 GLU B CA 1
ATOM 2746 C C . GLU B 1 5 ? 14.555 -8.141 -32.5 1 95.25 5 GLU B C 1
ATOM 2748 O O . GLU B 1 5 ? 13.406 -7.883 -32.125 1 95.25 5 GLU B O 1
ATOM 2753 N N . ILE B 1 6 ? 15.617 -7.711 -32 1 94.38 6 ILE B N 1
ATOM 2754 C CA . ILE B 1 6 ? 15.562 -6.875 -30.797 1 94.38 6 ILE B CA 1
ATOM 2755 C C . ILE B 1 6 ? 14.852 -5.562 -31.125 1 94.38 6 ILE B C 1
ATOM 2757 O O . ILE B 1 6 ? 14.016 -5.098 -30.344 1 94.38 6 ILE B O 1
ATOM 2761 N N . GLU B 1 7 ? 15.148 -5.012 -32.219 1 96.12 7 GLU B N 1
ATOM 2762 C CA . GLU B 1 7 ? 14.539 -3.756 -32.656 1 96.12 7 GLU B CA 1
ATOM 2763 C C . GLU B 1 7 ? 13.031 -3.916 -32.875 1 96.12 7 GLU B C 1
ATOM 2765 O O . GLU B 1 7 ? 12.258 -3.004 -32.562 1 96.12 7 GLU B O 1
ATOM 2770 N N . GLN B 1 8 ? 12.656 -5.047 -33.375 1 97.06 8 GLN B N 1
ATOM 2771 C CA . GLN B 1 8 ? 11.242 -5.316 -33.562 1 97.06 8 GLN B CA 1
ATOM 2772 C C . GLN B 1 8 ? 10.5 -5.371 -32.25 1 97.06 8 GLN B C 1
ATOM 2774 O O . GLN B 1 8 ? 9.398 -4.836 -32.125 1 97.06 8 GLN B O 1
ATOM 2779 N N . ILE B 1 9 ? 11.086 -6.012 -31.297 1 97.56 9 ILE B N 1
ATOM 2780 C CA . ILE B 1 9 ? 10.484 -6.129 -29.969 1 97.56 9 ILE B CA 1
ATOM 2781 C C . ILE B 1 9 ? 10.398 -4.754 -29.312 1 97.56 9 ILE B C 1
ATOM 2783 O O . ILE B 1 9 ? 9.367 -4.398 -28.734 1 97.56 9 ILE B O 1
ATOM 2787 N N . GLN B 1 10 ? 11.445 -3.99 -29.469 1 97.06 10 GLN B N 1
ATOM 2788 C CA . GLN B 1 10 ? 11.484 -2.652 -28.891 1 97.06 10 GLN B CA 1
ATOM 2789 C C . GLN B 1 10 ? 10.414 -1.751 -29.516 1 97.06 10 GLN B C 1
ATOM 2791 O O . GLN B 1 10 ? 9.805 -0.938 -28.812 1 97.06 10 GLN B O 1
ATOM 2796 N N . ALA B 1 11 ? 10.227 -1.893 -30.781 1 97.88 11 ALA B N 1
ATOM 2797 C CA . ALA B 1 11 ? 9.211 -1.111 -31.484 1 97.88 11 ALA B CA 1
ATOM 2798 C C . ALA B 1 11 ? 7.816 -1.446 -30.969 1 97.88 11 ALA B C 1
ATOM 2800 O O . ALA B 1 11 ? 6.992 -0.551 -30.75 1 97.88 11 ALA B O 1
ATOM 2801 N N . LEU B 1 12 ? 7.543 -2.697 -30.75 1 98.25 12 LEU B N 1
ATOM 2802 C CA . LEU B 1 12 ? 6.258 -3.111 -30.203 1 98.25 12 LEU B CA 1
ATOM 2803 C C . LEU B 1 12 ? 6.07 -2.578 -28.781 1 98.25 12 LEU B C 1
ATOM 2805 O O . LEU B 1 12 ? 4.988 -2.102 -28.438 1 98.25 12 LEU B O 1
ATOM 2809 N N . GLN B 1 13 ? 7.098 -2.713 -27.953 1 98.12 13 GLN B N 1
ATOM 2810 C CA . GLN B 1 13 ? 7.039 -2.238 -26.578 1 98.12 13 GLN B CA 1
ATOM 2811 C C . GLN B 1 13 ? 6.648 -0.766 -26.516 1 98.12 13 GLN B C 1
ATOM 2813 O O . GLN B 1 13 ? 5.812 -0.373 -25.703 1 98.12 13 GLN B O 1
ATOM 2818 N N . LYS B 1 14 ? 7.25 0.046 -27.375 1 97.62 14 LYS B N 1
ATOM 2819 C CA . LYS B 1 14 ? 6.945 1.472 -27.438 1 97.62 14 LYS B CA 1
ATOM 2820 C C . LYS B 1 14 ? 5.512 1.705 -27.906 1 97.62 14 LYS B C 1
ATOM 2822 O O . LYS B 1 14 ? 4.793 2.533 -27.344 1 97.62 14 LYS B O 1
ATOM 2827 N N . GLU B 1 15 ? 5.133 0.971 -28.906 1 98 15 GLU B N 1
ATOM 2828 C CA . GLU B 1 15 ? 3.818 1.126 -29.516 1 98 15 GLU B CA 1
ATOM 2829 C C . GLU B 1 15 ? 2.705 0.857 -28.516 1 98 15 GLU B C 1
ATOM 2831 O O . GLU B 1 15 ? 1.718 1.595 -28.453 1 98 15 GLU B O 1
ATOM 2836 N N . ILE B 1 16 ? 2.895 -0.139 -27.672 1 97.88 16 ILE B N 1
ATOM 2837 C CA . ILE B 1 16 ? 1.79 -0.553 -26.812 1 97.88 16 ILE B CA 1
ATOM 2838 C C . ILE B 1 16 ? 2.008 -0.021 -25.391 1 97.88 16 ILE B C 1
ATOM 2840 O O . ILE B 1 16 ? 1.211 -0.292 -24.5 1 97.88 16 ILE B O 1
ATOM 2844 N N . GLY B 1 17 ? 3.08 0.695 -25.188 1 97.31 17 GLY B N 1
ATOM 2845 C CA . GLY B 1 17 ? 3.379 1.186 -23.844 1 97.31 17 GLY B CA 1
ATOM 2846 C C . GLY B 1 17 ? 3.613 0.074 -22.844 1 97.31 17 GLY B C 1
ATOM 2847 O O . GLY B 1 17 ? 3.088 0.117 -21.734 1 97.31 17 GLY B O 1
ATOM 2848 N N . PHE B 1 18 ? 4.344 -0.942 -23.312 1 98.5 18 PHE B N 1
ATOM 2849 C CA . PHE B 1 18 ? 4.613 -2.105 -22.469 1 98.5 18 PHE B CA 1
ATOM 2850 C C . PHE B 1 18 ? 5.473 -1.725 -21.266 1 98.5 18 PHE B C 1
ATOM 2852 O O . PHE B 1 18 ? 6.426 -0.952 -21.406 1 98.5 18 PHE B O 1
ATOM 2859 N N . SER B 1 19 ? 5.148 -2.17 -20.156 1 98.75 19 SER B N 1
ATOM 2860 C CA . SER B 1 19 ? 5.953 -2.074 -18.938 1 98.75 19 SER B CA 1
ATOM 2861 C C . SER B 1 19 ? 6.16 -3.443 -18.297 1 98.75 19 SER B C 1
ATOM 2863 O O . SER B 1 19 ? 5.234 -4.008 -17.719 1 98.75 19 SER B O 1
ATOM 2865 N N . GLY B 1 20 ? 7.285 -3.994 -18.422 1 98.75 20 GLY B N 1
ATOM 2866 C CA . GLY B 1 20 ? 7.559 -5.352 -17.969 1 98.75 20 GLY B CA 1
ATOM 2867 C C . GLY B 1 20 ? 8.836 -5.926 -18.547 1 98.75 20 GLY B C 1
ATOM 2868 O O . GLY B 1 20 ? 9.742 -5.18 -18.922 1 98.75 20 GLY B O 1
ATOM 2869 N N . THR B 1 21 ? 8.984 -7.215 -18.438 1 98.81 21 THR B N 1
ATOM 2870 C CA . THR B 1 21 ? 10.172 -7.938 -18.875 1 98.81 21 THR B CA 1
ATOM 2871 C C . THR B 1 21 ? 9.789 -9.219 -19.609 1 98.81 21 THR B C 1
ATOM 2873 O O . THR B 1 21 ? 8.656 -9.68 -19.516 1 98.81 21 THR B O 1
ATOM 2876 N N . PHE B 1 22 ? 10.688 -9.664 -20.453 1 98.75 22 PHE B N 1
ATOM 2877 C CA . PHE B 1 22 ? 10.516 -10.969 -21.078 1 98.75 22 PHE B CA 1
ATOM 2878 C C . PHE B 1 22 ? 11.828 -11.75 -21.078 1 98.75 22 PHE B C 1
ATOM 2880 O O . PHE B 1 22 ? 12.906 -11.164 -20.984 1 98.75 22 PHE B O 1
ATOM 2887 N N . SER B 1 23 ? 11.734 -12.992 -21 1 98.81 23 SER B N 1
ATOM 2888 C CA . SER B 1 23 ? 12.828 -13.938 -21.203 1 98.81 23 SER B CA 1
ATOM 2889 C C . SER B 1 23 ? 12.406 -15.094 -22.109 1 98.81 23 SER B C 1
ATOM 2891 O O . SER B 1 23 ? 11.281 -15.594 -22 1 98.81 23 SER B O 1
ATOM 2893 N N . ALA B 1 24 ? 13.203 -15.391 -23.062 1 98.56 24 ALA B N 1
ATOM 2894 C CA . ALA B 1 24 ? 12.969 -16.484 -24 1 98.56 24 ALA B CA 1
ATOM 2895 C C . ALA B 1 24 ? 14.227 -17.328 -24.188 1 98.56 24 ALA B C 1
ATOM 2897 O O . ALA B 1 24 ? 15.328 -16.781 -24.344 1 98.56 24 ALA B O 1
ATOM 2898 N N . ARG B 1 25 ? 14.047 -18.578 -24.094 1 98.06 25 ARG B N 1
ATOM 2899 C CA . ARG B 1 25 ? 15.156 -19.5 -24.297 1 98.06 25 ARG B CA 1
ATOM 2900 C C . ARG B 1 25 ? 14.719 -20.703 -25.141 1 98.06 25 ARG B C 1
ATOM 2902 O O . ARG B 1 25 ? 13.836 -21.469 -24.734 1 98.06 25 ARG B O 1
ATOM 2909 N N . GLY B 1 26 ? 15.258 -20.828 -26.281 1 95.44 26 GLY B N 1
ATOM 2910 C CA . GLY B 1 26 ? 15.047 -21.969 -27.156 1 95.44 26 GLY B CA 1
ATOM 2911 C C . GLY B 1 26 ? 16.328 -22.734 -27.453 1 95.44 26 GLY B C 1
ATOM 2912 O O . GLY B 1 26 ? 17.375 -22.438 -26.891 1 95.44 26 GLY B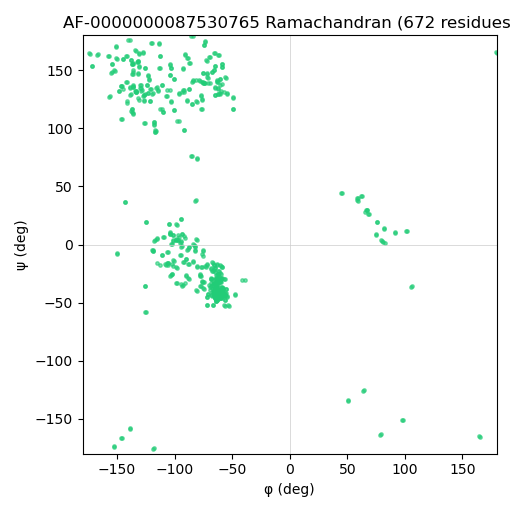 O 1
ATOM 2913 N N . LYS B 1 27 ? 16.25 -23.703 -28.281 1 89.88 27 LYS B N 1
ATOM 2914 C CA . LYS B 1 27 ? 17.375 -24.562 -28.641 1 89.88 27 LYS B CA 1
ATOM 2915 C C . LYS B 1 27 ? 18.484 -23.75 -29.312 1 89.88 27 LYS B C 1
ATOM 2917 O O . LYS B 1 27 ? 19.656 -23.922 -29.016 1 89.88 27 LYS B O 1
ATOM 2922 N N . GLU B 1 28 ? 18.234 -22.844 -30.172 1 88.06 28 GLU B N 1
ATOM 2923 C CA . GLU B 1 28 ? 19.219 -22.172 -31.016 1 88.06 28 GLU B CA 1
ATOM 2924 C C . GLU B 1 28 ? 19.312 -20.688 -30.688 1 88.06 28 GLU B C 1
ATOM 2926 O O . GLU B 1 28 ? 20.25 -20.016 -31.125 1 88.06 28 GLU B O 1
ATOM 2931 N N . LYS B 1 29 ? 18.328 -20.266 -30 1 92.44 29 LYS B N 1
ATOM 2932 C CA . LYS B 1 29 ? 18.188 -18.812 -29.812 1 92.44 29 LYS B CA 1
ATOM 2933 C C . LYS B 1 29 ? 17.688 -18.5 -28.406 1 92.44 29 LYS B C 1
ATOM 2935 O O . LYS B 1 29 ? 16.953 -19.281 -27.797 1 92.44 29 LYS B O 1
ATOM 2940 N N . GLN B 1 30 ? 18.25 -17.438 -27.797 1 96.62 30 GLN B N 1
ATOM 2941 C CA . GLN B 1 30 ? 17.75 -16.922 -26.516 1 96.62 30 GLN B CA 1
ATOM 2942 C C . GLN B 1 30 ? 17.719 -15.391 -26.516 1 96.62 30 GLN B C 1
ATOM 2944 O O . GLN B 1 30 ? 18.375 -14.758 -27.344 1 96.62 30 GLN B O 1
ATOM 2949 N N . GLY B 1 31 ? 16.953 -14.82 -25.688 1 96.88 31 GLY B N 1
ATOM 2950 C CA . GLY B 1 31 ? 16.875 -13.375 -25.562 1 96.88 31 GLY B CA 1
ATOM 2951 C C . GLY B 1 31 ? 16.047 -12.93 -24.375 1 96.88 31 GLY B C 1
ATOM 2952 O O . GLY B 1 31 ? 15.234 -13.695 -23.844 1 96.88 31 GLY B O 1
ATOM 2953 N N . SER B 1 32 ? 16.359 -11.742 -23.891 1 97.94 32 SER B N 1
ATOM 2954 C CA . SER B 1 32 ? 15.609 -11.094 -22.812 1 97.94 32 SER B CA 1
ATOM 2955 C C . SER B 1 32 ? 15.57 -9.578 -23.016 1 97.94 32 SER B C 1
ATOM 2957 O O . SER B 1 32 ? 16.328 -9.031 -23.812 1 97.94 32 SER B O 1
ATOM 2959 N N . GLY B 1 33 ? 14.641 -8.984 -22.391 1 97.88 33 GLY B N 1
ATOM 2960 C CA . GLY B 1 33 ? 14.508 -7.535 -22.453 1 97.88 33 GLY B CA 1
ATOM 2961 C C . GLY B 1 33 ? 13.547 -6.973 -21.422 1 97.88 33 GLY B C 1
ATOM 2962 O O . GLY B 1 33 ? 12.859 -7.73 -20.734 1 97.88 33 GLY B O 1
ATOM 2963 N N . SER B 1 34 ? 13.648 -5.703 -21.203 1 98.44 34 SER B N 1
ATOM 2964 C CA . SER B 1 34 ? 12.789 -4.973 -20.281 1 98.44 34 SER B CA 1
ATOM 2965 C C . SER B 1 34 ? 12.328 -3.65 -20.891 1 98.44 34 SER B C 1
ATOM 2967 O O . SER B 1 34 ? 12.914 -3.16 -21.844 1 98.44 34 SER B O 1
ATOM 2969 N N . SER B 1 35 ? 11.258 -3.158 -20.453 1 98.62 35 SER B N 1
ATOM 2970 C CA . SER B 1 35 ? 10.703 -1.874 -20.859 1 98.62 35 SER B CA 1
ATOM 2971 C C . SER B 1 35 ? 9.82 -1.274 -19.781 1 98.62 35 SER B C 1
ATOM 2973 O O . SER B 1 35 ? 9.328 -1.992 -18.906 1 98.62 35 SER B O 1
ATOM 2975 N N . GLY B 1 36 ? 9.695 0.076 -19.812 1 98.5 36 GLY B N 1
ATOM 2976 C CA . GLY B 1 36 ? 8.812 0.765 -18.891 1 98.5 36 GLY B CA 1
ATOM 2977 C C . GLY B 1 36 ? 9.414 0.935 -17.516 1 98.5 36 GLY B C 1
ATOM 2978 O O . GLY B 1 36 ? 10.625 0.836 -17.344 1 98.5 36 GLY B O 1
ATOM 2979 N N . PHE B 1 37 ? 8.508 1.245 -16.547 1 98.44 37 PHE B N 1
ATOM 2980 C CA . PHE B 1 37 ? 8.992 1.652 -15.242 1 98.44 37 PHE B CA 1
ATOM 2981 C C . PHE B 1 37 ? 8.508 0.694 -14.156 1 98.44 37 PHE B C 1
ATOM 2983 O O . PHE B 1 37 ? 7.316 0.393 -14.078 1 98.44 37 PHE B O 1
ATOM 2990 N N . ALA B 1 38 ? 9.453 0.192 -13.289 1 98.5 38 ALA B N 1
ATOM 2991 C CA . ALA B 1 38 ? 9.109 -0.5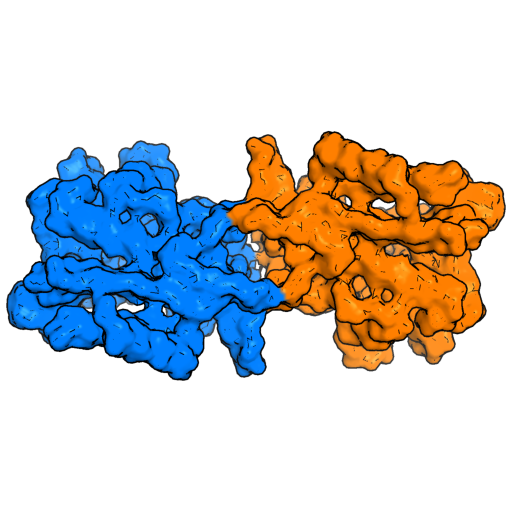81 -12.094 1 98.5 38 ALA B CA 1
ATOM 2992 C C . ALA B 1 38 ? 8.414 0.295 -11.055 1 98.5 38 ALA B C 1
ATOM 2994 O O . ALA B 1 38 ? 7.633 -0.2 -10.242 1 98.5 38 ALA B O 1
ATOM 2995 N N . ASN B 1 39 ? 8.742 1.564 -11.039 1 98 39 ASN B N 1
ATOM 2996 C CA . ASN B 1 39 ? 8.141 2.619 -10.227 1 98 39 ASN B CA 1
ATOM 2997 C C . ASN B 1 39 ? 7.898 3.885 -11.039 1 98 39 ASN B C 1
ATOM 2999 O O . ASN B 1 39 ? 8.844 4.594 -11.391 1 98 39 ASN B O 1
ATOM 3003 N N . LEU B 1 40 ? 6.699 4.242 -11.273 1 97.25 40 LEU B N 1
ATOM 3004 C CA . LEU B 1 40 ? 6.324 5.262 -12.25 1 97.25 40 LEU B CA 1
ATOM 3005 C C . LEU B 1 40 ? 6.715 6.652 -11.758 1 97.25 40 LEU B C 1
ATOM 3007 O O . LEU B 1 40 ? 7.398 7.395 -12.469 1 97.25 40 LEU B O 1
ATOM 3011 N N . PRO B 1 41 ? 6.293 7.023 -10.492 1 96.44 41 PRO B N 1
ATOM 3012 C CA . PRO B 1 41 ? 6.617 8.391 -10.062 1 96.44 41 PRO B CA 1
ATOM 3013 C C . PRO B 1 41 ? 8.125 8.648 -10.023 1 96.44 41 PRO B C 1
ATOM 3015 O O . PRO B 1 41 ? 8.57 9.766 -10.32 1 96.44 41 PRO B O 1
ATOM 3018 N N . GLU B 1 42 ? 8.906 7.645 -9.742 1 96.19 42 GLU B N 1
ATOM 3019 C CA . GLU B 1 42 ? 10.352 7.797 -9.633 1 96.19 42 GLU B CA 1
ATOM 3020 C C . GLU B 1 42 ? 11.039 7.559 -10.977 1 96.19 42 GLU B C 1
ATOM 3022 O O . GLU B 1 42 ? 12.234 7.809 -11.117 1 96.19 42 GLU B O 1
ATOM 3027 N N . LYS B 1 43 ? 10.273 7.016 -11.93 1 96.69 43 LYS B N 1
ATOM 3028 C CA . LYS B 1 43 ? 10.781 6.652 -13.25 1 96.69 43 LYS B CA 1
ATOM 3029 C C . LYS B 1 43 ? 11.93 5.648 -13.141 1 96.69 43 LYS B C 1
ATOM 3031 O O . LYS B 1 43 ? 12.953 5.801 -13.805 1 96.69 43 LYS B O 1
ATOM 3036 N N . TRP B 1 44 ? 11.734 4.781 -12.195 1 96.38 44 TRP B N 1
ATOM 3037 C CA . TRP B 1 44 ? 12.68 3.672 -12.086 1 96.38 44 TRP B CA 1
ATOM 3038 C C . TRP B 1 44 ? 12.406 2.619 -13.156 1 96.38 44 TRP B C 1
ATOM 3040 O O . TRP B 1 44 ? 11.359 1.969 -13.141 1 96.38 44 TRP B O 1
ATOM 3050 N N . GLU B 1 45 ? 13.336 2.42 -14.023 1 98 45 GLU B N 1
ATOM 3051 C CA . GLU B 1 45 ? 13.141 1.528 -15.164 1 98 45 GLU B CA 1
ATOM 3052 C C . GLU B 1 45 ? 13.117 0.067 -14.719 1 98 45 GLU B C 1
ATOM 3054 O O . GLU B 1 45 ? 13.836 -0.321 -13.797 1 98 45 GLU B O 1
ATOM 3059 N N . ASN B 1 46 ? 12.352 -0.727 -15.398 1 98.62 46 ASN B N 1
ATOM 3060 C CA . ASN B 1 46 ? 12.461 -2.174 -15.258 1 98.62 46 ASN B CA 1
ATOM 3061 C C . ASN B 1 46 ? 13.828 -2.682 -15.711 1 98.62 46 ASN B C 1
ATOM 3063 O O . ASN B 1 46 ? 14.398 -2.16 -16.672 1 98.62 46 ASN B O 1
ATOM 3067 N N . GLN B 1 47 ? 14.273 -3.611 -14.977 1 98.38 47 GLN B N 1
ATOM 3068 C CA . GLN B 1 47 ? 15.453 -4.387 -15.359 1 98.38 47 GLN B CA 1
ATOM 3069 C C . GLN B 1 47 ? 15.078 -5.84 -15.656 1 98.38 47 GLN B C 1
ATOM 3071 O O . GLN B 1 47 ? 14.016 -6.309 -15.242 1 98.38 47 GLN B O 1
ATOM 3076 N N . ILE B 1 48 ? 15.922 -6.539 -16.328 1 98.06 48 ILE B N 1
ATOM 3077 C CA . ILE B 1 48 ? 15.648 -7.922 -16.703 1 98.06 48 ILE B CA 1
ATOM 3078 C C . ILE B 1 48 ? 15.453 -8.766 -15.445 1 98.06 48 ILE B C 1
ATOM 3080 O O . ILE B 1 48 ? 14.828 -9.828 -15.492 1 98.06 48 ILE B O 1
ATOM 3084 N N . THR B 1 49 ? 15.945 -8.195 -14.273 1 98.38 49 THR B N 1
ATOM 3085 C CA . THR B 1 49 ? 15.891 -8.945 -13.023 1 98.38 49 THR B CA 1
ATOM 3086 C C . THR B 1 49 ? 14.727 -8.477 -12.164 1 98.38 49 THR B C 1
ATOM 3088 O O . THR B 1 49 ? 14.578 -8.914 -11.016 1 98.38 49 THR B O 1
ATOM 3091 N N . THR B 1 50 ? 13.922 -7.547 -12.695 1 98.81 50 THR B N 1
ATOM 3092 C CA . THR B 1 50 ? 12.789 -7.035 -11.93 1 98.81 50 THR B CA 1
ATOM 3093 C C . THR B 1 50 ? 11.797 -8.148 -11.609 1 98.81 50 THR B C 1
ATOM 3095 O O . THR B 1 50 ? 11.508 -8.984 -12.469 1 98.81 50 THR B O 1
ATOM 3098 N N . ARG B 1 51 ? 11.336 -8.195 -10.336 1 98.88 51 ARG B N 1
ATOM 3099 C CA . ARG B 1 51 ? 10.305 -9.133 -9.906 1 98.88 51 ARG B CA 1
ATOM 3100 C C . ARG B 1 51 ? 8.914 -8.586 -10.195 1 98.88 51 ARG B C 1
ATOM 3102 O O . ARG B 1 51 ? 8.664 -7.387 -10.023 1 98.88 51 ARG B O 1
ATOM 3109 N N . PHE B 1 52 ? 8.016 -9.492 -10.648 1 98.88 52 PHE B N 1
ATOM 3110 C CA . PHE B 1 52 ? 6.641 -9.125 -10.961 1 98.88 52 PHE B CA 1
ATOM 3111 C C . PHE B 1 52 ? 5.66 -10.102 -10.328 1 98.88 52 PHE B C 1
ATOM 3113 O O . PHE B 1 52 ? 5.965 -11.281 -10.172 1 98.88 52 PHE B O 1
ATOM 3120 N N . ASN B 1 53 ? 4.508 -9.547 -9.945 1 98.69 53 ASN B N 1
ATOM 3121 C CA . ASN B 1 53 ? 3.383 -10.391 -9.562 1 98.69 53 ASN B CA 1
ATOM 3122 C C . ASN B 1 53 ? 2.883 -11.219 -10.742 1 98.69 53 ASN B C 1
ATOM 3124 O O . ASN B 1 53 ? 2.645 -10.688 -11.828 1 98.69 53 ASN B O 1
ATOM 3128 N N . MET B 1 54 ? 2.754 -12.453 -10.555 1 97.25 54 MET B N 1
ATOM 3129 C CA . MET B 1 54 ? 2.402 -13.305 -11.688 1 97.25 54 MET B CA 1
ATOM 3130 C C . MET B 1 54 ? 0.91 -13.617 -11.688 1 97.25 54 MET B C 1
ATOM 3132 O O . MET B 1 54 ? 0.446 -14.445 -12.477 1 97.25 54 MET B O 1
ATOM 3136 N N . ALA B 1 55 ? 0.149 -13.047 -10.773 1 97.06 55 ALA B N 1
ATOM 3137 C CA . ALA B 1 55 ? -1.289 -13.281 -10.672 1 97.06 55 ALA B CA 1
ATOM 3138 C C . ALA B 1 55 ? -1.602 -14.773 -10.664 1 97.06 55 ALA B C 1
ATOM 3140 O O . ALA B 1 55 ? -1.001 -15.531 -9.898 1 97.06 55 ALA B O 1
ATOM 3141 N N . SER B 1 56 ? -2.562 -15.219 -11.414 1 97.25 56 SER B N 1
ATOM 3142 C CA . SER B 1 56 ? -3.02 -16.609 -11.375 1 97.25 56 SER B CA 1
ATOM 3143 C C . SER B 1 56 ? -2.033 -17.531 -12.07 1 97.25 56 SER B C 1
ATOM 3145 O O . SER B 1 56 ? -2.17 -18.766 -12.008 1 97.25 56 SER B O 1
ATOM 3147 N N . GLY B 1 57 ? -1.008 -16.953 -12.68 1 97.62 57 GLY B N 1
ATOM 3148 C CA . GLY B 1 57 ? 0.026 -17.797 -13.266 1 97.62 57 GLY B CA 1
ATOM 3149 C C . GLY B 1 57 ? 0.7 -18.703 -12.266 1 97.62 57 GLY B C 1
ATOM 3150 O O . GLY B 1 57 ? 1.263 -19.734 -12.633 1 97.62 57 GLY B O 1
ATOM 3151 N N . SER B 1 58 ? 0.597 -18.391 -11.016 1 98.12 58 SER B N 1
ATOM 3152 C CA . SER B 1 58 ? 1.296 -19.141 -9.977 1 98.12 58 SER B CA 1
ATOM 3153 C C . SER B 1 58 ? 0.537 -20.406 -9.594 1 98.12 58 SER B C 1
ATOM 3155 O O . SER B 1 58 ? 1.037 -21.219 -8.828 1 98.12 58 SER B O 1
ATOM 3157 N N . GLN B 1 59 ? -0.627 -20.641 -10.18 1 98.56 59 GLN B N 1
ATOM 3158 C CA . GLN B 1 59 ? -1.39 -21.859 -9.914 1 98.56 59 GLN B CA 1
ATOM 3159 C C . GLN B 1 59 ? -0.583 -23.109 -10.273 1 98.56 59 GLN B C 1
ATOM 3161 O O . GLN B 1 59 ? -0.737 -24.156 -9.641 1 98.56 59 GLN B O 1
ATOM 3166 N N . ILE B 1 60 ? 0.286 -22.969 -11.219 1 98.88 60 ILE B N 1
ATOM 3167 C CA . ILE B 1 60 ? 1.053 -24.125 -11.672 1 98.88 60 ILE B CA 1
ATOM 3168 C C . ILE B 1 60 ? 1.937 -24.641 -10.531 1 98.88 60 ILE B C 1
ATOM 3170 O O . ILE B 1 60 ? 2.188 -25.844 -10.422 1 98.88 60 ILE B O 1
ATOM 3174 N N . PHE B 1 61 ? 2.41 -23.734 -9.656 1 98.94 61 PHE B N 1
ATOM 3175 C CA . PHE B 1 61 ? 3.24 -24.156 -8.531 1 98.94 61 PHE B CA 1
ATOM 3176 C C . PHE B 1 61 ? 2.441 -25.016 -7.559 1 98.94 61 PHE B C 1
ATOM 3178 O O . PHE B 1 61 ? 2.957 -26 -7.016 1 98.94 61 PHE B O 1
ATOM 3185 N N . THR B 1 62 ? 1.185 -24.625 -7.344 1 98.88 62 THR B N 1
ATOM 3186 C CA . THR B 1 62 ? 0.289 -25.406 -6.5 1 98.88 62 THR B CA 1
ATOM 3187 C C . THR B 1 62 ? 0.044 -26.797 -7.109 1 98.88 62 THR B C 1
ATOM 3189 O O . THR B 1 62 ? 0.077 -27.797 -6.402 1 98.88 62 THR B O 1
ATOM 3192 N N . ALA B 1 63 ? -0.175 -26.828 -8.398 1 98.94 63 ALA B N 1
ATOM 3193 C CA . ALA B 1 63 ? -0.396 -28.094 -9.086 1 98.94 63 ALA B CA 1
ATOM 3194 C C . ALA B 1 63 ? 0.82 -29 -8.961 1 98.94 63 ALA B C 1
ATOM 3196 O O . ALA B 1 63 ? 0.681 -30.203 -8.688 1 98.94 63 ALA B O 1
ATOM 3197 N N . VAL B 1 64 ? 1.997 -28.453 -9.125 1 98.94 64 VAL B N 1
ATOM 3198 C CA . VAL B 1 64 ? 3.225 -29.219 -8.969 1 98.94 64 VAL B CA 1
ATOM 3199 C C . VAL B 1 64 ? 3.32 -29.766 -7.547 1 98.94 64 VAL B C 1
ATOM 3201 O O . VAL B 1 64 ? 3.652 -30.938 -7.34 1 98.94 64 VAL B O 1
ATOM 3204 N N . ALA B 1 65 ? 3.043 -28.906 -6.586 1 98.88 65 ALA B N 1
ATOM 3205 C CA . ALA B 1 65 ? 3.125 -29.312 -5.184 1 98.88 65 ALA B CA 1
ATOM 3206 C C . ALA B 1 65 ? 2.18 -30.469 -4.887 1 98.88 65 ALA B C 1
ATOM 3208 O O . ALA B 1 65 ? 2.562 -31.438 -4.223 1 98.88 65 ALA B O 1
ATOM 3209 N N . VAL B 1 66 ? 0.956 -30.391 -5.398 1 98.88 66 VAL B N 1
ATOM 3210 C CA . VAL B 1 66 ? -0.025 -31.453 -5.184 1 98.88 66 VAL B CA 1
ATOM 3211 C C . VAL B 1 66 ? 0.461 -32.75 -5.828 1 98.88 66 VAL B C 1
ATOM 3213 O O . VAL B 1 66 ? 0.414 -33.812 -5.211 1 98.88 66 VAL B O 1
ATOM 3216 N N . CYS B 1 67 ? 0.95 -32.656 -7 1 98.88 67 CYS B N 1
ATOM 3217 C CA . CYS B 1 67 ? 1.407 -33.844 -7.715 1 98.88 67 CYS B CA 1
ATOM 3218 C C . CYS B 1 67 ? 2.629 -34.469 -7.035 1 98.88 67 CYS B C 1
ATOM 3220 O O . CYS B 1 67 ? 2.809 -35.688 -7.043 1 98.88 67 CYS B O 1
ATOM 3222 N N . ARG B 1 68 ? 3.447 -33.562 -6.449 1 98.69 68 ARG B N 1
ATOM 3223 C CA . ARG B 1 68 ? 4.559 -34.062 -5.652 1 98.69 68 ARG B CA 1
ATOM 3224 C C . ARG B 1 68 ? 4.059 -34.906 -4.477 1 98.69 68 ARG B C 1
ATOM 3226 O O . ARG B 1 68 ? 4.582 -36 -4.207 1 98.69 68 ARG B O 1
ATOM 3233 N N . LEU B 1 69 ? 3.049 -34.438 -3.816 1 98.62 69 LEU B N 1
ATOM 3234 C CA . LEU B 1 69 ? 2.492 -35.156 -2.674 1 98.62 69 LEU B CA 1
ATOM 3235 C C . LEU B 1 69 ? 1.83 -36.469 -3.119 1 98.62 69 LEU B C 1
ATOM 3237 O O . LEU B 1 69 ? 1.834 -37.438 -2.381 1 98.62 69 LEU B O 1
ATOM 3241 N N . ILE B 1 70 ? 1.3 -36.5 -4.355 1 98.62 70 ILE B N 1
ATOM 3242 C CA . ILE B 1 70 ? 0.691 -37.719 -4.91 1 98.62 70 ILE B CA 1
ATOM 3243 C C . ILE B 1 70 ? 1.775 -38.719 -5.227 1 98.62 70 ILE B C 1
ATOM 3245 O O . ILE B 1 70 ? 1.645 -39.906 -4.879 1 98.62 70 ILE B O 1
ATOM 3249 N N . GLU B 1 71 ? 2.854 -38.281 -5.859 1 97.88 71 GLU B N 1
ATOM 3250 C CA . GLU B 1 71 ? 3.898 -39.25 -6.18 1 97.88 71 GLU B CA 1
ATOM 3251 C C . GLU B 1 71 ? 4.598 -39.75 -4.914 1 97.88 71 GLU B C 1
ATOM 3253 O O . GLU B 1 71 ? 5.172 -40.844 -4.902 1 97.88 71 GLU B O 1
ATOM 3258 N N . GLU B 1 72 ? 4.488 -38.969 -3.822 1 97.69 72 GLU B N 1
ATOM 3259 C CA . GLU B 1 72 ? 4.992 -39.406 -2.52 1 97.69 72 GLU B CA 1
ATOM 3260 C C . GLU B 1 72 ? 3.98 -40.281 -1.795 1 97.69 72 GLU B C 1
ATOM 3262 O O . GLU B 1 72 ? 4.199 -40.656 -0.647 1 97.69 72 GLU B O 1
ATOM 3267 N N . GLU B 1 73 ? 2.873 -40.531 -2.387 1 97.94 73 GLU B N 1
ATOM 3268 C CA . GLU B 1 73 ? 1.816 -41.438 -1.925 1 97.94 73 GLU B CA 1
ATOM 3269 C C . GLU B 1 73 ? 1.13 -40.875 -0.679 1 97.94 73 GLU B C 1
ATOM 3271 O O . GLU B 1 73 ? 0.608 -41.625 0.139 1 97.94 73 GLU B O 1
ATOM 3276 N N . LYS B 1 74 ? 1.168 -39.562 -0.536 1 97.88 74 LYS B N 1
ATOM 3277 C CA . LYS B 1 74 ? 0.47 -38.906 0.567 1 97.88 74 LYS B CA 1
ATOM 3278 C C . LYS B 1 74 ? -0.955 -38.531 0.172 1 97.88 74 LYS B C 1
ATOM 3280 O O . LYS B 1 74 ? -1.812 -38.344 1.034 1 97.88 74 LYS B O 1
ATOM 3285 N N . LEU B 1 75 ? -1.142 -38.344 -1.091 1 98 75 LEU B N 1
ATOM 3286 C CA . LEU B 1 75 ? -2.436 -38.094 -1.71 1 98 75 LEU B CA 1
ATOM 3287 C C . LEU B 1 75 ? -2.631 -38.938 -2.953 1 98 75 LEU B C 1
ATOM 3289 O O . LEU B 1 75 ? -1.699 -39.625 -3.398 1 98 75 LEU B O 1
ATOM 3293 N N . ASP B 1 76 ? -3.828 -38.969 -3.402 1 98.38 76 ASP B N 1
ATOM 3294 C CA . ASP B 1 76 ? -4.195 -39.531 -4.699 1 98.38 76 ASP B CA 1
ATOM 3295 C C . ASP B 1 76 ? -5.09 -38.562 -5.477 1 98.38 76 ASP B C 1
ATOM 3297 O O . ASP B 1 76 ? -5.809 -37.75 -4.883 1 98.38 76 ASP B O 1
ATOM 3301 N N . PHE B 1 77 ? -5.035 -38.656 -6.793 1 98.56 77 PHE B N 1
ATOM 3302 C CA . PHE B 1 77 ? -5.918 -37.812 -7.602 1 98.56 77 PHE B CA 1
ATOM 3303 C C . PHE B 1 77 ? -7.375 -38.031 -7.219 1 98.56 77 PHE B C 1
ATOM 3305 O O . PHE B 1 77 ? -8.18 -37.125 -7.254 1 98.56 77 PHE B O 1
ATOM 3312 N N . ASP B 1 78 ? -7.688 -39.219 -6.773 1 98.25 78 ASP B N 1
ATOM 3313 C CA . ASP B 1 78 ? -9.07 -39.594 -6.484 1 98.25 78 ASP B CA 1
ATOM 3314 C C . ASP B 1 78 ? -9.375 -39.469 -4.992 1 98.25 78 ASP B C 1
ATOM 3316 O O . ASP B 1 78 ? -10.469 -39.812 -4.543 1 98.25 78 ASP B O 1
ATOM 3320 N N . THR B 1 79 ? -8.391 -38.969 -4.258 1 98.19 79 THR B N 1
ATOM 3321 C CA . THR B 1 79 ? -8.672 -38.719 -2.852 1 98.19 79 THR B CA 1
ATOM 3322 C C . THR B 1 79 ? -9.836 -37.719 -2.707 1 98.19 79 THR B C 1
ATOM 3324 O O . THR B 1 79 ? -9.867 -36.688 -3.367 1 98.19 79 THR B O 1
ATOM 3327 N N . LEU B 1 80 ? -10.797 -38.094 -1.836 1 98.06 80 LEU B N 1
ATOM 3328 C CA . LEU B 1 80 ? -11.945 -37.25 -1.584 1 98.06 80 LEU B CA 1
ATOM 3329 C C . LEU B 1 80 ? -11.562 -36.062 -0.685 1 98.06 80 LEU B C 1
ATOM 3331 O O . LEU B 1 80 ? -10.828 -36.25 0.286 1 98.06 80 LEU B O 1
ATOM 3335 N N . LEU B 1 81 ? -12.133 -34.875 -1.039 1 98 81 LEU B N 1
ATOM 3336 C CA . LEU B 1 81 ? -11.883 -33.656 -0.249 1 98 81 LEU B CA 1
ATOM 3337 C C . LEU B 1 81 ? -12.258 -33.875 1.211 1 98 81 LEU B C 1
ATOM 3339 O O . LEU B 1 81 ? -11.508 -33.5 2.115 1 98 81 LEU B O 1
ATOM 3343 N N . LYS B 1 82 ? -13.359 -34.531 1.52 1 96.06 82 LYS B N 1
ATOM 3344 C CA . LYS B 1 82 ? -13.891 -34.719 2.867 1 96.06 82 LYS B CA 1
ATOM 3345 C C . LYS B 1 82 ? -12.969 -35.625 3.689 1 96.06 82 LYS B C 1
ATOM 3347 O O . LYS B 1 82 ? -13.031 -35.625 4.922 1 96.06 82 LYS B O 1
ATOM 3352 N N . ASP B 1 83 ? -12.047 -36.344 3.031 1 95.44 83 ASP B N 1
ATOM 3353 C CA . ASP B 1 83 ? -11.203 -37.312 3.73 1 95.44 83 ASP B CA 1
ATOM 3354 C C . ASP B 1 83 ? -9.812 -36.75 3.992 1 95.44 83 ASP B C 1
ATOM 3356 O O . ASP B 1 83 ? -9.039 -37.312 4.77 1 95.44 83 ASP B O 1
ATOM 3360 N N . CYS B 1 84 ? -9.477 -35.625 3.33 1 93.25 84 CYS B N 1
ATOM 3361 C CA . CYS B 1 84 ? -8.078 -35.219 3.414 1 93.25 84 CYS B CA 1
ATOM 3362 C C . CYS B 1 84 ? -7.957 -33.844 4.066 1 93.25 84 CYS B C 1
ATOM 3364 O O . CYS B 1 84 ? -6.852 -33.344 4.262 1 93.25 84 CYS B O 1
ATOM 3366 N N . LEU B 1 85 ? -9.016 -33.188 4.359 1 95.81 85 LEU B N 1
ATOM 3367 C CA . LEU B 1 85 ? -8.984 -31.875 4.973 1 95.81 85 LEU B CA 1
ATOM 3368 C C . LEU B 1 85 ? -9.93 -31.797 6.164 1 95.81 85 LEU B C 1
ATOM 3370 O O . LEU B 1 85 ? -11.117 -32.094 6.039 1 95.81 85 LEU B O 1
ATOM 3374 N N . ASP B 1 86 ? -9.398 -31.391 7.32 1 94.81 86 ASP B N 1
ATOM 3375 C CA . ASP B 1 86 ? -10.188 -31.297 8.547 1 94.81 86 ASP B CA 1
ATOM 3376 C C . ASP B 1 86 ? -10.961 -29.984 8.594 1 94.81 86 ASP B C 1
ATOM 3378 O O . ASP B 1 86 ? -10.828 -29.203 9.547 1 94.81 86 ASP B O 1
ATOM 3382 N N . ILE B 1 87 ? -11.469 -29.484 7.598 1 96.62 87 ILE B N 1
ATOM 3383 C CA . ILE B 1 87 ? -12.336 -28.312 7.461 1 96.62 87 ILE B CA 1
ATOM 3384 C C . ILE B 1 87 ? -13.664 -28.734 6.832 1 96.62 87 ILE B C 1
ATOM 3386 O O . ILE B 1 87 ? -13.688 -29.484 5.859 1 96.62 87 ILE B O 1
ATOM 3390 N N . THR B 1 88 ? -14.688 -28.281 7.391 1 95.38 88 THR B N 1
ATOM 3391 C CA . THR B 1 88 ? -16 -28.656 6.902 1 95.38 88 THR B CA 1
ATOM 3392 C C . THR B 1 88 ? -16.516 -27.672 5.863 1 95.38 88 THR B C 1
ATOM 3394 O O . THR B 1 88 ? -16.391 -26.453 6.051 1 95.38 88 THR B O 1
ATOM 3397 N N . PHE B 1 89 ? -16.969 -28.188 4.801 1 97.75 89 PHE B N 1
ATOM 3398 C CA . PHE B 1 89 ? -17.719 -27.438 3.797 1 97.75 89 PHE B CA 1
ATOM 3399 C C . PHE B 1 89 ? -19.141 -27.969 3.691 1 97.75 89 PHE B C 1
ATOM 3401 O O . PHE B 1 89 ? -19.422 -28.859 2.891 1 97.75 89 PHE B O 1
ATOM 3408 N N . PRO B 1 90 ? -20.062 -27.266 4.395 1 97.44 90 PRO B N 1
ATOM 3409 C CA . PRO B 1 90 ? -21.391 -27.844 4.605 1 97.44 90 PRO B CA 1
ATOM 3410 C C . PRO B 1 90 ? -22.141 -28.078 3.297 1 97.44 90 PRO B C 1
ATOM 3412 O O . PRO B 1 90 ? -23.016 -28.938 3.229 1 97.44 90 PRO B O 1
ATOM 3415 N N . TYR B 1 91 ? -21.766 -27.375 2.289 1 97.88 91 TYR B N 1
ATOM 3416 C CA . TYR B 1 91 ? -22.609 -27.422 1.099 1 97.88 91 TYR B CA 1
ATOM 3417 C C . TYR B 1 91 ? -21.844 -28 -0.087 1 97.88 91 TYR B C 1
ATOM 3419 O O . TYR B 1 91 ? -22.344 -28.031 -1.208 1 97.88 91 TYR B O 1
ATOM 3427 N N . PHE B 1 92 ? -20.609 -28.406 0.137 1 98 92 PHE B N 1
ATOM 3428 C CA . PHE B 1 92 ? -19.828 -29 -0.939 1 98 92 PHE B CA 1
ATOM 3429 C C . PHE B 1 92 ? -20.234 -30.453 -1.179 1 98 92 PHE B C 1
ATOM 3431 O O . PHE B 1 92 ? -20.531 -31.188 -0.231 1 98 92 PHE B O 1
ATOM 3438 N N . ASP B 1 93 ? -20.281 -30.859 -2.406 1 98.06 93 ASP B N 1
ATOM 3439 C CA . ASP B 1 93 ? -20.516 -32.25 -2.76 1 98.06 93 ASP B CA 1
ATOM 3440 C C . ASP B 1 93 ? -19.453 -33.156 -2.164 1 98.06 93 ASP B C 1
ATOM 3442 O O . ASP B 1 93 ? -18.25 -32.844 -2.238 1 98.06 93 ASP B O 1
ATOM 3446 N N . GLU B 1 94 ? -19.812 -34.312 -1.629 1 96.88 94 GLU B N 1
ATOM 3447 C CA . GLU B 1 94 ? -18.906 -35.219 -0.939 1 96.88 94 GLU B CA 1
ATOM 3448 C C . GLU B 1 94 ? -18.031 -36 -1.931 1 96.88 94 GLU B C 1
ATOM 3450 O O . GLU B 1 94 ? -17.031 -36.594 -1.547 1 96.88 94 GLU B O 1
ATOM 3455 N N . ASP B 1 95 ? -18.328 -35.875 -3.205 1 97.5 95 ASP B N 1
ATOM 3456 C CA . ASP B 1 95 ? -17.625 -36.656 -4.223 1 97.5 95 ASP B CA 1
ATOM 3457 C C . ASP B 1 95 ? -16.469 -35.875 -4.812 1 97.5 95 ASP B C 1
ATOM 3459 O O . ASP B 1 95 ? -15.742 -36.375 -5.672 1 97.5 95 ASP B O 1
ATOM 3463 N N . ILE B 1 96 ? -16.312 -34.656 -4.359 1 98.19 96 ILE B N 1
ATOM 3464 C CA . ILE B 1 96 ? -15.234 -33.812 -4.891 1 98.19 96 ILE B CA 1
ATOM 3465 C C . ILE B 1 96 ? -13.883 -34.469 -4.578 1 98.19 96 ILE B C 1
ATOM 3467 O O . ILE B 1 96 ? -13.617 -34.844 -3.436 1 98.19 96 ILE B O 1
ATOM 3471 N N . THR B 1 97 ? -13.047 -34.594 -5.598 1 98.5 97 THR B N 1
ATOM 3472 C CA . THR B 1 97 ? -11.711 -35.156 -5.445 1 98.5 97 THR B CA 1
ATOM 3473 C C . THR B 1 97 ? -10.641 -34.094 -5.699 1 98.5 97 THR B C 1
ATOM 3475 O O . THR B 1 97 ? -10.953 -33 -6.133 1 98.5 97 THR B O 1
ATOM 3478 N N . ILE B 1 98 ? -9.414 -34.469 -5.453 1 98.5 98 ILE B N 1
ATOM 3479 C CA . ILE B 1 98 ? -8.25 -33.656 -5.734 1 98.5 98 ILE B CA 1
ATOM 3480 C C . ILE B 1 98 ? -8.195 -33.344 -7.23 1 98.5 98 ILE B C 1
ATOM 3482 O O . ILE B 1 98 ? -7.949 -32.188 -7.625 1 98.5 98 ILE B O 1
ATOM 3486 N N . LYS B 1 99 ? -8.477 -34.312 -8.016 1 98.56 99 LYS B N 1
ATOM 3487 C CA . LYS B 1 99 ? -8.484 -34.156 -9.469 1 98.56 99 LYS B CA 1
ATOM 3488 C C . LYS B 1 99 ? -9.477 -33.094 -9.906 1 98.56 99 LYS B C 1
ATOM 3490 O O . LYS B 1 99 ? -9.156 -32.25 -10.75 1 98.56 99 LYS B O 1
ATOM 3495 N N . HIS B 1 100 ? -10.633 -33.094 -9.328 1 98.56 100 HIS B N 1
ATOM 3496 C CA . HIS B 1 100 ? -11.664 -32.125 -9.672 1 98.56 100 HIS B CA 1
ATOM 3497 C C . HIS B 1 100 ? -11.203 -30.688 -9.375 1 98.56 100 HIS B C 1
ATOM 3499 O O . HIS B 1 100 ? -11.469 -29.766 -10.156 1 98.56 100 HIS B O 1
ATOM 3505 N N . LEU B 1 101 ? -10.531 -30.516 -8.258 1 98.56 101 LEU B N 1
ATOM 3506 C CA . LEU B 1 101 ? -10.031 -29.203 -7.871 1 98.56 101 LEU B CA 1
ATOM 3507 C C . LEU B 1 101 ? -8.922 -28.734 -8.812 1 98.56 101 LEU B C 1
ATOM 3509 O O . LEU B 1 101 ? -8.945 -27.609 -9.297 1 98.56 101 LEU B O 1
ATOM 3513 N N . LEU B 1 102 ? -8.008 -29.625 -9.141 1 98.69 102 LEU B N 1
ATOM 3514 C CA . LEU B 1 102 ? -6.875 -29.312 -10.008 1 98.69 102 LEU B CA 1
ATOM 3515 C C . LEU B 1 102 ? -7.348 -28.906 -11.398 1 98.69 102 LEU B C 1
ATOM 3517 O O . LEU B 1 102 ? -6.754 -28.047 -12.039 1 98.69 102 LEU B O 1
ATOM 3521 N N . LEU B 1 103 ? -8.461 -29.547 -11.82 1 98.62 103 LEU B N 1
ATOM 3522 C CA . LEU B 1 103 ? -8.891 -29.406 -13.211 1 98.62 103 LEU B CA 1
ATOM 3523 C C . LEU B 1 103 ? -10.039 -28.406 -13.328 1 98.62 103 LEU B C 1
ATOM 3525 O O . LEU B 1 103 ? -10.656 -28.297 -14.391 1 98.62 103 LEU B O 1
ATOM 3529 N N . HIS B 1 104 ? -10.398 -27.688 -12.266 1 97.88 104 HIS B N 1
ATOM 3530 C CA . HIS B 1 104 ? -11.445 -26.672 -12.273 1 97.88 104 HIS B CA 1
ATOM 3531 C C . HIS B 1 104 ? -12.789 -27.281 -12.688 1 97.88 104 HIS B C 1
ATOM 3533 O O . HIS B 1 104 ? -13.539 -26.672 -13.453 1 97.88 104 HIS B O 1
ATOM 3539 N N . THR B 1 105 ? -13.008 -28.5 -12.172 1 97.94 105 THR B N 1
ATOM 3540 C CA . THR B 1 105 ? -14.258 -29.172 -12.508 1 97.94 105 THR B CA 1
ATOM 3541 C C . THR B 1 105 ? -15.008 -29.578 -11.242 1 97.94 105 THR B C 1
ATOM 3543 O O . THR B 1 105 ? -15.867 -30.469 -11.273 1 97.94 105 THR B O 1
ATOM 3546 N N . SER B 1 106 ? -14.695 -28.984 -10.109 1 97.62 106 SER B N 1
ATOM 3547 C CA . SER B 1 106 ? -15.281 -29.391 -8.836 1 97.62 106 SER B CA 1
ATOM 3548 C C . SER B 1 106 ? -16.703 -28.875 -8.688 1 97.62 106 SER B C 1
ATOM 3550 O O . SER B 1 106 ? -17.5 -29.422 -7.914 1 97.62 106 SER B O 1
ATOM 3552 N N . GLY B 1 107 ? -16.984 -27.766 -9.352 1 96.94 107 GLY B N 1
ATOM 3553 C CA . GLY B 1 107 ? -18.312 -27.188 -9.25 1 96.94 107 GLY B CA 1
ATOM 3554 C C . GLY B 1 107 ? -18.5 -26.328 -8.016 1 96.94 107 GLY B C 1
ATOM 3555 O O . GLY B 1 107 ? -19.578 -25.75 -7.805 1 96.94 107 GLY B O 1
ATOM 3556 N N . ILE B 1 108 ? -17.5 -26.156 -7.199 1 96.38 108 ILE B N 1
ATOM 3557 C CA . ILE B 1 108 ? -17.641 -25.359 -5.977 1 96.38 108 ILE B CA 1
ATOM 3558 C C . ILE B 1 108 ? -17.734 -23.891 -6.328 1 96.38 108 ILE B C 1
ATOM 3560 O O . ILE B 1 108 ? -17.344 -23.469 -7.426 1 96.38 108 ILE B O 1
ATOM 3564 N N . PRO B 1 109 ? -18.297 -23.062 -5.402 1 95.31 109 PRO B N 1
ATOM 3565 C CA . PRO B 1 109 ? -18.312 -21.609 -5.633 1 95.31 109 PRO B CA 1
ATOM 3566 C C . PRO B 1 109 ? -16.922 -20.984 -5.586 1 95.31 109 PRO B C 1
ATOM 3568 O O . PRO B 1 109 ? -16.047 -21.484 -4.879 1 95.31 109 PRO B O 1
ATOM 3571 N N . ASP B 1 110 ? -16.781 -19.969 -6.363 1 94.19 110 ASP B N 1
ATOM 3572 C CA . ASP B 1 110 ? -15.555 -19.172 -6.266 1 94.19 110 ASP B CA 1
ATOM 3573 C C . ASP B 1 110 ? -15.719 -18.031 -5.266 1 94.19 110 ASP B C 1
ATOM 3575 O O . ASP B 1 110 ? -16.828 -17.766 -4.793 1 94.19 110 ASP B O 1
ATOM 3579 N N . TYR B 1 111 ? -14.578 -17.5 -4.863 1 89.56 111 TYR B N 1
ATOM 3580 C CA . TYR B 1 111 ? -14.703 -16.375 -3.938 1 89.56 111 TYR B CA 1
ATOM 3581 C C . TYR B 1 111 ? -14.727 -15.047 -4.688 1 89.56 111 TYR B C 1
ATOM 3583 O O . TYR B 1 111 ? -15 -14 -4.098 1 89.56 111 TYR B O 1
ATOM 3591 N N . PHE B 1 112 ? -14.336 -15.094 -5.957 1 78.94 112 PHE B N 1
ATOM 3592 C CA . PHE B 1 112 ? -14.461 -13.93 -6.828 1 78.94 112 PHE B CA 1
ATOM 3593 C C . PHE B 1 112 ? -15.406 -14.227 -7.984 1 78.94 112 PHE B C 1
ATOM 3595 O O . PHE B 1 112 ? -15.195 -15.18 -8.742 1 78.94 112 PHE B O 1
ATOM 3602 N N . GLU B 1 113 ? -16.594 -13.805 -7.836 1 65.62 113 GLU B N 1
ATOM 3603 C CA . GLU B 1 113 ? -17.547 -14.109 -8.898 1 65.62 113 GLU B CA 1
ATOM 3604 C C . GLU B 1 113 ? -17.703 -12.93 -9.859 1 65.62 113 GLU B C 1
ATOM 3606 O O . GLU B 1 113 ? -18.109 -11.844 -9.453 1 65.62 113 GLU B O 1
ATOM 3611 N N . ASP B 1 114 ? -17.141 -13.086 -11 1 55.53 114 ASP B N 1
ATOM 3612 C CA . ASP B 1 114 ? -17.188 -12.062 -12.039 1 55.53 114 ASP B CA 1
ATOM 3613 C C . ASP B 1 114 ? -18.609 -11.539 -12.234 1 55.53 114 ASP B C 1
ATOM 3615 O O . ASP B 1 114 ? -18.812 -10.344 -12.438 1 55.53 114 ASP B O 1
ATOM 3619 N N . GLU B 1 115 ? -19.547 -12.461 -12.242 1 47.25 115 GLU B N 1
ATOM 3620 C CA . GLU B 1 115 ? -20.906 -12.039 -12.562 1 47.25 115 GLU B CA 1
ATOM 3621 C C . GLU B 1 115 ? -21.438 -11.078 -11.508 1 47.25 115 GLU B C 1
ATOM 3623 O O . GLU B 1 115 ? -22.219 -10.18 -11.828 1 47.25 115 GLU B O 1
ATOM 3628 N N . THR B 1 116 ? -21 -11.234 -10.398 1 44.22 116 THR B N 1
ATOM 3629 C CA . THR B 1 116 ? -21.562 -10.43 -9.32 1 44.22 116 THR B CA 1
ATOM 3630 C C . THR B 1 116 ? -20.594 -9.32 -8.906 1 44.22 116 THR B C 1
ATOM 3632 O O . THR B 1 116 ? -21.016 -8.297 -8.359 1 44.22 116 THR B O 1
ATOM 3635 N N . MET B 1 117 ? -19.391 -9.539 -9.352 1 57 117 MET B N 1
ATOM 3636 C CA . MET B 1 117 ? -18.406 -8.547 -8.93 1 57 117 MET B CA 1
ATOM 3637 C C . MET B 1 117 ? -17.922 -7.73 -10.117 1 57 117 MET B C 1
ATOM 3639 O O . MET B 1 117 ? -17.531 -8.289 -11.148 1 57 117 MET B O 1
ATOM 3643 N N . ARG B 1 118 ? -18.25 -6.504 -9.969 1 53.94 118 ARG B N 1
ATOM 3644 C CA . ARG B 1 118 ? -17.906 -5.57 -11.039 1 53.94 118 ARG B CA 1
ATOM 3645 C C . ARG B 1 118 ? -16.391 -5.461 -11.195 1 53.94 118 ARG B C 1
ATOM 3647 O O . ARG B 1 118 ? -15.883 -5.383 -12.312 1 53.94 118 ARG B O 1
ATOM 3654 N N . ALA B 1 119 ? -15.82 -5.488 -9.984 1 68.12 119 ALA B N 1
ATOM 3655 C CA . ALA B 1 119 ? -14.367 -5.328 -10.008 1 68.12 119 ALA B CA 1
ATOM 3656 C C . ALA B 1 119 ? -13.711 -6.121 -8.883 1 68.12 119 ALA B C 1
ATOM 3658 O O . ALA B 1 119 ? -14.281 -6.254 -7.793 1 68.12 119 ALA B O 1
ATOM 3659 N N . TYR B 1 120 ? -12.602 -6.816 -9.242 1 75.19 120 TYR B N 1
ATOM 3660 C CA . TYR B 1 120 ? -11.812 -7.551 -8.258 1 75.19 120 TYR B CA 1
ATOM 3661 C C . TYR B 1 120 ? -11.664 -6.75 -6.973 1 75.19 120 TYR B C 1
ATOM 3663 O O . TYR B 1 120 ? -11.75 -7.305 -5.875 1 75.19 120 TYR B O 1
ATOM 3671 N N . GLU B 1 121 ? -11.656 -5.5 -7.07 1 78 121 GLU B N 1
ATOM 3672 C CA . GLU B 1 121 ? -11.445 -4.609 -5.934 1 78 121 GLU B CA 1
ATOM 3673 C C . GLU B 1 121 ? -12.672 -4.574 -5.027 1 78 121 GLU B C 1
ATOM 3675 O O . GLU B 1 121 ? -12.57 -4.223 -3.85 1 78 121 GLU B O 1
ATOM 3680 N N . ASP B 1 122 ? -13.82 -4.988 -5.559 1 79.5 122 ASP B N 1
ATOM 3681 C CA . ASP B 1 122 ? -15.055 -4.953 -4.781 1 79.5 122 ASP B CA 1
ATOM 3682 C C . ASP B 1 122 ? -15 -5.941 -3.619 1 79.5 122 ASP B C 1
ATOM 3684 O O . ASP B 1 122 ? -15.656 -5.738 -2.594 1 79.5 122 ASP B O 1
ATOM 3688 N N . LEU B 1 123 ? -14.156 -6.906 -3.799 1 82.06 123 LEU B N 1
ATOM 3689 C CA . LEU B 1 123 ? -13.984 -7.922 -2.766 1 82.06 123 LEU B CA 1
ATOM 3690 C C . LEU B 1 123 ? -13.469 -7.301 -1.473 1 82.06 123 LEU B C 1
ATOM 3692 O O . LEU B 1 123 ? -13.766 -7.785 -0.38 1 82.06 123 LEU B O 1
ATOM 3696 N N . TRP B 1 124 ? -12.812 -6.215 -1.644 1 86.88 124 TRP B N 1
ATOM 3697 C CA . TRP B 1 124 ? -12.023 -5.699 -0.526 1 86.88 124 TRP B CA 1
ATOM 3698 C C . TRP B 1 124 ? -12.719 -4.516 0.13 1 86.88 124 TRP B C 1
ATOM 3700 O O . TRP B 1 124 ? -12.117 -3.789 0.921 1 86.88 124 TRP B O 1
ATOM 3710 N N . ILE B 1 125 ? -13.953 -4.297 -0.248 1 82.75 125 ILE B N 1
ATOM 3711 C CA . ILE B 1 125 ? -14.711 -3.18 0.307 1 82.75 125 ILE B CA 1
ATOM 3712 C C . ILE B 1 125 ? -15.055 -3.467 1.767 1 82.75 125 ILE B C 1
ATOM 3714 O O . ILE B 1 125 ? -14.891 -2.604 2.631 1 82.75 125 ILE B O 1
ATOM 3718 N N . GLN B 1 126 ? -15.453 -4.688 2.021 1 79.62 126 GLN B N 1
ATOM 3719 C CA . GLN B 1 126 ? -15.836 -5 3.393 1 79.62 126 GLN B CA 1
ATOM 3720 C C . GLN B 1 126 ? -14.805 -5.895 4.066 1 79.62 126 GLN B C 1
ATOM 3722 O O . GLN B 1 126 ? -14.805 -6.047 5.289 1 79.62 126 GLN B O 1
ATOM 3727 N N . LYS B 1 127 ? -13.969 -6.516 3.275 1 86.81 127 LYS B N 1
ATOM 3728 C CA . LYS B 1 127 ? -12.891 -7.363 3.77 1 86.81 127 LYS B CA 1
ATOM 3729 C C . LYS B 1 127 ? -11.523 -6.809 3.363 1 86.81 127 LYS B C 1
ATOM 3731 O O . LYS B 1 127 ? -11.086 -6.992 2.225 1 86.81 127 LYS B O 1
ATOM 3736 N N . PRO B 1 128 ? -10.852 -6.227 4.352 1 93.5 128 PRO B N 1
ATOM 3737 C CA . PRO B 1 128 ? -9.578 -5.621 3.959 1 93.5 128 PRO B CA 1
ATOM 3738 C C . PRO B 1 128 ? -8.594 -6.637 3.383 1 93.5 128 PRO B C 1
ATOM 3740 O O . PRO B 1 128 ? -8.312 -7.652 4.016 1 93.5 128 PRO B O 1
ATOM 3743 N N . MET B 1 129 ? -8.023 -6.316 2.221 1 94.62 129 MET B N 1
ATOM 3744 C CA . MET B 1 129 ? -7.109 -7.211 1.51 1 94.62 129 MET B CA 1
ATOM 3745 C C . MET B 1 129 ? -5.871 -7.504 2.348 1 94.62 129 MET B C 1
ATOM 3747 O O . MET B 1 129 ? -5.262 -8.562 2.211 1 94.62 129 MET B O 1
ATOM 3751 N N . TYR B 1 130 ? -5.484 -6.562 3.227 1 94.94 130 TYR B N 1
ATOM 3752 C CA . TYR B 1 130 ? -4.246 -6.742 3.977 1 94.94 130 TYR B CA 1
ATOM 3753 C C . TYR B 1 130 ? -4.457 -7.668 5.168 1 94.94 130 TYR B C 1
ATOM 3755 O O . TYR B 1 130 ? -3.529 -7.918 5.941 1 94.94 130 TYR B O 1
ATOM 3763 N N . ARG B 1 131 ? -5.652 -8.242 5.324 1 93.75 131 ARG B N 1
ATOM 3764 C CA . ARG B 1 131 ? -5.934 -9.266 6.32 1 93.75 131 ARG B CA 1
ATOM 3765 C C . ARG B 1 131 ? -5.773 -10.664 5.727 1 93.75 131 ARG B C 1
ATOM 3767 O O . ARG B 1 131 ? -5.777 -11.656 6.453 1 93.75 131 ARG B O 1
ATOM 3774 N N . MET B 1 132 ? -5.602 -10.766 4.449 1 94.94 132 MET B N 1
ATOM 3775 C CA . MET B 1 132 ? -5.465 -12.039 3.754 1 94.94 132 MET B CA 1
ATOM 3776 C C . MET B 1 132 ? -4.016 -12.516 3.771 1 94.94 132 MET B C 1
ATOM 3778 O O . MET B 1 132 ? -3.342 -12.508 2.74 1 94.94 132 MET B O 1
ATOM 3782 N N . LYS B 1 133 ? -3.584 -13.031 4.945 1 95 133 LYS B N 1
ATOM 3783 C CA . LYS B 1 133 ? -2.172 -13.312 5.188 1 95 133 LYS B CA 1
ATOM 3784 C C . LYS B 1 133 ? -1.878 -14.805 5.062 1 95 133 LYS B C 1
ATOM 3786 O O . LYS B 1 133 ? -0.738 -15.203 4.809 1 95 133 LYS B O 1
ATOM 3791 N N . LYS B 1 134 ? -2.898 -15.609 5.285 1 97.12 134 LYS B N 1
ATOM 3792 C CA . LYS B 1 134 ? -2.748 -17.062 5.23 1 97.12 134 LYS B CA 1
ATOM 3793 C C . LYS B 1 134 ? -3.834 -17.688 4.367 1 97.12 134 LYS B C 1
ATOM 3795 O O . LYS B 1 134 ? -4.867 -17.078 4.102 1 97.12 134 LYS B O 1
ATOM 3800 N N . THR B 1 135 ? -3.584 -18.906 4.02 1 98.38 135 THR B N 1
ATOM 3801 C CA . THR B 1 135 ? -4.504 -19.625 3.139 1 98.38 135 THR B CA 1
ATOM 3802 C C . THR B 1 135 ? -5.895 -19.703 3.764 1 98.38 135 THR B C 1
ATOM 3804 O O . THR B 1 135 ? -6.898 -19.5 3.08 1 98.38 135 THR B O 1
ATOM 3807 N N . SER B 1 136 ? -5.969 -19.906 5.07 1 98.12 136 SER B N 1
ATOM 3808 C CA . SER B 1 136 ? -7.23 -20.125 5.762 1 98.12 136 SER B CA 1
ATOM 3809 C C . SER B 1 136 ? -8.047 -18.844 5.844 1 98.12 136 SER B C 1
ATOM 3811 O O . SER B 1 136 ? -9.242 -18.875 6.133 1 98.12 136 SER B O 1
ATOM 3813 N N . ASP B 1 137 ? -7.363 -17.703 5.613 1 96.69 137 ASP B N 1
ATOM 3814 C CA . ASP B 1 137 ? -8.07 -16.422 5.68 1 96.69 137 ASP B CA 1
ATOM 3815 C C . ASP B 1 137 ? -9.109 -16.312 4.566 1 96.69 137 ASP B C 1
ATOM 3817 O O . ASP B 1 137 ? -10.047 -15.523 4.656 1 96.69 137 ASP B O 1
ATOM 3821 N N . TYR B 1 138 ? -9.016 -17.125 3.537 1 96.56 138 TYR B N 1
ATOM 3822 C CA . TYR B 1 138 ? -9.914 -17.078 2.389 1 96.56 138 TYR B CA 1
ATOM 3823 C C . TYR B 1 138 ? -11.188 -17.859 2.654 1 96.56 138 TYR B C 1
ATOM 3825 O O . TYR B 1 138 ? -12.172 -17.719 1.926 1 96.56 138 TYR B O 1
ATOM 3833 N N . LEU B 1 139 ? -11.219 -18.703 3.68 1 97.12 139 LEU B N 1
ATOM 3834 C CA . LEU B 1 139 ? -12.344 -19.594 3.938 1 97.12 139 LEU B CA 1
ATOM 3835 C C . LEU B 1 139 ? -13.633 -18.797 4.105 1 97.12 139 LEU B C 1
ATOM 3837 O O . LEU B 1 139 ? -14.688 -19.203 3.598 1 97.12 139 LEU B O 1
ATOM 3841 N N . SER B 1 140 ? -13.531 -17.656 4.734 1 93.69 140 SER B N 1
ATOM 3842 C CA . SER B 1 140 ? -14.719 -16.859 5.039 1 93.69 140 SER B CA 1
ATOM 3843 C C . SER B 1 140 ? -15.422 -16.406 3.762 1 93.69 140 SER B C 1
ATOM 3845 O O . SER B 1 140 ? -16.594 -16.031 3.793 1 93.69 140 SER B O 1
ATOM 3847 N N . LEU B 1 141 ? -14.75 -16.453 2.674 1 93.44 141 LEU B N 1
ATOM 3848 C CA . LEU B 1 141 ? -15.273 -15.898 1.431 1 93.44 141 LEU B CA 1
ATOM 3849 C C . LEU B 1 141 ? -16.109 -16.938 0.68 1 93.44 141 LEU B C 1
ATOM 3851 O O . LEU B 1 141 ? -16.859 -16.594 -0.227 1 93.44 141 LEU B O 1
ATOM 3855 N N . PHE B 1 142 ? -15.961 -18.266 1.048 1 95.69 142 PHE B N 1
ATOM 3856 C CA . PHE B 1 142 ? -16.672 -19.219 0.197 1 95.69 142 PHE B CA 1
ATOM 3857 C C . PHE B 1 142 ? -17.078 -20.453 0.989 1 95.69 142 PHE B C 1
ATOM 3859 O O . PHE B 1 142 ? -17.844 -21.297 0.498 1 95.69 142 PHE B O 1
ATOM 3866 N N . GLN B 1 143 ? -16.672 -20.641 2.238 1 96.62 143 GLN B N 1
ATOM 3867 C CA . GLN B 1 143 ? -16.812 -21.875 3.002 1 96.62 143 GLN B CA 1
ATOM 3868 C C . GLN B 1 143 ? -18.281 -22.25 3.148 1 96.62 143 GLN B C 1
ATOM 3870 O O . GLN B 1 143 ? -18.641 -23.438 3.131 1 96.62 143 GLN B O 1
ATOM 3875 N N . GLN B 1 144 ? -19.172 -21.203 3.217 1 96.75 144 GLN B N 1
ATOM 3876 C CA . GLN B 1 144 ? -20.594 -21.469 3.494 1 96.75 144 GLN B CA 1
ATOM 3877 C C . GLN B 1 144 ? -21.422 -21.344 2.225 1 96.75 144 GLN B C 1
ATOM 3879 O O . GLN B 1 144 ? -22.656 -21.297 2.291 1 96.75 144 GLN B O 1
ATOM 3884 N N . LYS B 1 145 ? -20.797 -21.219 1.093 1 95.88 145 LYS B N 1
ATOM 3885 C CA . LYS B 1 145 ? -21.516 -21.047 -0.163 1 95.88 145 LYS B CA 1
ATOM 3886 C C . LYS B 1 145 ? -21.891 -22.406 -0.771 1 95.88 145 LYS B C 1
ATOM 3888 O O . LYS B 1 145 ? -21.203 -23.406 -0.534 1 95.88 145 LYS B O 1
ATOM 3893 N N . LYS B 1 146 ? -22.875 -22.391 -1.551 1 96.88 146 LYS B N 1
ATOM 3894 C CA . LYS B 1 146 ? -23.406 -23.609 -2.172 1 96.88 146 LYS B CA 1
ATOM 3895 C C . LYS B 1 146 ? -22.703 -23.891 -3.496 1 96.88 146 LYS B C 1
ATOM 3897 O O . LYS B 1 146 ? -22.094 -23 -4.094 1 96.88 146 LYS B O 1
ATOM 3902 N N . MET B 1 147 ? -22.844 -25.188 -3.895 1 97 147 MET B N 1
ATOM 3903 C CA . MET B 1 147 ? -22.344 -25.609 -5.203 1 97 147 MET B CA 1
ATOM 3904 C C . MET B 1 147 ? -22.953 -24.75 -6.312 1 97 147 MET B C 1
ATOM 3906 O O . MET B 1 147 ? -24.109 -24.359 -6.23 1 97 147 MET B O 1
ATOM 3910 N N . VAL B 1 148 ? -22.141 -24.438 -7.363 1 95.19 148 VAL B N 1
ATOM 3911 C CA . VAL B 1 148 ? -22.672 -23.672 -8.484 1 95.19 148 VAL B CA 1
ATOM 3912 C C . VAL B 1 148 ? -22.984 -24.594 -9.648 1 95.19 148 VAL B C 1
ATOM 3914 O O . VAL B 1 148 ? -23.734 -24.234 -10.562 1 95.19 148 VAL B O 1
ATOM 3917 N N . SER B 1 149 ? -22.422 -25.828 -9.672 1 96.38 149 SER B N 1
ATOM 3918 C CA . SER B 1 149 ? -22.703 -26.891 -10.641 1 96.38 149 SER B CA 1
ATOM 3919 C C . SER B 1 149 ? -22.359 -28.266 -10.07 1 96.38 149 SER B C 1
ATOM 3921 O O . SER B 1 149 ? -21.641 -28.359 -9.078 1 96.38 149 SER B O 1
ATOM 3923 N N . PRO B 1 150 ? -22.906 -29.312 -10.695 1 96.5 150 PRO B N 1
ATOM 3924 C CA . PRO B 1 150 ? -22.484 -30.656 -10.266 1 96.5 150 PRO B CA 1
ATOM 3925 C C . PRO B 1 150 ? -21.016 -30.922 -10.547 1 96.5 150 PRO B C 1
ATOM 3927 O O . PRO B 1 150 ? -20.422 -30.297 -11.438 1 96.5 150 PRO B O 1
ATOM 3930 N N . VAL B 1 151 ? -20.453 -31.781 -9.789 1 96.56 151 VAL B N 1
ATOM 3931 C CA . VAL B 1 151 ? -19.062 -32.219 -9.984 1 96.56 151 VAL B CA 1
ATOM 3932 C C . VAL B 1 151 ? -18.875 -32.719 -11.414 1 96.56 151 VAL B C 1
ATOM 3934 O O . VAL B 1 151 ? -19.719 -33.438 -11.945 1 96.56 151 VAL B O 1
ATOM 3937 N N . GLU B 1 152 ? -17.875 -32.25 -12.094 1 92.81 152 GLU B N 1
ATOM 3938 C CA . GLU B 1 152 ? -17.391 -32.688 -13.398 1 92.81 152 GLU B CA 1
ATOM 3939 C C . GLU B 1 152 ? -18.312 -32.219 -14.516 1 92.81 152 GLU B C 1
ATOM 3941 O O . GLU B 1 152 ? -18.125 -32.594 -15.68 1 92.81 152 GLU B O 1
ATOM 3946 N N . ALA B 1 153 ? -19.25 -31.359 -14.148 1 88.38 153 ALA B N 1
ATOM 3947 C CA . ALA B 1 153 ? -20.234 -30.938 -15.148 1 88.38 153 ALA B CA 1
ATOM 3948 C C . ALA B 1 153 ? -19.625 -29.938 -16.125 1 88.38 153 ALA B C 1
ATOM 3950 O O . ALA B 1 153 ? -19.953 -29.953 -17.328 1 88.38 153 ALA B O 1
ATOM 3951 N N . MET B 1 154 ? -18.812 -29.109 -15.633 1 91.44 154 MET B N 1
ATOM 3952 C CA . MET B 1 154 ? -18.281 -28.062 -16.484 1 91.44 154 MET B CA 1
ATOM 3953 C C . MET B 1 154 ? -16.938 -27.562 -15.969 1 91.44 154 MET B C 1
ATOM 3955 O O . MET B 1 154 ? -16.672 -27.609 -14.766 1 91.44 154 MET B O 1
ATOM 3959 N N . PHE B 1 155 ? -16.141 -27.172 -16.984 1 94.75 155 PHE B N 1
ATOM 3960 C CA . PHE B 1 155 ? -14.922 -26.453 -16.641 1 94.75 155 PHE B CA 1
ATOM 3961 C C . PHE B 1 155 ? -15.234 -25 -16.266 1 94.75 155 PHE B C 1
ATOM 3963 O O . PHE B 1 155 ? -15.844 -24.266 -17.047 1 94.75 155 PHE B O 1
ATOM 3970 N N . HIS B 1 156 ? -14.797 -24.609 -15.102 1 92 156 HIS B N 1
ATOM 3971 C CA . HIS B 1 156 ? -14.891 -23.234 -14.641 1 92 156 HIS B CA 1
ATOM 3972 C C . HIS B 1 156 ? -13.695 -22.859 -13.758 1 92 156 HIS B C 1
ATOM 3974 O O . HIS B 1 156 ? -13.609 -23.312 -12.617 1 92 156 HIS B O 1
ATOM 3980 N N . ALA B 1 157 ? -12.852 -22.016 -14.414 1 91.06 157 ALA B N 1
ATOM 3981 C CA . ALA B 1 157 ? -11.695 -21.594 -13.625 1 91.06 157 ALA B CA 1
ATOM 3982 C C . ALA B 1 157 ? -12.125 -21.094 -12.25 1 91.06 157 ALA B C 1
ATOM 3984 O O . ALA B 1 157 ? -12.992 -20.234 -12.133 1 91.06 157 ALA B O 1
ATOM 3985 N N . ASN B 1 158 ? -11.539 -21.656 -11.25 1 94.88 158 ASN B N 1
ATOM 3986 C CA . ASN B 1 158 ? -12.008 -21.469 -9.883 1 94.88 158 ASN B CA 1
ATOM 3987 C C . ASN B 1 158 ? -10.844 -21.234 -8.922 1 94.88 158 ASN B C 1
ATOM 3989 O O . ASN B 1 158 ? -10.008 -22.125 -8.727 1 94.88 158 ASN B O 1
ATOM 3993 N N . HIS B 1 159 ? -10.797 -20.078 -8.312 1 95.75 159 HIS B N 1
ATOM 3994 C CA . HIS B 1 159 ? -9.719 -19.75 -7.391 1 95.75 159 HIS B CA 1
ATOM 3995 C C . HIS B 1 159 ? -9.922 -20.422 -6.039 1 95.75 159 HIS B C 1
ATOM 3997 O O . HIS B 1 159 ? -8.953 -20.844 -5.398 1 95.75 159 HIS B O 1
ATOM 4003 N N . ALA B 1 160 ? -11.125 -20.547 -5.609 1 97 160 ALA B N 1
ATOM 4004 C CA . ALA B 1 160 ? -11.422 -21.188 -4.336 1 97 160 ALA B CA 1
ATOM 4005 C C . ALA B 1 160 ? -10.922 -22.641 -4.32 1 97 160 ALA B C 1
ATOM 4007 O O . ALA B 1 160 ? -10.43 -23.125 -3.299 1 97 160 ALA B O 1
ATOM 4008 N N . GLY B 1 161 ? -11.023 -23.297 -5.441 1 97.94 161 GLY B N 1
ATOM 4009 C CA . GLY B 1 161 ? -10.508 -24.656 -5.539 1 97.94 161 GLY B CA 1
ATOM 4010 C C . GLY B 1 161 ? -9.023 -24.75 -5.25 1 97.94 161 GLY B C 1
ATOM 4011 O O . GLY B 1 161 ? -8.578 -25.672 -4.562 1 97.94 161 GLY B O 1
ATOM 4012 N N . TYR B 1 162 ? -8.328 -23.812 -5.711 1 98.5 162 TYR B N 1
ATOM 4013 C CA . TYR B 1 162 ? -6.887 -23.812 -5.48 1 98.5 162 TYR B CA 1
ATOM 4014 C C . TYR B 1 162 ? -6.559 -23.391 -4.055 1 98.5 162 TYR B C 1
ATOM 4016 O O . TYR B 1 162 ? -5.582 -23.859 -3.473 1 98.5 162 TYR B O 1
ATOM 4024 N N . ILE B 1 163 ? -7.387 -22.531 -3.484 1 98.62 163 ILE B N 1
ATOM 4025 C CA . ILE B 1 163 ? -7.23 -22.234 -2.062 1 98.62 163 ILE B CA 1
ATOM 4026 C C . ILE B 1 163 ? -7.387 -23.531 -1.255 1 98.62 163 ILE B C 1
ATOM 4028 O O . ILE B 1 163 ? -6.578 -23.812 -0.369 1 98.62 163 ILE B O 1
ATOM 4032 N N . VAL B 1 164 ? -8.367 -24.312 -1.578 1 98.75 164 VAL B N 1
ATOM 4033 C CA . VAL B 1 164 ? -8.617 -25.578 -0.894 1 98.75 164 VAL B CA 1
ATOM 4034 C C . VAL B 1 164 ? -7.426 -26.5 -1.072 1 98.75 164 VAL B C 1
ATOM 4036 O O . VAL B 1 164 ? -6.977 -27.141 -0.115 1 98.75 164 VAL B O 1
ATOM 4039 N N . LEU B 1 165 ? -6.871 -26.562 -2.311 1 98.88 165 LEU B N 1
ATOM 4040 C CA . LEU B 1 165 ? -5.684 -27.375 -2.553 1 98.88 165 LEU B CA 1
ATOM 4041 C C . LEU B 1 165 ? -4.531 -26.922 -1.652 1 98.88 165 LEU B C 1
ATOM 4043 O O . LEU B 1 165 ? -3.789 -27.766 -1.134 1 98.88 165 LEU B O 1
ATOM 4047 N N . GLY B 1 166 ? -4.375 -25.594 -1.5 1 98.88 166 GLY B N 1
ATOM 4048 C CA . GLY B 1 166 ? -3.363 -25.094 -0.585 1 98.88 166 GLY B CA 1
ATOM 4049 C C . GLY B 1 166 ? -3.57 -25.547 0.846 1 98.88 166 GLY B C 1
ATOM 4050 O O . GLY B 1 166 ? -2.613 -25.906 1.532 1 98.88 166 GLY B O 1
ATOM 4051 N N . LEU B 1 167 ? -4.832 -25.531 1.307 1 98.81 167 LEU B N 1
ATOM 4052 C CA . LEU B 1 167 ? -5.16 -25.984 2.648 1 98.81 167 LEU B CA 1
ATOM 4053 C C . LEU B 1 167 ? -4.824 -27.469 2.805 1 98.81 167 LEU B C 1
ATOM 4055 O O . LEU B 1 167 ? -4.34 -27.891 3.855 1 98.81 167 LEU B O 1
ATOM 4059 N N . ILE B 1 168 ? -5.039 -28.25 1.801 1 98.75 168 ILE B N 1
ATOM 4060 C CA . ILE B 1 168 ? -4.715 -29.672 1.814 1 98.75 168 ILE B CA 1
ATOM 4061 C C . ILE B 1 168 ? -3.205 -29.859 1.929 1 98.75 168 ILE B C 1
ATOM 4063 O O . ILE B 1 168 ? -2.732 -30.672 2.727 1 98.75 168 ILE B O 1
ATOM 4067 N N . ILE B 1 169 ? -2.432 -29.094 1.143 1 98.75 169 ILE B N 1
ATOM 4068 C CA . ILE B 1 169 ? -0.975 -29.156 1.201 1 98.75 169 ILE B CA 1
ATOM 4069 C C . ILE B 1 169 ? -0.502 -28.875 2.625 1 98.75 169 ILE B C 1
ATOM 4071 O O . ILE B 1 169 ? 0.329 -29.609 3.166 1 98.75 169 ILE B O 1
ATOM 4075 N N . GLU B 1 170 ? -1.09 -27.781 3.195 1 98.75 170 GLU B N 1
ATOM 4076 C CA . GLU B 1 170 ? -0.707 -27.438 4.559 1 98.75 170 GLU B CA 1
ATOM 4077 C C . GLU B 1 170 ? -1.043 -28.547 5.535 1 98.75 170 GLU B C 1
ATOM 4079 O O . GLU B 1 170 ? -0.234 -28.891 6.402 1 98.75 170 GLU B O 1
ATOM 4084 N N . GLN B 1 171 ? -2.207 -29.141 5.383 1 98.12 171 GLN B N 1
ATOM 4085 C CA . GLN B 1 171 ? -2.648 -30.188 6.297 1 98.12 171 GLN B CA 1
ATOM 4086 C C . GLN B 1 171 ? -1.779 -31.438 6.168 1 98.12 171 GLN B C 1
ATOM 4088 O O . GLN B 1 171 ? -1.372 -32.031 7.172 1 98.12 171 GLN B O 1
ATOM 4093 N N . VAL B 1 172 ? -1.435 -31.828 4.98 1 97.94 172 VAL B N 1
ATOM 4094 C CA . VAL B 1 172 ? -0.719 -33.062 4.699 1 97.94 172 VAL B CA 1
ATOM 4095 C C . VAL B 1 172 ? 0.75 -32.906 5.086 1 97.94 172 VAL B C 1
ATOM 4097 O O . VAL B 1 172 ? 1.373 -33.875 5.566 1 97.94 172 VAL B O 1
ATOM 4100 N N . THR B 1 173 ? 1.329 -31.719 4.973 1 98.19 173 THR B N 1
ATOM 4101 C CA . THR B 1 173 ? 2.77 -31.547 5.129 1 98.19 173 THR B CA 1
ATOM 4102 C C . THR B 1 173 ? 3.096 -30.938 6.488 1 98.19 173 THR B C 1
ATOM 4104 O O . THR B 1 173 ? 4.234 -31.016 6.957 1 98.19 173 THR B O 1
ATOM 4107 N N . GLY B 1 174 ? 2.129 -30.172 7.047 1 97.94 174 GLY B N 1
ATOM 4108 C CA . GLY B 1 174 ? 2.395 -29.422 8.266 1 97.94 174 GLY B CA 1
ATOM 4109 C C . GLY B 1 174 ? 3.139 -28.125 8.016 1 97.94 174 GLY B C 1
ATOM 4110 O O . GLY B 1 174 ? 3.477 -27.406 8.961 1 97.94 174 GLY B O 1
ATOM 4111 N N . MET B 1 175 ? 3.381 -27.828 6.793 1 98.31 175 MET B N 1
ATOM 4112 C CA . MET B 1 175 ? 4.102 -26.609 6.43 1 98.31 175 MET B CA 1
ATOM 4113 C C . MET B 1 175 ? 3.139 -25.547 5.922 1 98.31 175 MET B C 1
ATOM 4115 O O . MET B 1 175 ? 2.088 -25.859 5.363 1 98.31 175 MET B O 1
ATOM 4119 N N . ASP B 1 176 ? 3.549 -24.297 6.129 1 98.5 176 ASP B N 1
ATOM 4120 C CA . ASP B 1 176 ? 2.857 -23.219 5.43 1 98.5 176 ASP B CA 1
ATOM 4121 C C . ASP B 1 176 ? 2.967 -23.391 3.916 1 98.5 176 ASP B C 1
ATOM 4123 O O . ASP B 1 176 ? 4.023 -23.766 3.402 1 98.5 176 ASP B O 1
ATOM 4127 N N . PHE B 1 177 ? 1.871 -23.047 3.26 1 98.69 177 PHE B N 1
ATOM 4128 C CA . PHE B 1 177 ? 1.811 -23.25 1.816 1 98.69 177 PHE B CA 1
ATOM 4129 C C . PHE B 1 177 ? 2.998 -22.594 1.128 1 98.69 177 PHE B C 1
ATOM 4131 O O . PHE B 1 177 ? 3.699 -23.219 0.34 1 98.69 177 PHE B O 1
ATOM 4138 N N . SER B 1 178 ? 3.213 -21.297 1.417 1 98.5 178 SER B N 1
ATOM 4139 C CA . SER B 1 178 ? 4.266 -20.547 0.732 1 98.5 178 SER B CA 1
ATOM 4140 C C . SER B 1 178 ? 5.641 -21.141 1.03 1 98.5 178 SER B C 1
ATOM 4142 O O . SER B 1 178 ? 6.492 -21.219 0.141 1 98.5 178 SER B O 1
ATOM 4144 N N . GLU B 1 179 ? 5.859 -21.562 2.223 1 98.19 179 GLU B N 1
ATOM 4145 C CA . GLU B 1 179 ? 7.121 -22.188 2.594 1 98.19 179 GLU B CA 1
ATOM 4146 C C . GLU B 1 179 ? 7.34 -23.484 1.816 1 98.19 179 GLU B C 1
ATOM 4148 O O . GLU B 1 179 ? 8.453 -23.766 1.37 1 98.19 179 GLU B O 1
ATOM 4153 N N . TYR B 1 180 ? 6.305 -24.266 1.709 1 98.75 180 TYR B N 1
ATOM 4154 C CA . TYR B 1 180 ? 6.406 -25.516 0.965 1 98.75 180 TYR B CA 1
ATOM 4155 C C . TYR B 1 180 ? 6.785 -25.25 -0.488 1 98.75 180 TYR B C 1
ATOM 4157 O O . TYR B 1 180 ? 7.66 -25.922 -1.037 1 98.75 180 TYR B O 1
ATOM 4165 N N . ILE B 1 181 ? 6.145 -24.297 -1.13 1 98.81 181 ILE B N 1
ATOM 4166 C CA . ILE B 1 181 ? 6.422 -23.984 -2.527 1 98.81 181 ILE B CA 1
ATOM 4167 C C . ILE B 1 181 ? 7.863 -23.5 -2.672 1 98.81 181 ILE B C 1
ATOM 4169 O O . ILE B 1 181 ? 8.57 -23.922 -3.594 1 98.81 181 ILE B O 1
ATOM 4173 N N . GLU B 1 182 ? 8.266 -22.609 -1.812 1 98.25 182 GLU B N 1
ATOM 4174 C CA . GLU B 1 182 ? 9.617 -22.062 -1.887 1 98.25 182 GLU B CA 1
ATOM 4175 C C . GLU B 1 182 ? 10.664 -23.156 -1.769 1 98.25 182 GLU B C 1
ATOM 4177 O O . GLU B 1 182 ? 11.617 -23.188 -2.549 1 98.25 182 GLU B O 1
ATOM 4182 N N . GLN B 1 183 ? 10.414 -24.078 -0.925 1 98.06 183 GLN B N 1
ATOM 4183 C CA . GLN B 1 183 ? 11.398 -25.125 -0.652 1 98.06 183 GLN B CA 1
ATOM 4184 C C . GLN B 1 183 ? 11.344 -26.219 -1.719 1 98.06 183 GLN B C 1
ATOM 4186 O O . GLN B 1 183 ? 12.391 -26.703 -2.154 1 98.06 183 GLN B O 1
ATOM 4191 N N . HIS B 1 184 ? 10.188 -26.578 -2.162 1 98.38 184 HIS B N 1
ATOM 4192 C CA . HIS B 1 184 ? 10.047 -27.797 -2.945 1 98.38 184 HIS B CA 1
ATOM 4193 C C . HIS B 1 184 ? 9.828 -27.484 -4.422 1 98.38 184 HIS B C 1
ATOM 4195 O O . HIS B 1 184 ? 9.836 -28.391 -5.258 1 98.38 184 HIS B O 1
ATOM 4201 N N . VAL B 1 185 ? 9.664 -26.234 -4.73 1 98.75 185 VAL B N 1
ATOM 4202 C CA . VAL B 1 185 ? 9.477 -25.891 -6.133 1 98.75 185 VAL B CA 1
ATOM 4203 C C . VAL B 1 185 ? 10.508 -24.844 -6.543 1 98.75 185 VAL B C 1
ATOM 4205 O O . VAL B 1 185 ? 11.398 -25.125 -7.352 1 98.75 185 VAL B O 1
ATOM 4208 N N . PHE B 1 186 ? 10.547 -23.672 -5.871 1 98.88 186 PHE B N 1
ATOM 4209 C CA . PHE B 1 186 ? 11.422 -22.594 -6.297 1 98.88 186 PHE B CA 1
ATOM 4210 C C . PHE B 1 186 ? 12.883 -22.969 -6.133 1 98.88 186 PHE B C 1
ATOM 4212 O O . PHE B 1 186 ? 13.672 -22.844 -7.074 1 98.88 186 PHE B O 1
ATOM 4219 N N . GLU B 1 187 ? 13.211 -23.406 -4.941 1 98.62 187 GLU B N 1
ATOM 4220 C CA . GLU B 1 187 ? 14.602 -23.781 -4.699 1 98.62 187 GLU B CA 1
ATOM 4221 C C . GLU B 1 187 ? 15.047 -24.891 -5.645 1 98.62 187 GLU B C 1
ATOM 4223 O O . GLU B 1 187 ? 16.141 -24.828 -6.215 1 98.62 187 GLU B O 1
ATOM 4228 N N . LYS B 1 188 ? 14.242 -25.875 -5.879 1 98.44 188 LYS B N 1
ATOM 4229 C CA . LYS B 1 188 ? 14.578 -27 -6.742 1 98.44 188 LYS B CA 1
ATOM 4230 C C . LYS B 1 188 ? 14.742 -26.562 -8.188 1 98.44 188 LYS B C 1
ATOM 4232 O O . LYS B 1 188 ? 15.562 -27.109 -8.93 1 98.44 188 LYS B O 1
ATOM 4237 N N . ALA B 1 189 ? 13.992 -25.594 -8.562 1 98.75 189 ALA B N 1
ATOM 4238 C CA . ALA B 1 189 ? 14.023 -25.125 -9.945 1 98.75 189 ALA B CA 1
ATOM 4239 C C . ALA B 1 189 ? 15.078 -24.047 -10.125 1 98.75 189 ALA B C 1
ATOM 4241 O O . ALA B 1 189 ? 15.289 -23.547 -11.242 1 98.75 189 ALA B O 1
ATOM 4242 N N . GLY B 1 190 ? 15.727 -23.625 -9.008 1 98.69 190 GLY B N 1
ATOM 4243 C CA . GLY B 1 190 ? 16.719 -22.562 -9.07 1 98.69 190 GLY B CA 1
ATOM 4244 C C . GLY B 1 190 ? 16.094 -21.188 -9.211 1 98.69 190 GLY B C 1
ATOM 4245 O O . GLY B 1 190 ? 16.75 -20.25 -9.672 1 98.69 190 GLY B O 1
ATOM 4246 N N . MET B 1 191 ? 14.875 -21.047 -8.898 1 98.75 191 MET B N 1
ATOM 4247 C CA . MET B 1 191 ? 14.164 -19.766 -8.961 1 98.75 191 MET B CA 1
ATOM 4248 C C . MET B 1 191 ? 14.477 -18.922 -7.738 1 98.75 191 MET B C 1
ATOM 4250 O O . MET B 1 191 ? 13.586 -18.609 -6.949 1 98.75 191 MET B O 1
ATOM 4254 N N . LYS B 1 192 ? 15.594 -18.375 -7.652 1 98.25 192 LYS B N 1
ATOM 4255 C CA . LYS B 1 192 ? 16.125 -17.719 -6.457 1 98.25 192 LYS B CA 1
ATOM 4256 C C . LYS B 1 192 ? 15.492 -16.344 -6.258 1 98.25 192 LYS B C 1
ATOM 4258 O O . LYS B 1 192 ? 15.57 -15.766 -5.168 1 98.25 192 LYS B O 1
ATOM 4263 N N . ASP B 1 193 ? 14.938 -15.836 -7.336 1 98.56 193 ASP B N 1
ATOM 4264 C CA . ASP B 1 193 ? 14.375 -14.492 -7.25 1 98.56 193 ASP B CA 1
ATOM 4265 C C . ASP B 1 193 ? 12.844 -14.547 -7.195 1 98.56 193 ASP B C 1
ATOM 4267 O O . ASP B 1 193 ? 12.172 -13.547 -7.469 1 98.56 193 ASP B O 1
ATOM 4271 N N . SER B 1 194 ? 12.297 -15.68 -6.875 1 98.81 194 SER B N 1
ATOM 4272 C CA . SER B 1 194 ? 10.852 -15.859 -6.801 1 98.81 194 SER B CA 1
ATOM 4273 C C . SER B 1 194 ? 10.398 -16.125 -5.367 1 98.81 194 SER B C 1
ATOM 4275 O O . SER B 1 194 ? 11.188 -16.594 -4.539 1 98.81 194 SER B O 1
ATOM 4277 N N . GLY B 1 195 ? 9.172 -15.742 -5.051 1 98.69 195 GLY B N 1
ATOM 4278 C CA . GLY B 1 195 ? 8.648 -15.961 -3.713 1 98.69 195 GLY B CA 1
ATOM 4279 C C . GLY B 1 195 ? 7.227 -15.453 -3.543 1 98.69 195 GLY B C 1
ATOM 4280 O O . GLY B 1 195 ? 6.688 -14.789 -4.43 1 98.69 195 GLY B O 1
ATOM 4281 N N . TYR B 1 196 ? 6.609 -15.891 -2.48 1 98.56 196 TYR B N 1
ATOM 4282 C CA . TYR B 1 196 ? 5.367 -15.297 -2.002 1 98.56 196 TYR B CA 1
ATOM 4283 C C . TYR B 1 196 ? 5.645 -14.203 -0.98 1 98.56 196 TYR B C 1
ATOM 4285 O O . TYR B 1 196 ? 5.863 -14.484 0.2 1 98.56 196 TYR B O 1
ATOM 4293 N N . PHE B 1 197 ? 5.625 -12.969 -1.471 1 98.19 197 PHE B N 1
ATOM 4294 C CA . PHE B 1 197 ? 6.031 -11.836 -0.644 1 98.19 197 PHE B CA 1
ATOM 4295 C C . PHE B 1 197 ? 4.812 -11.047 -0.17 1 98.19 197 PHE B C 1
ATOM 4297 O O . PHE B 1 197 ? 3.812 -10.953 -0.883 1 98.19 197 PHE B O 1
ATOM 4304 N N . LYS B 1 198 ? 4.961 -10.523 1.066 1 97.69 198 LYS B N 1
ATOM 4305 C CA . LYS B 1 198 ? 3.959 -9.57 1.533 1 97.69 198 LYS B CA 1
ATOM 4306 C C . LYS B 1 198 ? 4.137 -8.211 0.861 1 97.69 198 LYS B C 1
ATOM 4308 O O . LYS B 1 198 ? 5.262 -7.719 0.728 1 97.69 198 LYS B O 1
ATOM 4313 N N . LEU B 1 199 ? 3.023 -7.625 0.498 1 98.25 199 LEU B N 1
ATOM 4314 C CA . LEU B 1 199 ? 3.057 -6.348 -0.202 1 98.25 199 LEU B CA 1
ATOM 4315 C C . LEU B 1 199 ? 3.746 -5.281 0.645 1 98.25 199 LEU B C 1
ATOM 4317 O O . LEU B 1 199 ? 4.332 -4.34 0.109 1 98.25 199 LEU B O 1
ATOM 4321 N N . ASP B 1 200 ? 3.686 -5.355 1.95 1 97.69 200 ASP B N 1
ATOM 4322 C CA . ASP B 1 200 ? 4.289 -4.34 2.809 1 97.69 200 ASP B CA 1
ATOM 4323 C C . ASP B 1 200 ? 5.707 -4.734 3.215 1 97.69 200 ASP B C 1
ATOM 4325 O O . ASP B 1 200 ? 6.312 -4.094 4.074 1 97.69 200 ASP B O 1
ATOM 4329 N N . GLN B 1 201 ? 6.27 -5.805 2.605 1 97.81 201 GLN B N 1
ATOM 4330 C CA . GLN B 1 201 ? 7.637 -6.25 2.832 1 97.81 201 GLN B CA 1
ATOM 4331 C C . GLN B 1 201 ? 8.266 -6.773 1.544 1 97.81 201 GLN B C 1
ATOM 4333 O O . GLN B 1 201 ? 8.938 -7.809 1.55 1 97.81 201 GLN B O 1
ATOM 4338 N N . LEU B 1 202 ? 7.969 -6.176 0.455 1 98.19 202 LEU B N 1
ATOM 4339 C CA . LEU B 1 202 ? 8.516 -6.59 -0.834 1 98.19 202 LEU B CA 1
ATOM 4340 C C . LEU B 1 202 ? 10.031 -6.438 -0.861 1 98.19 202 LEU B C 1
ATOM 4342 O O . LEU B 1 202 ? 10.57 -5.461 -0.338 1 98.19 202 LEU B O 1
ATOM 4346 N N . PRO B 1 203 ? 10.766 -7.352 -1.43 1 98 203 PRO B N 1
ATOM 4347 C CA . PRO B 1 203 ? 12.211 -7.223 -1.588 1 98 203 PRO B CA 1
ATOM 4348 C C . PRO B 1 203 ? 12.602 -6.219 -2.674 1 98 203 PRO B C 1
ATOM 4350 O O . PRO B 1 203 ? 11.727 -5.676 -3.354 1 98 203 PRO B O 1
ATOM 4353 N N . GLU B 1 204 ? 13.875 -5.973 -2.793 1 97.81 204 GLU B N 1
ATOM 4354 C CA . GLU B 1 204 ? 14.406 -5.094 -3.83 1 97.81 204 GLU B CA 1
ATOM 4355 C C . GLU B 1 204 ? 14.039 -5.598 -5.223 1 97.81 204 GLU B C 1
ATOM 4357 O O . GLU B 1 204 ? 13.68 -6.766 -5.391 1 97.81 204 GLU B O 1
ATOM 4362 N N . ARG B 1 205 ? 13.992 -4.773 -6.207 1 98.06 205 ARG B N 1
ATOM 4363 C CA . ARG B 1 205 ? 13.773 -5.059 -7.621 1 98.06 205 ARG B CA 1
ATOM 4364 C C . ARG B 1 205 ? 12.359 -5.586 -7.859 1 98.06 205 ARG B C 1
ATOM 4366 O O . ARG B 1 205 ? 12.156 -6.465 -8.703 1 98.06 205 ARG B O 1
ATOM 4373 N N . THR B 1 206 ? 11.438 -5.191 -7.07 1 98.75 206 THR B N 1
ATOM 4374 C CA . THR B 1 206 ? 10.055 -5.598 -7.289 1 98.75 206 THR B CA 1
ATOM 4375 C C . THR B 1 206 ? 9.25 -4.461 -7.906 1 98.75 206 THR B C 1
ATOM 4377 O O . THR B 1 206 ? 9.227 -3.348 -7.375 1 98.75 206 THR B O 1
ATOM 4380 N N . ALA B 1 207 ? 8.656 -4.73 -9.039 1 98.75 207 ALA B N 1
ATOM 4381 C CA . ALA B 1 207 ? 7.863 -3.715 -9.727 1 98.75 207 ALA B CA 1
ATOM 4382 C C . ALA B 1 207 ? 6.566 -3.43 -8.969 1 98.75 207 ALA B C 1
ATOM 4384 O O . ALA B 1 207 ? 5.926 -4.348 -8.453 1 98.75 207 ALA B O 1
ATOM 4385 N N . VAL B 1 208 ? 6.207 -2.219 -8.891 1 98.38 208 VAL B N 1
ATOM 4386 C CA . VAL B 1 208 ? 4.891 -1.812 -8.406 1 98.38 208 VAL B CA 1
ATOM 4387 C C . VAL B 1 208 ? 3.846 -2.049 -9.5 1 98.38 208 VAL B C 1
ATOM 4389 O O . VAL B 1 208 ? 4.055 -1.686 -10.656 1 98.38 208 VAL B O 1
ATOM 4392 N N . GLY B 1 209 ? 2.76 -2.746 -9.172 1 98.56 209 GLY B N 1
ATOM 4393 C CA . GLY B 1 209 ? 1.659 -2.879 -10.109 1 98.56 209 GLY B CA 1
ATOM 4394 C C . GLY B 1 209 ? 0.837 -1.611 -10.25 1 98.56 209 GLY B C 1
ATOM 4395 O O . GLY B 1 209 ? 0.569 -0.926 -9.258 1 98.56 209 GLY B O 1
ATOM 4396 N N . TYR B 1 210 ? 0.458 -1.308 -11.469 1 98.31 210 TYR B N 1
ATOM 4397 C CA . TYR B 1 210 ? -0.29 -0.078 -11.703 1 98.31 210 TYR B CA 1
ATOM 4398 C C . TYR B 1 210 ? -1.615 -0.37 -12.398 1 98.31 210 TYR B C 1
ATOM 4400 O O . TYR B 1 210 ? -1.684 -1.22 -13.289 1 98.31 210 TYR B O 1
ATOM 4408 N N . ILE B 1 211 ? -2.639 0.292 -11.938 1 96.88 211 ILE B N 1
ATOM 4409 C CA . ILE B 1 211 ? -3.977 0.275 -12.523 1 96.88 211 ILE B CA 1
ATOM 4410 C C . ILE B 1 211 ? -4.285 1.635 -13.141 1 96.88 211 ILE B C 1
ATOM 4412 O O . ILE B 1 211 ? -3.975 2.676 -12.562 1 96.88 211 ILE B O 1
ATOM 4416 N N . GLU B 1 212 ? -4.863 1.62 -14.289 1 93.88 212 GLU B N 1
ATOM 4417 C CA . GLU B 1 212 ? -5.312 2.867 -14.898 1 93.88 212 GLU B CA 1
ATOM 4418 C C . GLU B 1 212 ? -6.738 3.205 -14.477 1 93.88 212 GLU B C 1
ATOM 4420 O O . GLU B 1 212 ? -7.645 2.385 -14.625 1 93.88 212 GLU B O 1
ATOM 4425 N N . THR B 1 213 ? -6.891 4.352 -13.93 1 91 213 THR B N 1
ATOM 4426 C CA . THR B 1 213 ? -8.219 4.789 -13.516 1 91 213 THR B CA 1
ATOM 4427 C C . THR B 1 213 ? -9.062 5.18 -14.727 1 91 213 THR B C 1
ATOM 4429 O O . THR B 1 213 ? -8.547 5.285 -15.844 1 91 213 THR B O 1
ATOM 4432 N N . LYS B 1 214 ? -10.352 5.438 -14.516 1 87.06 214 LYS B N 1
ATOM 4433 C CA . LYS B 1 214 ? -11.266 5.863 -15.57 1 87.06 214 LYS B CA 1
ATOM 4434 C C . LYS B 1 214 ? -10.852 7.219 -16.141 1 87.06 214 LYS B C 1
ATOM 4436 O O . LYS B 1 214 ? -11.117 7.516 -17.312 1 87.06 214 LYS B O 1
ATOM 4441 N N . GLU B 1 215 ? -10.148 8.023 -15.305 1 88.94 215 GLU B N 1
ATOM 4442 C CA . GLU B 1 215 ? -9.711 9.367 -15.695 1 88.94 215 GLU B CA 1
ATOM 4443 C C . GLU B 1 215 ? -8.352 9.32 -16.391 1 88.94 215 GLU B C 1
ATOM 4445 O O . GLU B 1 215 ? -7.824 10.359 -16.797 1 88.94 215 GLU B O 1
ATOM 4450 N N . GLY B 1 216 ? -7.793 8.141 -16.484 1 89.88 216 GLY B N 1
ATOM 4451 C CA . GLY B 1 216 ? -6.527 8 -17.203 1 89.88 216 GLY B CA 1
ATOM 4452 C C . GLY B 1 216 ? -5.32 8.148 -16.297 1 89.88 216 GLY B C 1
ATOM 4453 O O . GLY B 1 216 ? -4.188 8.219 -16.766 1 89.88 216 GLY B O 1
ATOM 4454 N N . GLU B 1 217 ? -5.605 8.156 -15.016 1 92.88 217 GLU B N 1
ATOM 4455 C CA . GLU B 1 217 ? -4.504 8.25 -14.062 1 92.88 217 GLU B CA 1
ATOM 4456 C C . GLU B 1 217 ? -4.039 6.863 -13.617 1 92.88 217 GLU B C 1
ATOM 4458 O O . GLU B 1 217 ? -4.793 5.895 -13.703 1 92.88 217 GLU B O 1
ATOM 4463 N N . SER B 1 218 ? -2.791 6.816 -13.266 1 96 218 SER B N 1
ATOM 4464 C CA . SER B 1 218 ? -2.229 5.559 -12.773 1 96 218 SER B CA 1
ATOM 4465 C C . SER B 1 218 ? -2.234 5.504 -11.25 1 96 218 SER B C 1
ATOM 4467 O O . SER B 1 218 ? -1.873 6.477 -10.594 1 96 218 SER B O 1
ATOM 4469 N N . LYS B 1 219 ? -2.732 4.461 -10.703 1 97.19 219 LYS B N 1
ATOM 4470 C CA . LYS B 1 219 ? -2.621 4.203 -9.273 1 97.19 219 LYS B CA 1
ATOM 4471 C C . LYS B 1 219 ? -2.002 2.834 -9.008 1 97.19 219 LYS B C 1
ATOM 4473 O O . LYS B 1 219 ? -2.092 1.933 -9.836 1 97.19 219 LYS B O 1
ATOM 4478 N N . THR B 1 220 ? -1.325 2.672 -7.895 1 98 220 THR B N 1
ATOM 4479 C CA . THR B 1 220 ? -0.736 1.385 -7.543 1 98 220 THR B CA 1
ATOM 4480 C C . THR B 1 220 ? -1.823 0.368 -7.207 1 98 220 THR B C 1
ATOM 4482 O O . THR B 1 220 ? -2.957 0.743 -6.898 1 98 220 THR B O 1
ATOM 4485 N N . ASN B 1 221 ? -1.529 -0.868 -7.234 1 97.12 221 ASN B N 1
ATOM 4486 C CA . ASN B 1 221 ? -2.521 -1.908 -6.988 1 97.12 221 ASN B CA 1
ATOM 4487 C C . ASN B 1 221 ? -2.463 -2.406 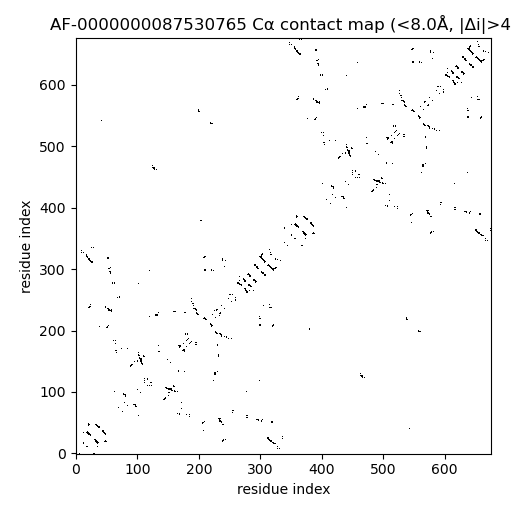-5.547 1 97.12 221 ASN B C 1
ATOM 4489 O O . ASN B 1 221 ? -2.982 -3.48 -5.234 1 97.12 221 ASN B O 1
ATOM 4493 N N . HIS B 1 222 ? -1.83 -1.642 -4.691 1 96.25 222 HIS B N 1
ATOM 4494 C CA . HIS B 1 222 ? -1.531 -2.059 -3.324 1 96.25 222 HIS B CA 1
ATOM 4495 C C . HIS B 1 222 ? -2.807 -2.379 -2.555 1 96.25 222 HIS B C 1
ATOM 4497 O O . HIS B 1 222 ? -2.781 -3.16 -1.6 1 96.25 222 HIS B O 1
ATOM 4503 N N . TYR B 1 223 ? -3.885 -1.777 -2.979 1 95.75 223 TYR B N 1
ATOM 4504 C CA . TYR B 1 223 ? -5.121 -1.973 -2.234 1 95.75 223 TYR B CA 1
ATOM 4505 C C . TYR B 1 223 ? -6.105 -2.826 -3.027 1 95.75 223 TYR B C 1
ATOM 4507 O O . TYR B 1 223 ? -7.273 -2.953 -2.646 1 95.75 223 TYR B O 1
ATOM 4515 N N . ALA B 1 224 ? -5.637 -3.352 -4.16 1 94.88 224 ALA B N 1
ATOM 4516 C CA . ALA B 1 224 ? -6.539 -4.043 -5.078 1 94.88 224 ALA B CA 1
ATOM 4517 C C . ALA B 1 224 ? -6.258 -5.539 -5.102 1 94.88 224 ALA B C 1
ATOM 4519 O O . ALA B 1 224 ? -7.004 -6.309 -5.711 1 94.88 224 ALA B O 1
ATOM 4520 N N . ILE B 1 225 ? -5.211 -5.969 -4.492 1 96.12 225 ILE B N 1
ATOM 4521 C CA . ILE B 1 225 ? -4.848 -7.379 -4.445 1 96.12 225 ILE B CA 1
ATOM 4522 C C . ILE B 1 225 ? -4.516 -7.781 -3.01 1 96.12 225 ILE B C 1
ATOM 4524 O O . ILE B 1 225 ? -4.203 -6.926 -2.176 1 96.12 225 ILE B O 1
ATOM 4528 N N . PRO B 1 226 ? -4.605 -9.086 -2.691 1 96 226 PRO B N 1
ATOM 4529 C CA . PRO B 1 226 ? -4.281 -9.516 -1.329 1 96 226 PRO B CA 1
ATOM 4530 C C . PRO B 1 226 ? -2.85 -9.156 -0.925 1 96 226 PRO B C 1
ATOM 4532 O O . PRO B 1 226 ? -1.961 -9.102 -1.778 1 96 226 PRO B O 1
ATOM 4535 N N . ILE B 1 227 ? -2.602 -8.977 0.345 1 97.12 227 ILE B N 1
ATOM 4536 C CA . ILE B 1 227 ? -1.31 -8.539 0.866 1 97.12 227 ILE B CA 1
ATOM 4537 C C . ILE B 1 227 ? -0.244 -9.586 0.539 1 97.12 227 ILE B C 1
ATOM 4539 O O . ILE B 1 227 ? 0.93 -9.25 0.362 1 97.12 227 ILE B O 1
ATOM 4543 N N . LYS B 1 228 ? -0.648 -10.789 0.493 1 98.06 228 LYS B N 1
ATOM 4544 C CA . LYS B 1 228 ? 0.228 -11.906 0.173 1 98.06 228 LYS B CA 1
ATOM 4545 C C . LYS B 1 228 ? -0.471 -12.906 -0.748 1 98.06 228 LYS B C 1
ATOM 4547 O O . LYS B 1 228 ? -1.652 -13.211 -0.562 1 98.06 228 LYS B O 1
ATOM 4552 N N . GLY B 1 229 ? 0.25 -13.336 -1.744 1 97.25 229 GLY B N 1
ATOM 4553 C CA . GLY B 1 229 ? -0.312 -14.352 -2.619 1 97.25 229 GLY B CA 1
ATOM 4554 C C . GLY B 1 229 ? -0.541 -15.68 -1.922 1 97.25 229 GLY B C 1
ATOM 4555 O O . GLY B 1 229 ? -0.035 -15.906 -0.82 1 97.25 229 GLY B O 1
ATOM 4556 N N . GLY B 1 230 ? -1.296 -16.516 -2.512 1 97.5 230 GLY B N 1
ATOM 4557 C CA . GLY B 1 230 ? -1.617 -17.844 -2.014 1 97.5 230 GLY B CA 1
ATOM 4558 C C . GLY B 1 230 ? -1.617 -18.891 -3.1 1 97.5 230 GLY B C 1
ATOM 4559 O O . GLY B 1 230 ? -0.937 -18.75 -4.117 1 97.5 230 GLY B O 1
ATOM 4560 N N . PRO B 1 231 ? -2.338 -19.984 -2.793 1 98.75 231 PRO B N 1
ATOM 4561 C CA . PRO B 1 231 ? -2.301 -21.125 -3.703 1 98.75 231 PRO B CA 1
ATOM 4562 C C . PRO B 1 231 ? -2.906 -20.828 -5.07 1 98.75 231 PRO B C 1
ATOM 4564 O O . PRO B 1 231 ? -2.592 -21.5 -6.055 1 98.75 231 PRO B O 1
ATOM 4567 N N . ASP B 1 232 ? -3.723 -19.797 -5.09 1 97.44 232 ASP B N 1
ATOM 4568 C CA . ASP B 1 232 ? -4.453 -19.531 -6.328 1 97.44 232 ASP B CA 1
ATOM 4569 C C . ASP B 1 232 ? -3.77 -18.438 -7.152 1 97.44 232 ASP B C 1
ATOM 4571 O O . ASP B 1 232 ? -4.078 -18.266 -8.336 1 97.44 232 ASP B O 1
ATOM 4575 N N . ARG B 1 233 ? -2.889 -17.609 -6.484 1 96.88 233 ARG B N 1
ATOM 4576 C CA . ARG B 1 233 ? -2.295 -16.5 -7.219 1 96.88 233 ARG B CA 1
ATOM 4577 C C . ARG B 1 233 ? -1.244 -15.781 -6.375 1 96.88 233 ARG B C 1
ATOM 4579 O O . ARG B 1 233 ? -1.139 -16.031 -5.172 1 96.88 233 ARG B O 1
ATOM 4586 N N . GLY B 1 234 ? -0.486 -15.023 -7.027 1 97.44 234 GLY B N 1
ATOM 4587 C CA . GLY B 1 234 ? 0.147 -13.906 -6.348 1 97.44 234 GLY B CA 1
ATOM 4588 C C . GLY B 1 234 ? 1.595 -14.172 -5.984 1 97.44 234 GLY B C 1
ATOM 4589 O O . GLY B 1 234 ? 2.18 -13.453 -5.172 1 97.44 234 GLY B O 1
ATOM 4590 N N . ALA B 1 235 ? 2.209 -15.227 -6.5 1 98.69 235 ALA B N 1
ATOM 4591 C CA . ALA B 1 235 ? 3.662 -15.312 -6.379 1 98.69 235 ALA B CA 1
ATOM 4592 C C . ALA B 1 235 ? 4.344 -14.211 -7.18 1 98.69 235 ALA B C 1
ATOM 4594 O O . ALA B 1 235 ? 3.775 -13.688 -8.141 1 98.69 235 ALA B O 1
ATOM 4595 N N . TYR B 1 236 ? 5.484 -13.82 -6.707 1 98.88 236 TYR B N 1
ATOM 4596 C CA . TYR B 1 236 ? 6.355 -12.945 -7.484 1 98.88 236 TYR B CA 1
ATOM 4597 C C . TYR B 1 236 ? 7.477 -13.734 -8.148 1 98.88 236 TYR B C 1
ATOM 4599 O O . TYR B 1 236 ? 8 -14.688 -7.562 1 98.88 236 TYR B O 1
ATOM 4607 N N . THR B 1 237 ? 7.816 -13.352 -9.352 1 98.81 237 THR B N 1
ATOM 4608 C CA . THR B 1 237 ? 8.883 -14.031 -10.078 1 98.81 237 THR B CA 1
ATOM 4609 C C . THR B 1 237 ? 9.578 -13.07 -11.039 1 98.81 237 THR B C 1
ATOM 4611 O O . THR B 1 237 ? 9.219 -11.898 -11.117 1 98.81 237 THR B O 1
ATOM 4614 N N . THR B 1 238 ? 10.68 -13.469 -11.641 1 98.88 238 THR B N 1
ATOM 4615 C CA . THR B 1 238 ? 11.266 -12.836 -12.812 1 98.88 238 THR B CA 1
ATOM 4616 C C . THR B 1 238 ? 11 -13.664 -14.062 1 98.88 238 THR B C 1
ATOM 4618 O O . THR B 1 238 ? 10.727 -14.859 -13.977 1 98.88 238 THR B O 1
ATOM 4621 N N . ALA B 1 239 ? 11.008 -12.953 -15.195 1 98.88 239 ALA B N 1
ATOM 4622 C CA . ALA B 1 239 ? 10.828 -13.688 -16.438 1 98.88 239 ALA B CA 1
ATOM 4623 C C . ALA B 1 239 ? 11.859 -14.805 -16.578 1 98.88 239 ALA B C 1
ATOM 4625 O O . ALA B 1 239 ? 11.531 -15.914 -17 1 98.88 239 ALA B O 1
ATOM 4626 N N . ALA B 1 240 ? 13.062 -14.555 -16.156 1 98.81 240 ALA B N 1
ATOM 4627 C CA . ALA B 1 240 ? 14.133 -15.547 -16.219 1 98.81 240 ALA B CA 1
ATOM 4628 C C . ALA B 1 240 ? 13.844 -16.734 -15.305 1 98.81 240 ALA B C 1
ATOM 4630 O O . ALA B 1 240 ? 14.086 -17.875 -15.68 1 98.81 240 ALA B O 1
ATOM 4631 N N . ASP B 1 241 ? 13.391 -16.5 -14.094 1 98.88 241 ASP B N 1
ATOM 4632 C CA . ASP B 1 241 ? 13.055 -17.578 -13.164 1 98.88 241 ASP B CA 1
ATOM 4633 C C . ASP B 1 241 ? 11.977 -18.484 -13.75 1 98.88 241 ASP B C 1
ATOM 4635 O O . ASP B 1 241 ? 12.008 -19.703 -13.562 1 98.88 241 ASP B O 1
ATOM 4639 N N . MET B 1 242 ? 11.031 -17.906 -14.445 1 98.88 242 MET B N 1
ATOM 4640 C CA . MET B 1 242 ? 9.953 -18.719 -15.016 1 98.88 242 MET B CA 1
ATOM 4641 C C . MET B 1 242 ? 10.484 -19.625 -16.125 1 98.88 242 MET B C 1
ATOM 4643 O O . MET B 1 242 ? 9.977 -20.734 -16.312 1 98.88 242 MET B O 1
ATOM 4647 N N . VAL B 1 243 ? 11.469 -19.141 -16.844 1 98.81 243 VAL B N 1
ATOM 4648 C CA . VAL B 1 243 ? 12.125 -19.984 -17.828 1 98.81 243 VAL B CA 1
ATOM 4649 C C . VAL B 1 243 ? 12.82 -21.156 -17.125 1 98.81 243 VAL B C 1
ATOM 4651 O O . VAL B 1 243 ? 12.727 -22.297 -17.562 1 98.81 243 VAL B O 1
ATOM 4654 N N . LEU B 1 244 ? 13.461 -20.875 -16.016 1 98.88 244 LEU B N 1
ATOM 4655 C CA . LEU B 1 244 ? 14.086 -21.922 -15.219 1 98.88 244 LEU B CA 1
ATOM 4656 C C . LEU B 1 244 ? 13.047 -22.938 -14.75 1 98.88 244 LEU B C 1
ATOM 4658 O O . LEU B 1 244 ? 13.32 -24.141 -14.711 1 98.88 244 LEU B O 1
ATOM 4662 N N . PHE B 1 245 ? 11.922 -22.469 -14.383 1 98.94 245 PHE B N 1
ATOM 4663 C CA . PHE B 1 245 ? 10.844 -23.344 -13.961 1 98.94 245 PHE B CA 1
ATOM 4664 C C . PHE B 1 245 ? 10.508 -24.359 -15.055 1 98.94 245 PHE B C 1
ATOM 4666 O O . PHE B 1 245 ? 10.406 -25.547 -14.789 1 98.94 245 PHE B O 1
ATOM 4673 N N . TRP B 1 246 ? 10.258 -23.875 -16.281 1 98.81 246 TRP B N 1
ATOM 4674 C CA . TRP B 1 246 ? 9.93 -24.75 -17.406 1 98.81 246 TRP B CA 1
ATOM 4675 C C . TRP B 1 246 ? 11.023 -25.781 -17.625 1 98.81 246 TRP B C 1
ATOM 4677 O O . TRP B 1 246 ? 10.734 -26.969 -17.812 1 98.81 246 TRP B O 1
ATOM 4687 N N . GLU B 1 247 ? 12.227 -25.328 -17.562 1 98.19 247 GLU B N 1
ATOM 4688 C CA . GLU B 1 247 ? 13.352 -26.25 -17.75 1 98.19 247 GLU B CA 1
ATOM 4689 C C . GLU B 1 247 ? 13.359 -27.328 -16.672 1 98.19 247 GLU B C 1
ATOM 4691 O O . GLU B 1 247 ? 13.547 -28.516 -16.984 1 98.19 247 GLU B O 1
ATOM 4696 N N . ALA B 1 248 ? 13.141 -26.906 -15.484 1 98.75 248 ALA B N 1
ATOM 4697 C CA . ALA B 1 248 ? 13.125 -27.859 -14.375 1 98.75 248 ALA B CA 1
ATOM 4698 C C . ALA B 1 248 ? 11.969 -28.844 -14.5 1 98.75 248 ALA B C 1
ATOM 4700 O O . ALA B 1 248 ? 12.133 -30.031 -14.25 1 98.75 248 ALA B O 1
ATOM 4701 N N . LEU B 1 249 ? 10.805 -28.344 -14.859 1 98.75 249 LEU B N 1
ATOM 4702 C CA . LEU B 1 249 ? 9.633 -29.203 -15.016 1 98.75 249 LEU B CA 1
ATOM 4703 C C . LEU B 1 249 ? 9.852 -30.219 -16.125 1 98.75 249 LEU B C 1
ATOM 4705 O O . LEU B 1 249 ? 9.609 -31.422 -15.938 1 98.75 249 LEU B O 1
ATOM 4709 N N . MET B 1 250 ? 10.43 -29.797 -17.25 1 98.25 250 MET B N 1
ATOM 4710 C CA . MET B 1 250 ? 10.539 -30.641 -18.438 1 98.25 250 MET B CA 1
ATOM 4711 C C . MET B 1 250 ? 11.711 -31.609 -18.312 1 98.25 250 MET B C 1
ATOM 4713 O O . MET B 1 250 ? 11.75 -32.625 -18.984 1 98.25 250 MET B O 1
ATOM 4717 N N . SER B 1 251 ? 12.609 -31.297 -17.422 1 97.62 251 SER B N 1
ATOM 4718 C CA . SER B 1 251 ? 13.734 -32.188 -17.188 1 97.62 251 SER B CA 1
ATOM 4719 C C . SER B 1 251 ? 13.484 -33.094 -16 1 97.62 251 SER B C 1
ATOM 4721 O O . SER B 1 251 ? 14.398 -33.781 -15.531 1 97.62 251 SER B O 1
ATOM 4723 N N . CYS B 1 252 ? 12.305 -33.125 -15.43 1 98.44 252 CYS B N 1
ATOM 4724 C CA . CYS B 1 252 ? 11.852 -34 -14.367 1 98.44 252 CYS B CA 1
ATOM 4725 C C . CYS B 1 252 ? 12.594 -33.75 -13.07 1 98.44 252 CYS B C 1
ATOM 4727 O O . CYS B 1 252 ? 12.844 -34.656 -12.289 1 98.44 252 CYS B O 1
ATOM 4729 N N . LYS B 1 253 ? 13.023 -32.5 -12.953 1 98.12 253 LYS B N 1
ATOM 4730 C CA . LYS B 1 253 ? 13.688 -32.125 -11.711 1 98.12 253 LYS B CA 1
ATOM 4731 C C . LYS B 1 253 ? 12.672 -31.891 -10.594 1 98.12 253 LYS B C 1
ATOM 4733 O O . LYS B 1 253 ? 12.984 -32.062 -9.414 1 98.12 253 LYS B O 1
ATOM 4738 N N . LEU B 1 254 ? 11.43 -31.531 -10.953 1 98.69 254 LEU B N 1
ATOM 4739 C CA . LEU B 1 254 ? 10.406 -31.203 -9.969 1 98.69 254 LEU B CA 1
ATOM 4740 C C . LEU B 1 254 ? 9.539 -32.406 -9.641 1 98.69 254 LEU B C 1
ATOM 4742 O O . LEU B 1 254 ? 9.055 -32.531 -8.516 1 98.69 254 LEU B O 1
ATOM 4746 N N . LEU B 1 255 ? 9.32 -33.219 -10.609 1 98.81 255 LEU B N 1
ATOM 4747 C CA . LEU B 1 255 ? 8.523 -34.438 -10.531 1 98.81 255 LEU B CA 1
ATOM 4748 C C . LEU B 1 255 ? 9.266 -35.594 -11.18 1 98.81 255 LEU B C 1
ATOM 4750 O O . LEU B 1 255 ? 10.109 -35.406 -12.055 1 98.81 255 LEU B O 1
ATOM 4754 N N . SER B 1 256 ? 8.906 -36.812 -10.773 1 98.56 256 SER B N 1
ATOM 4755 C CA . SER B 1 256 ? 9.461 -38 -11.445 1 98.56 256 SER B CA 1
ATOM 4756 C C . SER B 1 256 ? 9.062 -38.031 -12.914 1 98.56 256 SER B C 1
ATOM 4758 O O . SER B 1 256 ? 8.148 -37.312 -13.336 1 98.56 256 SER B O 1
ATOM 4760 N N . LYS B 1 257 ? 9.781 -38.844 -13.672 1 98.5 257 LYS B N 1
ATOM 4761 C CA . LYS B 1 257 ? 9.461 -39 -15.086 1 98.5 257 LYS B CA 1
ATOM 4762 C C . LYS B 1 257 ? 8.016 -39.438 -15.273 1 98.5 257 LYS B C 1
ATOM 4764 O O . LYS B 1 257 ? 7.297 -38.938 -16.125 1 98.5 257 LYS B O 1
ATOM 4769 N N . GLU B 1 258 ? 7.613 -40.375 -14.477 1 98.44 258 GLU B N 1
ATOM 4770 C CA . GLU B 1 258 ? 6.254 -40.906 -14.547 1 98.44 258 GLU B CA 1
ATOM 4771 C C . GLU B 1 258 ? 5.227 -39.812 -14.219 1 98.44 258 GLU B C 1
ATOM 4773 O O . GLU B 1 258 ? 4.258 -39.625 -14.961 1 98.44 258 GLU B O 1
ATOM 4778 N N . MET B 1 259 ? 5.426 -39.094 -13.172 1 98.75 259 MET B N 1
ATOM 4779 C CA . MET B 1 259 ? 4.477 -38.062 -12.766 1 98.75 259 MET B CA 1
ATOM 4780 C C . MET B 1 259 ? 4.496 -36.875 -13.734 1 98.75 259 MET B C 1
ATOM 4782 O O . MET B 1 259 ? 3.457 -36.281 -13.992 1 98.75 259 MET B O 1
ATOM 4786 N N . THR B 1 260 ? 5.691 -36.594 -14.258 1 98.81 260 THR B N 1
ATOM 4787 C CA . THR B 1 260 ? 5.781 -35.5 -15.234 1 98.81 260 THR B CA 1
ATOM 4788 C C . THR B 1 260 ? 4.938 -35.812 -16.469 1 98.81 260 THR B C 1
ATOM 4790 O O . THR B 1 260 ? 4.254 -34.969 -17 1 98.81 260 THR B O 1
ATOM 4793 N N . THR B 1 261 ? 5.004 -37.062 -16.875 1 98.31 261 THR B N 1
ATOM 4794 C CA . THR B 1 261 ? 4.199 -37.5 -18 1 98.31 261 THR B CA 1
ATOM 4795 C C . THR B 1 261 ? 2.713 -37.281 -17.734 1 98.31 261 THR B C 1
ATOM 4797 O O . THR B 1 261 ? 1.995 -36.75 -18.562 1 98.31 261 THR B O 1
ATOM 4800 N N . ILE B 1 262 ? 2.283 -37.656 -16.562 1 98.5 262 ILE B N 1
ATOM 4801 C CA . ILE B 1 262 ? 0.894 -37.469 -16.156 1 98.5 262 ILE B CA 1
ATOM 4802 C C . ILE B 1 262 ? 0.571 -36 -16.078 1 98.5 262 ILE B C 1
ATOM 4804 O O . ILE B 1 262 ? -0.472 -35.562 -16.562 1 98.5 262 ILE B O 1
ATOM 4808 N N . PHE B 1 263 ? 1.487 -35.219 -15.539 1 98.81 263 PHE B N 1
ATOM 4809 C CA . PHE B 1 263 ? 1.324 -33.781 -15.297 1 98.81 263 PHE B CA 1
ATOM 4810 C C . PHE B 1 263 ? 1.107 -33.031 -16.609 1 98.81 263 PHE B C 1
ATOM 4812 O O . PHE B 1 263 ? 0.352 -32.062 -16.656 1 98.81 263 PHE B O 1
ATOM 4819 N N . LEU B 1 264 ? 1.692 -33.531 -17.656 1 98.56 264 LEU B N 1
ATOM 4820 C CA . LEU B 1 264 ? 1.729 -32.812 -18.922 1 98.56 264 LEU B CA 1
ATOM 4821 C C . LEU B 1 264 ? 0.621 -33.281 -19.844 1 98.56 264 LEU B C 1
ATOM 4823 O O . LEU B 1 264 ? 0.471 -32.75 -20.953 1 98.56 264 LEU B O 1
ATOM 4827 N N . GLU B 1 265 ? -0.204 -34.156 -19.375 1 98 265 GLU B N 1
ATOM 4828 C CA . GLU B 1 265 ? -1.285 -34.688 -20.203 1 98 265 GLU B CA 1
ATOM 4829 C C . GLU B 1 265 ? -2.5 -33.781 -20.188 1 98 265 GLU B C 1
ATOM 4831 O O . GLU B 1 265 ? -2.842 -33.188 -19.141 1 98 265 GLU B O 1
ATOM 4836 N N . PRO B 1 266 ? -3.197 -33.625 -21.375 1 97.81 266 PRO B N 1
ATOM 4837 C CA . PRO B 1 266 ? -4.492 -32.938 -21.344 1 97.81 266 PRO B CA 1
ATOM 4838 C C . PRO B 1 266 ? -5.59 -33.781 -20.688 1 97.81 266 PRO B C 1
ATOM 4840 O O . PRO B 1 266 ? -5.613 -35 -20.844 1 97.81 266 PRO B O 1
ATOM 4843 N N . HIS B 1 267 ? -6.461 -33.094 -19.969 1 97.06 267 HIS B N 1
ATOM 4844 C CA . HIS B 1 267 ? -7.484 -33.844 -19.25 1 97.06 267 HIS B CA 1
ATOM 4845 C C . HIS B 1 267 ? -8.883 -33.344 -19.594 1 97.06 267 HIS B C 1
ATOM 4847 O O . HIS B 1 267 ? -9.844 -34.125 -19.594 1 97.06 267 HIS B O 1
ATOM 4853 N N . VAL B 1 268 ? -9.016 -32.031 -19.812 1 97.12 268 VAL B N 1
ATOM 4854 C CA . VAL B 1 268 ? -10.305 -31.422 -20.109 1 97.12 268 VAL B CA 1
ATOM 4855 C C . VAL B 1 268 ? -10.242 -30.719 -21.453 1 97.12 268 VAL B C 1
ATOM 4857 O O . VAL B 1 268 ? -9.406 -29.828 -21.672 1 97.12 268 VAL B O 1
ATOM 4860 N N . SER B 1 269 ? -11.125 -31.062 -22.391 1 96.06 269 SER B N 1
ATOM 4861 C CA . SER B 1 269 ? -11.188 -30.391 -23.672 1 96.06 269 SER B CA 1
ATOM 4862 C C . SER B 1 269 ? -12.039 -29.125 -23.594 1 96.06 269 SER B C 1
ATOM 4864 O O . SER B 1 269 ? -13.211 -29.188 -23.234 1 96.06 269 SER B O 1
ATOM 4866 N N . LEU B 1 270 ? -11.461 -28.031 -23.906 1 96.5 270 LEU B N 1
ATOM 4867 C CA . LEU B 1 270 ? -12.172 -26.766 -23.875 1 96.5 270 LEU B CA 1
ATOM 4868 C C . LEU B 1 270 ? -12.633 -26.375 -25.281 1 96.5 270 LEU B C 1
ATOM 4870 O O . LEU B 1 270 ? -13.648 -25.688 -25.438 1 96.5 270 LEU B O 1
ATOM 4874 N N . SER B 1 271 ? -11.906 -26.703 -26.266 1 95.69 271 SER B N 1
ATOM 4875 C CA . SER B 1 271 ? -12.18 -26.531 -27.688 1 95.69 271 SER B CA 1
ATOM 4876 C C . SER B 1 271 ? -11.461 -27.594 -28.516 1 95.69 271 SER B C 1
ATOM 4878 O O . SER B 1 271 ? -10.859 -28.516 -27.969 1 95.69 271 SER B O 1
ATOM 4880 N N . GLU B 1 272 ? -11.562 -27.406 -29.781 1 94.62 272 GLU B N 1
ATOM 4881 C CA . GLU B 1 272 ? -10.898 -28.344 -30.672 1 94.62 272 GLU B CA 1
ATOM 4882 C C . GLU B 1 272 ? -9.383 -28.281 -30.5 1 94.62 272 GLU B C 1
ATOM 4884 O O . GLU B 1 272 ? -8.695 -29.297 -30.625 1 94.62 272 GLU B O 1
ATOM 4889 N N . SER B 1 273 ? -8.914 -27.188 -30.156 1 97.06 273 SER B N 1
ATOM 4890 C CA . SER B 1 273 ? -7.465 -27.031 -30.156 1 97.06 273 SER B CA 1
ATOM 4891 C C . SER B 1 273 ? -6.934 -26.688 -28.781 1 97.06 273 SER B C 1
ATOM 4893 O O . SER B 1 273 ? -5.723 -26.547 -28.594 1 97.06 273 SER B O 1
ATOM 4895 N N . ILE B 1 274 ? -7.797 -26.484 -27.828 1 97.88 274 ILE B N 1
ATOM 4896 C CA . ILE B 1 274 ? -7.34 -26.094 -26.516 1 97.88 274 ILE B CA 1
ATOM 4897 C C . ILE B 1 274 ? -7.84 -27.078 -25.469 1 97.88 274 ILE B C 1
ATOM 4899 O O . ILE B 1 274 ? -9.023 -27.438 -25.453 1 97.88 274 ILE B O 1
ATOM 4903 N N . SER B 1 275 ? -6.992 -27.547 -24.641 1 98.06 275 SER B N 1
ATOM 4904 C CA . SER B 1 275 ? -7.305 -28.391 -23.5 1 98.06 275 SER B CA 1
ATOM 4905 C C . SER B 1 275 ? -6.715 -27.828 -22.203 1 98.06 275 SER B C 1
ATOM 4907 O O . SER B 1 275 ? -5.957 -26.859 -22.234 1 98.06 275 SER B O 1
ATOM 4909 N N . TYR B 1 276 ? -7.188 -28.344 -21.156 1 98.19 276 TYR B N 1
ATOM 4910 C CA . TYR B 1 276 ? -6.652 -28.016 -19.844 1 98.19 276 TYR B CA 1
ATOM 4911 C C . TYR B 1 276 ? -6.168 -29.266 -19.109 1 98.19 276 TYR B C 1
ATOM 4913 O O . TYR B 1 276 ? -6.711 -30.359 -19.312 1 98.19 276 TYR B O 1
ATOM 4921 N N . GLY B 1 277 ? -5.102 -29.203 -18.406 1 98.31 277 GLY B N 1
ATOM 4922 C CA . GLY B 1 277 ? -4.543 -30.234 -17.547 1 98.31 277 GLY B CA 1
ATOM 4923 C C . GLY B 1 277 ? -3.852 -29.672 -16.312 1 98.31 277 GLY B C 1
ATOM 4924 O O . GLY B 1 277 ? -4.066 -28.516 -15.945 1 98.31 277 GLY B O 1
ATOM 4925 N N . TYR B 1 278 ? -3.109 -30.5 -15.656 1 98.62 278 TYR B N 1
ATOM 4926 C CA . TYR B 1 278 ? -2.453 -30.094 -14.422 1 98.62 278 TYR B CA 1
ATOM 4927 C C . TYR B 1 278 ? -1.42 -29 -14.695 1 98.62 278 TYR B C 1
ATOM 4929 O O . TYR B 1 278 ? -1.141 -28.172 -13.828 1 98.62 278 TYR B O 1
ATOM 4937 N N . ALA B 1 279 ? -0.925 -28.922 -15.93 1 98.44 279 ALA B N 1
ATOM 4938 C CA . ALA B 1 279 ? 0.086 -27.953 -16.328 1 98.44 279 ALA B CA 1
ATOM 4939 C C . ALA B 1 279 ? -0.562 -26.672 -16.844 1 98.44 279 ALA B C 1
ATOM 4941 O O . ALA B 1 279 ? 0.129 -25.766 -17.328 1 98.44 279 ALA B O 1
ATOM 4942 N N . GLY B 1 280 ? -1.864 -26.609 -16.734 1 98 280 GLY B N 1
ATOM 4943 C CA . GLY B 1 280 ? -2.557 -25.422 -17.234 1 98 280 GLY B CA 1
ATOM 4944 C C . GLY B 1 280 ? -3.148 -25.625 -18.625 1 98 280 GLY B C 1
ATOM 4945 O O . GLY B 1 280 ? -3.617 -26.719 -18.953 1 98 280 GLY B O 1
ATOM 4946 N N . TYR B 1 281 ? -3.252 -24.547 -19.375 1 98.5 281 TYR B N 1
ATOM 4947 C CA . TYR B 1 281 ? -3.807 -24.609 -20.734 1 98.5 281 TYR B CA 1
ATOM 4948 C C . TYR B 1 281 ? -2.811 -25.219 -21.703 1 98.5 281 TYR B C 1
ATOM 4950 O O . TYR B 1 281 ? -1.6 -25.031 -21.562 1 98.5 281 TYR B O 1
ATOM 4958 N N . MET B 1 282 ? -3.367 -25.922 -22.703 1 98.56 282 MET B N 1
ATOM 4959 C CA . MET B 1 282 ? -2.553 -26.609 -23.688 1 98.56 282 MET B CA 1
ATOM 4960 C C . MET B 1 282 ? -3.139 -26.438 -25.094 1 98.56 282 MET B C 1
ATOM 4962 O O . MET B 1 282 ? -4.344 -26.578 -25.281 1 98.56 282 MET B O 1
ATOM 4966 N N . GLU B 1 283 ? -2.314 -26.031 -25.922 1 98.5 283 GLU B N 1
ATOM 4967 C CA . GLU B 1 283 ? -2.678 -26.047 -27.344 1 98.5 283 GLU B CA 1
ATOM 4968 C C . GLU B 1 283 ? -2.352 -27.391 -27.984 1 98.5 283 GLU B C 1
ATOM 4970 O O . GLU B 1 283 ? -1.265 -27.938 -27.781 1 98.5 283 GLU B O 1
ATOM 4975 N N . ARG B 1 284 ? -3.328 -27.859 -28.719 1 97.12 284 ARG B N 1
ATOM 4976 C CA . ARG B 1 284 ? -3.162 -29.172 -29.312 1 97.12 284 ARG B CA 1
ATOM 4977 C C . ARG B 1 284 ? -3.311 -29.109 -30.828 1 97.12 284 ARG B C 1
ATOM 4979 O O . ARG B 1 284 ? -4.051 -28.281 -31.359 1 97.12 284 ARG B O 1
ATOM 4986 N N . GLU B 1 285 ? -2.604 -29.875 -31.484 1 95.81 285 GLU B N 1
ATOM 4987 C CA . GLU B 1 285 ? -2.777 -30.266 -32.875 1 95.81 285 GLU B CA 1
ATOM 4988 C C . GLU B 1 285 ? -3.02 -31.766 -33.031 1 95.81 285 GLU B C 1
ATOM 4990 O O . GLU B 1 285 ? -2.078 -32.562 -32.969 1 95.81 285 GLU B O 1
ATOM 4995 N N . GLY B 1 286 ? -4.25 -32.156 -33.25 1 92.19 286 GLY B N 1
ATOM 4996 C CA . GLY B 1 286 ? -4.594 -33.562 -33.125 1 92.19 286 GLY B CA 1
ATOM 4997 C C . GLY B 1 286 ? -4.43 -34.094 -31.703 1 92.19 286 GLY B C 1
ATOM 4998 O O . GLY B 1 286 ? -4.965 -33.5 -30.75 1 92.19 286 GLY B O 1
ATOM 4999 N N . GLU B 1 287 ? -3.697 -35.094 -31.578 1 90.25 287 GLU B N 1
ATOM 5000 C CA . GLU B 1 287 ? -3.51 -35.719 -30.266 1 90.25 287 GLU B CA 1
ATOM 5001 C C . GLU B 1 287 ? -2.254 -35.188 -29.578 1 90.25 287 GLU B C 1
ATOM 5003 O O . GLU B 1 287 ? -2 -35.5 -28.422 1 90.25 287 GLU B O 1
ATOM 5008 N N . GLU B 1 288 ? -1.628 -34.281 -30.25 1 95.12 288 GLU B N 1
ATOM 5009 C CA . GLU B 1 288 ? -0.342 -33.812 -29.719 1 95.12 288 GLU B CA 1
ATOM 5010 C C . GLU B 1 288 ? -0.463 -32.438 -29.078 1 95.12 288 GLU B C 1
ATOM 5012 O O . GLU B 1 288 ? -1.106 -31.547 -29.625 1 95.12 288 GLU B O 1
ATOM 5017 N N . VAL B 1 289 ? 0.114 -32.344 -27.906 1 97.62 289 VAL B N 1
ATOM 5018 C CA . VAL B 1 289 ? 0.233 -31.016 -27.297 1 97.62 289 VAL B CA 1
ATOM 5019 C C . VAL B 1 289 ? 1.421 -30.266 -27.891 1 97.62 289 VAL B C 1
ATOM 5021 O O . VAL B 1 289 ? 2.561 -30.734 -27.812 1 97.62 289 VAL B O 1
ATOM 5024 N N . VAL B 1 290 ? 1.168 -29.094 -28.453 1 97.69 290 VAL B N 1
ATOM 5025 C CA . VAL B 1 290 ? 2.234 -28.375 -29.156 1 97.69 290 VAL B CA 1
ATOM 5026 C C . VAL B 1 290 ? 2.697 -27.188 -28.312 1 97.69 290 VAL B C 1
ATOM 5028 O O . VAL B 1 290 ? 3.76 -26.625 -28.562 1 97.69 290 VAL B O 1
ATOM 5031 N N . LYS B 1 291 ? 1.896 -26.828 -27.328 1 98.25 291 LYS B N 1
ATOM 5032 C CA . LYS B 1 291 ? 2.232 -25.672 -26.5 1 98.25 291 LYS B CA 1
ATOM 5033 C C . LYS B 1 291 ? 1.558 -25.75 -25.141 1 98.25 291 LYS B C 1
ATOM 5035 O O . LYS B 1 291 ? 0.361 -26.031 -25.047 1 98.25 291 LYS B O 1
ATOM 5040 N N . TYR B 1 292 ? 2.326 -25.625 -24.078 1 98.75 292 TYR B N 1
ATOM 5041 C CA . TYR B 1 292 ? 1.801 -25.406 -22.734 1 98.75 292 TYR B CA 1
ATOM 5042 C C . TYR B 1 292 ? 1.714 -23.922 -22.422 1 98.75 292 TYR B C 1
ATOM 5044 O O . TYR B 1 292 ? 2.66 -23.172 -22.656 1 98.75 292 TYR B O 1
ATOM 5052 N N . ILE B 1 293 ? 0.579 -23.453 -21.875 1 98.62 293 ILE B N 1
ATOM 5053 C CA . ILE B 1 293 ? 0.309 -22.031 -21.781 1 98.62 293 ILE B CA 1
ATOM 5054 C C . ILE B 1 293 ? -0.052 -21.672 -20.344 1 98.62 293 ILE B C 1
ATOM 5056 O O . ILE B 1 293 ? -0.897 -22.328 -19.719 1 98.62 293 ILE B O 1
ATOM 5060 N N . LEU B 1 294 ? 0.635 -20.672 -19.812 1 98.25 294 LEU B N 1
ATOM 5061 C CA . LEU B 1 294 ? 0.302 -20.062 -18.531 1 98.25 294 LEU B CA 1
ATOM 5062 C C . LEU B 1 294 ? -0.104 -18.609 -18.703 1 98.25 294 LEU B C 1
ATOM 5064 O O . LEU B 1 294 ? 0.512 -17.875 -19.484 1 98.25 294 LEU B O 1
ATOM 5068 N N . MET B 1 295 ? -1.138 -18.234 -18.062 1 97.44 295 MET B N 1
ATOM 5069 C CA . MET B 1 295 ? -1.607 -16.859 -18.062 1 97.44 295 MET B CA 1
ATOM 5070 C C . MET B 1 295 ? -2 -16.406 -16.672 1 97.44 295 MET B C 1
ATOM 5072 O O . MET B 1 295 ? -2.402 -17.234 -15.836 1 97.44 295 MET B O 1
ATOM 5076 N N . GLY B 1 296 ? -1.806 -15.188 -16.375 1 96.75 296 GLY B N 1
ATOM 5077 C CA . GLY B 1 296 ? -2.205 -14.57 -15.117 1 96.75 296 GLY B CA 1
ATOM 5078 C C . GLY B 1 296 ? -2.578 -13.109 -15.258 1 96.75 296 GLY B C 1
ATOM 5079 O O . GLY B 1 296 ? -1.875 -12.344 -15.922 1 96.75 296 GLY B O 1
ATOM 5080 N N . TYR B 1 297 ? -3.734 -12.812 -14.648 1 95.12 297 TYR B N 1
ATOM 5081 C CA . TYR B 1 297 ? -4.207 -11.438 -14.633 1 95.12 297 TYR B CA 1
ATOM 5082 C C . TYR B 1 297 ? -4.668 -11.039 -13.234 1 95.12 297 TYR B C 1
ATOM 5084 O O . TYR B 1 297 ? -5.328 -11.82 -12.547 1 95.12 297 TYR B O 1
ATOM 5092 N N . ASP B 1 298 ? -4.266 -9.969 -12.75 1 94.88 298 ASP B N 1
ATOM 5093 C CA . ASP B 1 298 ? -4.742 -9.242 -11.578 1 94.88 298 ASP B CA 1
ATOM 5094 C C . ASP B 1 298 ? -4.715 -7.738 -11.812 1 94.88 298 ASP B C 1
ATOM 5096 O O . ASP B 1 298 ? -4.082 -7.262 -12.758 1 94.88 298 ASP B O 1
ATOM 5100 N N . PRO B 1 299 ? -5.469 -6.977 -10.969 1 95.69 299 PRO B N 1
ATOM 5101 C CA . PRO B 1 299 ? -5.25 -5.531 -11.055 1 95.69 299 PRO B CA 1
ATOM 5102 C C . PRO B 1 299 ? -3.77 -5.156 -11 1 95.69 299 PRO B C 1
ATOM 5104 O O . PRO B 1 299 ? -3.07 -5.523 -10.055 1 95.69 299 PRO B O 1
ATOM 5107 N N . GLY B 1 300 ? -3.268 -4.555 -12.086 1 97.31 300 GLY B N 1
ATOM 5108 C CA . GLY B 1 300 ? -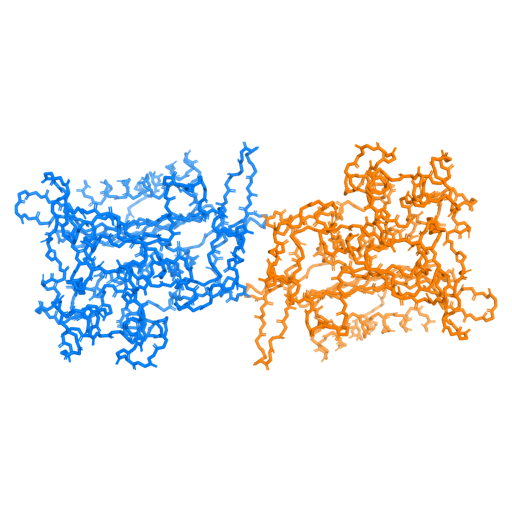1.9 -4.059 -12.117 1 97.31 300 GLY B CA 1
ATOM 5109 C C . GLY B 1 300 ? -0.88 -5.141 -12.422 1 97.31 300 GLY B C 1
ATOM 5110 O O . GLY B 1 300 ? 0.317 -4.949 -12.203 1 97.31 300 GLY B O 1
ATOM 5111 N N . ALA B 1 301 ? -1.298 -6.293 -12.898 1 97.69 301 ALA B N 1
ATOM 5112 C CA . ALA B 1 301 ? -0.384 -7.383 -13.219 1 97.69 301 ALA B CA 1
ATOM 5113 C C . ALA B 1 301 ? -0.896 -8.188 -14.414 1 97.69 301 ALA B C 1
ATOM 5115 O O . ALA B 1 301 ? -2.096 -8.453 -14.523 1 97.69 301 ALA B O 1
ATOM 5116 N N . ASN B 1 302 ? -0.006 -8.484 -15.273 1 98.31 302 ASN B N 1
ATOM 5117 C CA . ASN B 1 302 ? -0.271 -9.32 -16.438 1 98.31 302 ASN B CA 1
ATOM 5118 C C . ASN B 1 302 ? 0.902 -10.25 -16.734 1 98.31 302 ASN B C 1
ATOM 5120 O O . ASN B 1 302 ? 2.043 -9.797 -16.844 1 98.31 302 ASN B O 1
ATOM 5124 N N . PHE B 1 303 ? 0.631 -11.523 -16.766 1 98.62 303 PHE B N 1
ATOM 5125 C CA . PHE B 1 303 ? 1.66 -12.547 -16.906 1 98.62 303 PHE B CA 1
ATOM 5126 C C . PHE B 1 303 ? 1.3 -13.516 -18.031 1 98.62 303 PHE B C 1
ATOM 5128 O O . PHE B 1 303 ? 0.152 -13.953 -18.141 1 98.62 303 PHE B O 1
ATOM 5135 N N . ARG B 1 304 ? 2.254 -13.797 -18.922 1 98.81 304 ARG B N 1
ATOM 5136 C CA . ARG B 1 304 ? 2.105 -14.805 -19.969 1 98.81 304 ARG B CA 1
ATOM 5137 C C . ARG B 1 304 ? 3.363 -15.656 -20.094 1 98.81 304 ARG B C 1
ATOM 5139 O O . ARG B 1 304 ? 4.48 -15.141 -20.031 1 98.81 304 ARG B O 1
ATOM 5146 N N . SER B 1 305 ? 3.166 -16.875 -20.219 1 98.81 305 SER B N 1
ATOM 5147 C CA . SER B 1 305 ? 4.285 -17.797 -20.422 1 98.81 305 SER B CA 1
ATOM 5148 C C . SER B 1 305 ? 3.85 -19.031 -21.219 1 98.81 305 SER B C 1
ATOM 5150 O O . SER B 1 305 ? 2.678 -19.406 -21.188 1 98.81 305 SER B O 1
ATOM 5152 N N . PHE B 1 306 ? 4.805 -19.562 -21.969 1 98.69 306 PHE B N 1
ATOM 5153 C CA . PHE B 1 306 ? 4.508 -20.844 -22.625 1 98.69 306 PHE B CA 1
ATOM 5154 C C . PHE B 1 306 ? 5.777 -21.656 -22.812 1 98.69 306 PHE B C 1
ATOM 5156 O O . PHE B 1 306 ? 6.887 -21.141 -22.672 1 98.69 306 PHE B O 1
ATOM 5163 N N . TYR B 1 307 ? 5.621 -22.906 -23 1 98.75 307 TYR B N 1
ATOM 5164 C CA . TYR B 1 307 ? 6.668 -23.844 -23.375 1 98.75 307 TYR B CA 1
ATOM 5165 C C . TYR B 1 307 ? 6.266 -24.625 -24.625 1 98.75 307 TYR B C 1
ATOM 5167 O O . TYR B 1 307 ? 5.172 -25.203 -24.672 1 98.75 307 TYR B O 1
ATOM 5175 N N . ARG B 1 308 ? 7.086 -24.672 -25.594 1 97.69 308 ARG B N 1
ATOM 5176 C CA . ARG B 1 308 ? 6.91 -25.484 -26.797 1 97.69 308 ARG B CA 1
ATOM 5177 C C . ARG B 1 308 ? 7.906 -26.625 -26.844 1 97.69 308 ARG B C 1
ATOM 5179 O O . ARG B 1 308 ? 9.102 -26.422 -27.047 1 97.69 308 ARG B O 1
ATOM 5186 N N . PRO B 1 309 ? 7.336 -27.844 -26.75 1 95.62 309 PRO B N 1
ATOM 5187 C CA . PRO B 1 309 ? 8.242 -29 -26.641 1 95.62 309 PRO B CA 1
ATOM 5188 C C . PRO B 1 309 ? 9.07 -29.203 -27.906 1 95.62 309 PRO B C 1
ATOM 5190 O O . PRO B 1 309 ? 10.234 -29.609 -27.844 1 95.62 309 PRO B O 1
ATOM 5193 N N . ASP B 1 310 ? 8.5 -28.969 -29.125 1 92.5 310 ASP B N 1
ATOM 5194 C CA . ASP B 1 310 ? 9.172 -29.234 -30.391 1 92.5 310 ASP B CA 1
ATOM 5195 C C . ASP B 1 310 ? 10.445 -28.422 -30.516 1 92.5 310 ASP B C 1
ATOM 5197 O O . ASP B 1 310 ? 11.422 -28.875 -31.125 1 92.5 310 ASP B O 1
ATOM 5201 N N . GLN B 1 311 ? 10.5 -27.281 -29.922 1 92.69 311 GLN B N 1
ATOM 5202 C CA . GLN B 1 311 ? 11.648 -26.391 -30.047 1 92.69 311 GLN B CA 1
ATOM 5203 C C . GLN B 1 311 ? 12.352 -26.219 -28.703 1 92.69 311 GLN B C 1
ATOM 5205 O O . GLN B 1 311 ? 13.289 -25.438 -28.578 1 92.69 311 GLN B O 1
ATOM 5210 N N . ASN B 1 312 ? 11.883 -26.938 -27.734 1 96.12 312 ASN B N 1
ATOM 5211 C CA . ASN B 1 312 ? 12.359 -26.703 -26.375 1 96.12 312 ASN B CA 1
ATOM 5212 C C . ASN B 1 312 ? 12.391 -25.203 -26.047 1 96.12 312 ASN B C 1
ATOM 5214 O O . ASN B 1 312 ? 13.406 -24.688 -25.578 1 96.12 312 ASN B O 1
ATOM 5218 N N . LEU B 1 313 ? 11.352 -24.516 -26.422 1 97.75 313 LEU B N 1
ATOM 5219 C CA . LEU B 1 313 ? 11.273 -23.062 -26.281 1 97.75 313 LEU B CA 1
ATOM 5220 C C . LEU B 1 313 ? 10.445 -22.688 -25.062 1 97.75 313 LEU B C 1
ATOM 5222 O O . LEU B 1 313 ? 9.258 -23.016 -24.984 1 97.75 313 LEU B O 1
ATOM 5226 N N . ALA B 1 314 ? 11.102 -22.047 -24.094 1 98.75 314 ALA B N 1
ATOM 5227 C CA . ALA B 1 314 ? 10.43 -21.469 -22.938 1 98.75 314 ALA B CA 1
ATOM 5228 C C . ALA B 1 314 ? 10.398 -19.953 -23.031 1 98.75 314 ALA B C 1
ATOM 5230 O O . ALA B 1 314 ? 11.43 -19.312 -23.281 1 98.75 314 ALA B O 1
ATOM 5231 N N . VAL B 1 315 ? 9.203 -19.359 -22.891 1 98.75 315 VAL B N 1
ATOM 5232 C CA . VAL B 1 315 ? 9.039 -17.922 -22.938 1 98.75 315 VAL B CA 1
ATOM 5233 C C . VAL B 1 315 ? 8.219 -17.453 -21.734 1 98.75 315 VAL B C 1
ATOM 5235 O O . VAL B 1 315 ? 7.266 -18.125 -21.328 1 98.75 315 VAL B O 1
ATOM 5238 N N . ALA B 1 316 ? 8.633 -16.375 -21.125 1 98.88 316 ALA B N 1
ATOM 5239 C CA . ALA B 1 316 ? 7.867 -15.719 -20.078 1 98.88 316 ALA B CA 1
ATOM 5240 C C . ALA B 1 316 ? 7.859 -14.203 -20.25 1 98.88 316 ALA B C 1
ATOM 5242 O O . ALA B 1 316 ? 8.883 -13.609 -20.609 1 98.88 316 ALA B O 1
ATOM 5243 N N . VAL B 1 317 ? 6.734 -13.633 -20.094 1 98.94 317 VAL B N 1
ATOM 5244 C CA . VAL B 1 317 ? 6.543 -12.188 -20.141 1 98.94 317 VAL B CA 1
ATOM 5245 C C . VAL B 1 317 ? 5.824 -11.719 -18.875 1 98.94 317 VAL B C 1
ATOM 5247 O O . VAL B 1 317 ? 4.766 -12.25 -18.531 1 98.94 317 VAL B O 1
ATOM 5250 N N . CYS B 1 318 ? 6.43 -10.797 -18.172 1 98.81 318 CYS B N 1
ATOM 5251 C CA . CYS B 1 318 ? 5.852 -10.195 -16.969 1 98.81 318 CYS B CA 1
ATOM 5252 C C . CYS B 1 318 ? 5.559 -8.719 -17.203 1 98.81 318 CYS B C 1
ATOM 5254 O O . CYS B 1 318 ? 6.383 -7.992 -17.766 1 98.81 318 CYS B O 1
ATOM 5256 N N . SER B 1 319 ? 4.398 -8.312 -16.828 1 98.81 319 SER B N 1
ATOM 5257 C CA . SER B 1 319 ? 4 -6.906 -16.922 1 98.81 319 SER B CA 1
ATOM 5258 C C . SER B 1 319 ? 3.422 -6.41 -15.609 1 98.81 319 SER B C 1
ATOM 5260 O O . SER B 1 319 ? 2.672 -7.129 -14.945 1 98.81 319 SER B O 1
ATOM 5262 N N . ASN B 1 320 ? 3.828 -5.227 -15.164 1 98.75 320 ASN B N 1
ATOM 5263 C CA . ASN B 1 320 ? 3.25 -4.645 -13.953 1 98.75 320 ASN B CA 1
ATOM 5264 C C . ASN B 1 320 ? 2.104 -3.693 -14.281 1 98.75 320 ASN B C 1
ATOM 5266 O O . ASN B 1 320 ? 1.838 -2.752 -13.531 1 98.75 320 ASN B O 1
ATOM 5270 N N . LYS B 1 321 ? 1.536 -3.873 -15.453 1 97.81 321 LYS B N 1
ATOM 5271 C CA . LYS B 1 321 ? 0.269 -3.285 -15.875 1 97.81 321 LYS B CA 1
ATOM 5272 C C . LYS B 1 321 ? -0.753 -4.363 -16.219 1 97.81 321 LYS B C 1
ATOM 5274 O O . LYS B 1 321 ? -0.441 -5.559 -16.172 1 97.81 321 LYS B O 1
ATOM 5279 N N . GLU B 1 322 ? -1.946 -3.951 -16.484 1 95.31 322 GLU B N 1
ATOM 5280 C CA . GLU B 1 322 ? -3.035 -4.898 -16.703 1 95.31 322 GLU B CA 1
ATOM 5281 C C . GLU B 1 322 ? -3.031 -5.418 -18.141 1 95.31 322 GLU B C 1
ATOM 5283 O O . GLU B 1 322 ? -3.768 -6.352 -18.469 1 95.31 322 GLU B O 1
ATOM 5288 N N . ASP B 1 323 ? -2.107 -4.859 -18.969 1 94.06 323 ASP B N 1
ATOM 5289 C CA . ASP B 1 323 ? -2.09 -5.246 -20.375 1 94.06 323 ASP B CA 1
ATOM 5290 C C . ASP B 1 323 ? -0.657 -5.383 -20.891 1 94.06 323 ASP B C 1
ATOM 5292 O O . ASP B 1 323 ? 0.295 -5.324 -20.109 1 94.06 323 ASP B O 1
ATOM 5296 N N . GLY B 1 324 ? -0.538 -5.82 -22.172 1 96.44 324 GLY B N 1
ATOM 5297 C CA . GLY B 1 324 ? 0.736 -5.77 -22.875 1 96.44 324 GLY B CA 1
ATOM 5298 C C . GLY B 1 324 ? 1.39 -7.133 -23.031 1 96.44 324 GLY B C 1
ATOM 5299 O O . GLY B 1 324 ? 2.049 -7.406 -24.031 1 96.44 324 GLY B O 1
ATOM 5300 N N . ALA B 1 325 ? 1.223 -7.961 -22.016 1 97.75 325 ALA B N 1
ATOM 5301 C CA . ALA B 1 325 ? 1.948 -9.227 -22.016 1 97.75 325 ALA B CA 1
ATOM 5302 C C . ALA B 1 325 ? 1.508 -10.117 -23.172 1 97.75 325 ALA B C 1
ATOM 5304 O O . ALA B 1 325 ? 2.314 -10.859 -23.734 1 97.75 325 ALA B O 1
ATOM 5305 N N . HIS B 1 326 ? 0.242 -10.062 -23.531 1 97.19 326 HIS B N 1
ATOM 5306 C CA . HIS B 1 326 ? -0.271 -10.898 -24.609 1 97.19 326 HIS B CA 1
ATOM 5307 C C . HIS B 1 326 ? 0.377 -10.539 -25.938 1 97.19 326 HIS B C 1
ATOM 5309 O O . HIS B 1 326 ? 0.847 -11.422 -26.656 1 97.19 326 HIS B O 1
ATOM 5315 N N . GLU B 1 327 ? 0.428 -9.242 -26.281 1 98.19 327 GLU B N 1
ATOM 5316 C CA . GLU B 1 327 ? 1.06 -8.781 -27.5 1 98.19 327 GLU B CA 1
ATOM 5317 C C . GLU B 1 327 ? 2.543 -9.141 -27.531 1 98.19 327 GLU B C 1
ATOM 5319 O O . GLU B 1 327 ? 3.066 -9.555 -28.562 1 98.19 327 GLU B O 1
ATOM 5324 N N . MET B 1 328 ? 3.166 -8.992 -26.438 1 98.62 328 MET B N 1
ATOM 5325 C CA . MET B 1 328 ? 4.598 -9.266 -26.328 1 98.62 328 MET B CA 1
ATOM 5326 C C . MET B 1 328 ? 4.883 -10.742 -26.578 1 98.62 328 MET B C 1
ATOM 5328 O O . MET B 1 328 ? 5.781 -11.086 -27.359 1 98.62 328 MET B O 1
ATOM 5332 N N . VAL B 1 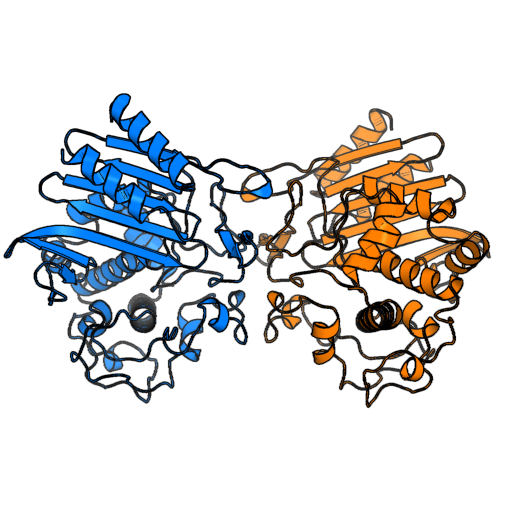329 ? 4.105 -11.578 -25.891 1 98.12 329 VAL B N 1
ATOM 5333 C CA . VAL B 1 329 ? 4.387 -13.008 -25.984 1 98.12 329 VAL B CA 1
ATOM 5334 C C . VAL B 1 329 ? 4.148 -13.484 -27.422 1 98.12 329 VAL B C 1
ATOM 5336 O O . VAL B 1 329 ? 4.879 -14.344 -27.922 1 98.12 329 VAL B O 1
ATOM 5339 N N . ARG B 1 330 ? 3.17 -12.992 -28.094 1 97.56 330 ARG B N 1
ATOM 5340 C CA . ARG B 1 330 ? 2.889 -13.344 -29.484 1 97.56 330 ARG B CA 1
ATOM 5341 C C . ARG B 1 330 ? 4.039 -12.938 -30.406 1 97.56 330 ARG B C 1
ATOM 5343 O O . ARG B 1 330 ? 4.449 -13.703 -31.266 1 97.56 330 ARG B O 1
ATOM 5350 N N . LYS B 1 331 ? 4.488 -11.75 -30.234 1 97.94 331 LYS B N 1
ATOM 5351 C CA . LYS B 1 331 ? 5.59 -11.25 -31.047 1 97.94 331 LYS B CA 1
ATOM 5352 C C . LYS B 1 331 ? 6.852 -12.078 -30.828 1 97.94 331 LYS B C 1
ATOM 5354 O O . LYS B 1 331 ? 7.562 -12.398 -31.781 1 97.94 331 LYS B O 1
ATOM 5359 N N . ILE B 1 332 ? 7.133 -12.43 -29.594 1 97.5 332 ILE B N 1
ATOM 5360 C CA . ILE B 1 332 ? 8.32 -13.219 -29.266 1 97.5 332 ILE B CA 1
ATOM 5361 C C . ILE B 1 332 ? 8.195 -14.609 -29.906 1 97.5 332 ILE B C 1
ATOM 5363 O O . ILE B 1 332 ? 9.156 -15.117 -30.484 1 97.5 332 ILE B O 1
ATOM 5367 N N . GLU B 1 333 ? 6.996 -15.172 -29.719 1 96.5 333 GLU B N 1
ATOM 5368 C CA . GLU B 1 333 ? 6.77 -16.484 -30.344 1 96.5 333 GLU B CA 1
ATOM 5369 C C . GLU B 1 333 ? 7.02 -16.438 -31.844 1 96.5 333 GLU B C 1
ATOM 5371 O O . GLU B 1 333 ? 7.668 -17.312 -32.406 1 96.5 333 GLU B O 1
ATOM 5376 N N . GLU B 1 334 ? 6.539 -15.406 -32.5 1 96.12 334 GLU B N 1
ATOM 5377 C CA . GLU B 1 334 ? 6.734 -15.227 -33.938 1 96.12 334 GLU B CA 1
ATOM 5378 C C . GLU B 1 334 ? 8.219 -15.18 -34.312 1 96.12 334 GLU B C 1
ATOM 5380 O O . GLU B 1 334 ? 8.648 -15.805 -35.281 1 96.12 334 GLU B O 1
ATOM 5385 N N . ILE B 1 335 ? 8.961 -14.492 -33.531 1 95 335 ILE B N 1
ATOM 5386 C CA . ILE B 1 335 ? 10.383 -14.289 -33.781 1 95 335 ILE B CA 1
ATOM 5387 C C . ILE B 1 335 ? 11.133 -15.602 -33.625 1 95 335 ILE B C 1
ATOM 5389 O O . ILE B 1 335 ? 12.07 -15.891 -34.375 1 95 335 ILE B O 1
ATOM 5393 N N . PHE B 1 336 ? 10.758 -16.422 -32.688 1 94.06 336 PHE B N 1
ATOM 5394 C CA . PHE B 1 336 ? 11.508 -17.609 -32.344 1 94.06 336 PHE B CA 1
ATOM 5395 C C . PHE B 1 336 ? 11.07 -18.797 -33.219 1 94.06 336 PHE B C 1
ATOM 5397 O O . PHE B 1 336 ? 11.812 -19.766 -33.344 1 94.06 336 PHE B O 1
ATOM 5404 N N . ILE B 1 337 ? 9.891 -18.875 -33.656 1 87.62 337 ILE B N 1
ATOM 5405 C CA . ILE B 1 337 ? 9.383 -20 -34.438 1 87.62 337 ILE B CA 1
ATOM 5406 C C . ILE B 1 337 ? 9.594 -19.734 -35.938 1 87.62 337 ILE B C 1
ATOM 5408 O O . ILE B 1 337 ? 9.789 -20.672 -36.719 1 87.62 337 ILE B O 1
ATOM 5412 N N . LYS B 1 338 ? 9.523 -18.469 -36.406 1 75.12 338 LYS B N 1
ATOM 5413 C CA . LYS B 1 338 ? 9.812 -18.203 -37.812 1 75.12 338 LYS B CA 1
ATOM 5414 C C . LYS B 1 338 ? 11.312 -18.094 -38.062 1 75.12 338 LYS B C 1
ATOM 5416 O O . LYS B 1 338 ? 12.047 -17.547 -37.219 1 75.12 338 LYS B O 1
#

Solvent-accessible surface area (backbone atoms only — not comparable to full-atom values): 34144 Å² total; per-residue (Å²): 91,54,70,71,56,50,50,52,50,51,51,50,35,64,72,67,65,31,31,31,28,36,22,36,41,38,80,90,44,45,48,71,43,49,33,48,46,26,36,65,63,72,59,38,60,37,42,64,74,32,22,29,49,26,19,39,40,36,31,46,58,43,41,50,53,52,50,44,39,30,76,67,65,75,45,46,58,76,38,37,49,76,78,59,36,102,64,82,47,88,44,55,70,75,79,34,24,46,45,27,35,65,58,22,15,39,23,62,45,43,62,71,46,68,92,80,35,92,40,81,48,59,65,34,65,73,43,34,34,79,65,34,74,50,69,73,56,54,42,84,59,39,43,86,44,52,54,75,45,58,68,68,68,50,81,47,93,41,54,38,38,28,35,51,50,32,50,33,51,22,62,75,67,73,39,57,52,62,59,46,43,45,59,62,42,29,55,70,30,64,18,82,71,43,45,65,46,40,68,50,54,53,62,54,56,52,39,52,26,31,34,72,44,98,87,71,44,69,27,46,25,80,80,44,44,57,28,28,38,54,36,36,22,31,30,29,32,20,22,54,36,51,35,33,39,52,52,23,49,77,67,36,69,65,35,51,68,69,53,35,55,60,37,68,38,75,74,42,78,77,49,96,40,34,27,33,24,53,60,37,39,30,36,36,62,85,93,41,74,55,32,39,37,43,55,14,66,39,76,6,15,10,22,30,34,38,37,26,72,95,51,55,28,27,35,18,21,33,10,32,24,64,53,49,20,68,63,49,48,53,52,51,50,50,60,72,74,99,93,54,70,71,56,49,50,52,52,52,51,50,35,64,73,66,64,31,31,30,27,35,21,36,42,37,80,88,45,47,47,70,42,49,34,48,46,26,37,66,63,72,60,36,62,36,43,63,73,32,23,30,49,26,18,39,39,35,30,46,57,43,40,49,53,52,51,44,38,30,78,68,67,76,45,48,59,76,39,38,50,76,78,60,37,102,66,82,46,89,44,55,69,76,79,35,23,47,44,27,35,64,57,22,15,39,23,64,46,43,62,73,47,67,91,80,35,92,41,79,48,60,65,35,66,73,42,36,33,77,66,33,74,51,67,73,56,54,42,85,60,37,43,87,43,52,56,75,46,58,67,68,68,48,81,47,93,42,52,39,38,28,34,51,51,32,50,32,50,21,63,76,69,74,40,57,53,64,58,47,43,44,58,63,43,30,56,70,31,63,20,81,71,42,44,66,45,40,68,49,53,53,63,54,57,53,39,51,26,29,34,72,45,98,86,70,45,68,29,47,25,79,82,44,42,57,29,28,38,53,36,36,20,32,31,29,30,22,22,54,36,54,33,34,40,52,52,24,50,76,67,36,68,63,34,53,68,71,53,36,53,59,36,68,37,76,74,43,79,77,50,95,41,35,27,32,23,54,60,37,37,29,36,36,61,87,94,38,74,54,31,40,37,42,56,14,66,39,77,7,14,11,22,31,33,38,38,25,71,93,52,54,29,28,37,18,23,33,10,34,25,65,53,47,20,67,64,49,49,52,53,50,50,50,61,72,74,98

Secondary structure (DSSP, 8-state):
--HHHHHHHHHHHHHHT--EEEEEE-SS-EEEEEESEEETTTTEEP-TT-BEE-GGGGHHHHHHHHHHHHHTTS--TT-BHHHH-SS--TTS-TT-BHHHHHTT-S-PPPSS-TTT-S-GGGGGTTS-GGG--SGGGGGGGTTTPPPSS-TTS-----HHHHHHHHHHHHHHHSS-HHHHHIIIIIHHHT-TT-B--BGGG--SSBPPPEEE-TTS-EEESTTTS-SB-BTTB--EE-HHHHHHHHHHHHTTSSS-HHHHHHHTSEEEE-SSSEEEETTEEEEEETTEEEEEEEEEEETTEEEEEEEEGGGTEEEEEEESSSSSHHHHHHHHHHHHH-/--HHHHHHHHHHHHHHT--EEEEEE-SS-EEEEEESEEETTTTEEP-TT-BEE-GGGGHHHHHHHHHHHHHTTS--TT-BHHHH-SS--TTS-TT-BHHHHHTT-S-PPPSS-TTT-S-GGGGGTTS-GGG--SGGGGGGGTTTPPPSS-TTS-----HHHHHHHHHHHHHHHSS-HHHHHIIIIIHHHT-TT-B--BGGG--TTBPPPEEE-TTS-EEESTTTS-SB-BTTB--EE-HHHHHHHHHHHHTTSSS-HHHHHHHTSEEEE-SSSEEEETTEEEEEETTEEEEEEEEEEETTEEEEEEEEGGGTEEEEEEESSSSSHHHHHHHHHHHHH-